Protein AF-0000000086685005 (afdb_homodimer)

Structure (mmCIF, N/CA/C/O backbone):
data_AF-0000000086685005-model_v1
#
loop_
_entity.id
_entity.type
_entity.pdbx_description
1 polymer 'ATPase BadF/BadG/BcrA/BcrD type domain-containing protein'
#
loop_
_atom_site.group_PDB
_atom_site.id
_atom_site.type_symbol
_atom_site.label_atom_id
_atom_site.label_alt_id
_atom_site.label_comp_id
_atom_site.label_asym_id
_atom_site.label_entity_id
_atom_site.label_seq_id
_atom_site.pdbx_PDB_ins_code
_atom_site.Cartn_x
_atom_site.Cartn_y
_atom_site.Cartn_z
_atom_site.occupancy
_atom_site.B_iso_or_equiv
_atom_site.auth_seq_id
_atom_site.auth_comp_id
_atom_site.auth_asym_id
_atom_site.auth_atom_id
_atom_site.pdbx_PDB_model_num
ATOM 1 N N . MET A 1 1 ? 3.871 -25.812 -29.438 1 92.94 1 MET A N 1
ATOM 2 C CA . MET A 1 1 ? 3.285 -27 -30.062 1 92.94 1 MET A CA 1
ATOM 3 C C . MET A 1 1 ? 4.082 -28.25 -29.703 1 92.94 1 MET A C 1
ATOM 5 O O . MET A 1 1 ? 5.312 -28.234 -29.75 1 92.94 1 MET A O 1
ATOM 9 N N . ALA A 1 2 ? 3.387 -29.234 -29.312 1 95.5 2 ALA A N 1
ATOM 10 C CA . ALA A 1 2 ? 4.082 -30.453 -28.922 1 95.5 2 ALA A CA 1
ATOM 11 C C . ALA A 1 2 ? 3.348 -31.688 -29.438 1 95.5 2 ALA A C 1
ATOM 13 O O . ALA A 1 2 ? 2.131 -31.656 -29.625 1 95.5 2 ALA A O 1
ATOM 14 N N . ALA A 1 3 ? 4.125 -32.688 -29.688 1 95.25 3 ALA A N 1
ATOM 15 C CA . ALA A 1 3 ? 3.547 -34 -29.984 1 95.25 3 ALA A CA 1
ATOM 16 C C . ALA A 1 3 ? 3.098 -34.719 -28.703 1 95.25 3 ALA A C 1
ATOM 18 O O . ALA A 1 3 ? 3.447 -34.281 -27.594 1 95.25 3 ALA A O 1
ATOM 19 N N . LEU A 1 4 ? 2.359 -35.75 -28.828 1 95.25 4 LEU A N 1
ATOM 20 C CA . LEU A 1 4 ? 1.769 -36.438 -27.688 1 95.25 4 LEU A CA 1
ATOM 21 C C . LEU A 1 4 ? 2.85 -37.094 -26.812 1 95.25 4 LEU A C 1
ATOM 23 O O . LEU A 1 4 ? 2.621 -37.344 -25.641 1 95.25 4 LEU A O 1
ATOM 27 N N . ASP A 1 5 ? 4.027 -37.312 -27.375 1 94.62 5 ASP A N 1
ATOM 28 C CA . ASP A 1 5 ? 5.098 -37.938 -26.594 1 94.62 5 ASP A CA 1
ATOM 29 C C . ASP A 1 5 ? 5.918 -36.875 -25.859 1 94.62 5 ASP A C 1
ATOM 31 O O . ASP A 1 5 ? 6.914 -37.188 -25.203 1 94.62 5 ASP A O 1
ATOM 35 N N . GLY A 1 6 ? 5.559 -35.594 -26.031 1 94.88 6 GLY A N 1
ATOM 36 C CA . GLY A 1 6 ? 6.199 -34.5 -25.297 1 94.88 6 GLY A CA 1
ATOM 37 C C . GLY A 1 6 ? 7.266 -33.781 -26.094 1 94.88 6 GLY A C 1
ATOM 38 O O . GLY A 1 6 ? 7.863 -32.812 -25.609 1 94.88 6 GLY A O 1
ATOM 39 N N . THR A 1 7 ? 7.477 -34.219 -27.344 1 94.94 7 THR A N 1
ATOM 40 C CA . THR A 1 7 ? 8.445 -33.562 -28.203 1 94.94 7 THR A CA 1
ATOM 41 C C . THR A 1 7 ? 7.91 -32.188 -28.656 1 94.94 7 THR A C 1
ATOM 43 O O . THR A 1 7 ? 6.824 -32.125 -29.219 1 94.94 7 THR A O 1
ATOM 46 N N . VAL A 1 8 ? 8.672 -31.156 -28.391 1 94.5 8 VAL A N 1
ATOM 47 C CA . VAL A 1 8 ? 8.297 -29.828 -28.844 1 94.5 8 VAL A CA 1
ATOM 48 C C . VAL A 1 8 ? 8.602 -29.672 -30.328 1 94.5 8 VAL A C 1
ATOM 50 O O . VAL A 1 8 ? 9.758 -29.797 -30.734 1 94.5 8 VAL A O 1
ATOM 53 N N . VAL A 1 9 ? 7.664 -29.359 -31.109 1 94.31 9 VAL A N 1
ATOM 54 C CA . VAL A 1 9 ? 7.84 -29.344 -32.562 1 94.31 9 VAL A CA 1
ATOM 55 C C . VAL A 1 9 ? 7.766 -27.922 -33.094 1 94.31 9 VAL A C 1
ATOM 57 O O . VAL A 1 9 ? 8.047 -27.656 -34.25 1 94.31 9 VAL A O 1
ATOM 60 N N . GLY A 1 10 ? 7.387 -27.031 -32.25 1 92.06 10 GLY A N 1
ATOM 61 C CA . GLY A 1 10 ? 7.324 -25.625 -32.594 1 92.06 10 GLY A CA 1
ATOM 62 C C . GLY A 1 10 ? 7.184 -24.703 -31.406 1 92.06 10 GLY A C 1
ATOM 63 O O . GLY A 1 10 ? 6.562 -25.062 -30.406 1 92.06 10 GLY A O 1
ATOM 64 N N . ARG A 1 11 ? 7.785 -23.547 -31.516 1 93.62 11 ARG A N 1
ATOM 65 C CA . ARG A 1 11 ? 7.676 -22.516 -30.5 1 93.62 11 ARG A CA 1
ATOM 66 C C . ARG A 1 11 ? 7.527 -21.125 -31.125 1 93.62 11 ARG A C 1
ATOM 68 O O . ARG A 1 11 ? 8.133 -20.844 -32.156 1 93.62 11 ARG A O 1
ATOM 75 N N . GLY A 1 12 ? 6.625 -20.328 -30.531 1 90.44 12 GLY A N 1
ATOM 76 C CA . GLY A 1 12 ? 6.457 -18.953 -30.953 1 90.44 12 GLY A CA 1
ATOM 77 C C . GLY A 1 12 ? 6.359 -17.984 -29.781 1 90.44 12 GLY A C 1
ATOM 78 O O . GLY A 1 12 ? 5.918 -18.359 -28.703 1 90.44 12 GLY A O 1
ATOM 79 N N . ARG A 1 13 ? 6.844 -16.703 -30.016 1 89 13 ARG A N 1
ATOM 80 C CA . ARG A 1 13 ? 6.801 -15.641 -29.016 1 89 13 ARG A CA 1
ATOM 81 C C . ARG A 1 13 ? 6.344 -14.32 -29.641 1 89 13 ARG A C 1
ATOM 83 O O . ARG A 1 13 ? 6.719 -13.992 -30.766 1 89 13 ARG A O 1
ATOM 90 N N . ALA A 1 14 ? 5.496 -13.742 -28.844 1 84.12 14 ALA A N 1
ATOM 91 C CA . ALA A 1 14 ? 5.082 -12.398 -29.25 1 84.12 14 ALA A CA 1
ATOM 92 C C . ALA A 1 14 ? 5.105 -11.445 -28.062 1 84.12 14 ALA A C 1
ATOM 94 O O . ALA A 1 14 ? 5.406 -11.852 -26.938 1 84.12 14 ALA A O 1
ATOM 95 N N . GLY A 1 15 ? 4.887 -10.078 -28.328 1 69.75 15 GLY A N 1
ATOM 96 C CA . GLY A 1 15 ? 4.898 -9.078 -27.281 1 69.75 15 GLY A CA 1
ATOM 97 C C . GLY A 1 15 ? 3.758 -9.242 -26.297 1 69.75 15 GLY A C 1
ATOM 98 O O . GLY A 1 15 ? 2.803 -9.977 -26.547 1 69.75 15 GLY A O 1
ATOM 99 N N . GLY A 1 16 ? 3.91 -8.703 -25.062 1 64.81 16 GLY A N 1
ATOM 100 C CA . GLY A 1 16 ? 2.951 -8.82 -23.969 1 64.81 16 GLY A CA 1
ATOM 101 C C . GLY A 1 16 ? 1.613 -8.18 -24.281 1 64.81 16 GLY A C 1
ATOM 102 O O . GLY A 1 16 ? 1.526 -7.293 -25.141 1 64.81 16 GLY A O 1
ATOM 103 N N . ALA A 1 17 ? 0.472 -8.93 -23.984 1 56.97 17 ALA A N 1
ATOM 104 C CA . ALA A 1 17 ? -0.853 -8.32 -24.016 1 56.97 17 ALA A CA 1
ATOM 105 C C . ALA A 1 17 ? -1.199 -7.723 -22.641 1 56.97 17 ALA A C 1
ATOM 107 O O . ALA A 1 17 ? -0.892 -8.312 -21.609 1 56.97 17 ALA A O 1
ATOM 108 N N . ASN A 1 18 ? -1.333 -6.406 -22.484 1 52.75 18 ASN A N 1
ATOM 109 C CA . ASN A 1 18 ? -1.764 -5.844 -21.219 1 52.75 18 ASN A CA 1
ATOM 110 C C . ASN A 1 18 ? -3.211 -6.215 -20.891 1 52.75 18 ASN A C 1
ATOM 112 O O . ASN A 1 18 ? -3.988 -6.523 -21.797 1 52.75 18 ASN A O 1
ATOM 116 N N . LYS A 1 19 ? -3.445 -6.605 -19.641 1 51.91 19 LYS A N 1
ATOM 117 C CA . LYS A 1 19 ? -4.75 -7.023 -19.141 1 51.91 19 LYS A CA 1
ATOM 118 C C . LYS A 1 19 ? -5.863 -6.152 -19.719 1 51.91 19 LYS A C 1
ATOM 120 O O . LYS A 1 19 ? -7.016 -6.586 -19.812 1 51.91 19 LYS A O 1
ATOM 125 N N . ASN A 1 20 ? -5.434 -4.93 -20.016 1 50.62 20 ASN A N 1
ATOM 126 C CA . ASN A 1 20 ? -6.484 -4.02 -20.453 1 50.62 20 ASN A CA 1
ATOM 127 C C . ASN A 1 20 ? -6.66 -4.059 -21.969 1 50.62 20 ASN A C 1
ATOM 129 O O . ASN A 1 20 ? -7.371 -3.23 -22.547 1 50.62 20 ASN A O 1
ATOM 133 N N . SER A 1 21 ? -6.062 -5.035 -22.453 1 51.12 21 SER A N 1
ATOM 134 C CA . SER A 1 21 ? -6.176 -5.094 -23.906 1 51.12 21 SER A CA 1
ATOM 135 C C . SER A 1 21 ? -7.574 -5.508 -24.344 1 51.12 21 SER A C 1
ATOM 137 O O . SER A 1 21 ? -8.203 -6.359 -23.703 1 51.12 21 SER A O 1
ATOM 139 N N . SER A 1 22 ? -8.133 -4.75 -25.25 1 55.75 22 SER A N 1
ATOM 140 C CA . SER A 1 22 ? -9.398 -5.141 -25.875 1 55.75 22 SER A CA 1
ATOM 141 C C . SER A 1 22 ? -9.305 -6.531 -26.484 1 55.75 22 SER A C 1
ATOM 143 O O . SER A 1 22 ? -8.203 -7.027 -26.75 1 55.75 22 SER A O 1
ATOM 145 N N . GLY A 1 23 ? -10.398 -7.285 -26.5 1 57.19 23 GLY A N 1
ATOM 146 C CA . GLY A 1 23 ? -10.508 -8.617 -27.078 1 57.19 23 GLY A CA 1
ATOM 147 C C . GLY A 1 23 ? -9.797 -8.75 -28.406 1 57.19 23 GLY A C 1
ATOM 148 O O . GLY A 1 23 ? -9.086 -9.727 -28.641 1 57.19 23 GLY A O 1
ATOM 149 N N . GLY A 1 24 ? -9.977 -7.789 -29.234 1 64.44 24 GLY A N 1
ATOM 150 C CA . GLY A 1 24 ? -9.344 -7.84 -30.547 1 64.44 24 GLY A CA 1
ATOM 151 C C . GLY A 1 24 ? -7.832 -7.793 -30.484 1 64.44 24 GLY A C 1
ATOM 152 O O . GLY A 1 24 ? -7.152 -8.586 -31.141 1 64.44 24 GLY A O 1
ATOM 153 N N . ARG A 1 25 ? -7.41 -7.023 -29.625 1 74.19 25 ARG A N 1
ATOM 154 C CA . ARG A 1 25 ? -5.965 -6.898 -29.484 1 74.19 25 ARG A CA 1
ATOM 155 C C . ARG A 1 25 ? -5.367 -8.164 -28.875 1 74.19 25 ARG A C 1
ATOM 157 O O . ARG A 1 25 ? -4.262 -8.57 -29.234 1 74.19 25 ARG A O 1
ATOM 164 N N . LEU A 1 26 ? -6.172 -8.82 -28.078 1 81.44 26 LEU A N 1
ATOM 165 C CA . LEU A 1 26 ? -5.73 -10.078 -27.469 1 81.44 26 LEU A CA 1
ATOM 166 C C . LEU A 1 26 ? -5.637 -11.18 -28.516 1 81.44 26 LEU A C 1
ATOM 168 O O . LEU A 1 26 ? -4.66 -11.938 -28.547 1 81.44 26 LEU A O 1
ATOM 172 N N . ALA A 1 27 ? -6.547 -11.203 -29.328 1 85.56 27 ALA A N 1
ATOM 173 C CA . ALA A 1 27 ? -6.543 -12.195 -30.406 1 85.56 27 ALA A CA 1
ATOM 174 C C . ALA A 1 27 ? -5.348 -11.992 -31.328 1 85.56 27 ALA A C 1
ATOM 176 O O . ALA A 1 27 ? -4.727 -12.961 -31.766 1 85.56 27 ALA A O 1
ATOM 177 N N . GLU A 1 28 ? -5.09 -10.805 -31.562 1 87.19 28 GLU A N 1
ATOM 178 C CA . GLU A 1 28 ? -3.955 -10.484 -32.438 1 87.19 28 GLU A CA 1
ATOM 179 C C . GLU A 1 28 ? -2.639 -10.914 -31.781 1 87.19 28 GLU A C 1
ATOM 181 O O . GLU A 1 28 ? -1.77 -11.477 -32.438 1 87.19 28 GLU A O 1
ATOM 186 N N . THR A 1 29 ? -2.52 -10.672 -30.547 1 86.06 29 THR A N 1
ATOM 187 C CA . THR A 1 29 ? -1.309 -11.047 -29.812 1 86.06 29 THR A CA 1
ATOM 188 C C . THR A 1 29 ? -1.142 -12.562 -29.797 1 86.06 29 THR A C 1
ATOM 190 O O . THR A 1 29 ? -0.041 -13.078 -30 1 86.06 29 THR A O 1
ATOM 193 N N . LEU A 1 30 ? -2.199 -13.211 -29.531 1 88.38 30 LEU A N 1
ATOM 194 C CA . LEU A 1 30 ? -2.168 -14.672 -29.531 1 88.38 30 LEU A CA 1
ATOM 195 C C . LEU A 1 30 ? -1.805 -15.203 -30.922 1 88.38 30 LEU A C 1
ATOM 197 O O . LEU A 1 30 ? -0.995 -16.125 -31.031 1 88.38 30 LEU A O 1
ATOM 201 N N . GLY A 1 31 ? -2.361 -14.617 -31.891 1 88.31 31 GLY A N 1
ATOM 202 C CA . GLY A 1 31 ? -2.07 -15.008 -33.281 1 88.31 31 GLY A CA 1
ATOM 203 C C . GLY A 1 31 ? -0.616 -14.805 -33.656 1 88.31 31 GLY A C 1
ATOM 204 O O . GLY A 1 31 ? -0.03 -15.641 -34.344 1 88.31 31 GLY A O 1
ATOM 205 N N . ALA A 1 32 ? -0.123 -13.766 -33.156 1 89 32 ALA A N 1
ATOM 206 C CA . ALA A 1 32 ? 1.271 -13.445 -33.438 1 89 32 ALA A CA 1
ATOM 207 C C . ALA A 1 32 ? 2.211 -14.492 -32.844 1 89 32 ALA A C 1
ATOM 209 O O . ALA A 1 32 ? 3.252 -14.805 -33.438 1 89 32 ALA A O 1
ATOM 210 N N . ALA A 1 33 ? 1.841 -15.039 -31.766 1 89.38 33 ALA A N 1
ATOM 211 C CA . ALA A 1 33 ? 2.654 -16.078 -31.141 1 89.38 33 ALA A CA 1
ATOM 212 C C . ALA A 1 33 ? 2.426 -17.438 -31.828 1 89.38 33 ALA A C 1
ATOM 214 O O . ALA A 1 33 ? 3.348 -18.25 -31.922 1 89.38 33 ALA A O 1
ATOM 215 N N . LEU A 1 34 ? 1.282 -17.672 -32.344 1 89.81 34 LEU A N 1
ATOM 216 C CA . LEU A 1 34 ? 0.929 -18.953 -32.969 1 89.81 34 LEU A CA 1
ATOM 217 C C . LEU A 1 34 ? 1.586 -19.094 -34.344 1 89.81 34 LEU A C 1
ATOM 219 O O . LEU A 1 34 ? 1.969 -20.188 -34.75 1 89.81 34 LEU A O 1
ATOM 223 N N . GLY A 1 35 ? 1.727 -18.016 -34.969 1 88.12 35 GLY A N 1
ATOM 224 C CA . GLY A 1 35 ? 2.268 -18.047 -36.344 1 88.12 35 GLY A CA 1
ATOM 225 C C . GLY A 1 35 ? 3.586 -18.781 -36.438 1 88.12 35 GLY A C 1
ATOM 226 O O . GLY A 1 35 ? 3.664 -19.828 -37.094 1 88.12 35 GLY A O 1
ATOM 227 N N . PRO A 1 36 ? 4.543 -18.25 -35.781 1 89.81 36 PRO A N 1
ATOM 228 C CA . PRO A 1 36 ? 5.855 -18.906 -35.812 1 89.81 36 PRO A CA 1
ATOM 229 C C . PRO A 1 36 ? 5.824 -20.344 -35.312 1 89.81 36 PRO A C 1
ATOM 231 O O . PRO A 1 36 ? 6.57 -21.188 -35.812 1 89.81 36 PRO A O 1
ATOM 234 N N . ALA A 1 37 ? 5.043 -20.672 -34.344 1 90.38 37 ALA A N 1
ATOM 235 C CA . ALA A 1 37 ? 4.949 -22.016 -33.781 1 90.38 37 ALA A CA 1
ATOM 236 C C . ALA A 1 37 ? 4.422 -23.016 -34.781 1 90.38 37 ALA A C 1
ATOM 238 O O . ALA A 1 37 ? 4.715 -24.203 -34.719 1 90.38 37 ALA A O 1
ATOM 239 N N . LEU A 1 38 ? 3.721 -22.531 -35.75 1 91.06 38 LEU A N 1
ATOM 240 C CA . LEU A 1 38 ? 3.055 -23.391 -36.719 1 91.06 38 LEU A CA 1
ATOM 241 C C . LEU A 1 38 ? 3.873 -23.5 -38 1 91.06 38 LEU A C 1
ATOM 243 O O . LEU A 1 38 ? 3.465 -24.172 -38.938 1 91.06 38 LEU A O 1
ATOM 247 N N . SER A 1 39 ? 4.953 -22.859 -38.031 1 87.62 39 SER A N 1
ATOM 248 C CA . SER A 1 39 ? 5.727 -22.812 -39.25 1 87.62 39 SER A CA 1
ATOM 249 C C . SER A 1 39 ? 6.148 -24.203 -39.688 1 87.62 39 SER A C 1
ATOM 251 O O . SER A 1 39 ? 6.34 -24.453 -40.906 1 87.62 39 SER A O 1
ATOM 253 N N . THR A 1 40 ? 6.25 -25.109 -38.844 1 85.81 40 THR A N 1
ATOM 254 C CA . THR A 1 40 ? 6.719 -26.453 -39.188 1 85.81 40 THR A CA 1
ATOM 255 C C . THR A 1 40 ? 5.664 -27.5 -38.844 1 85.81 40 THR A C 1
ATOM 257 O O . THR A 1 40 ? 5.965 -28.703 -38.781 1 85.81 40 THR A O 1
ATOM 260 N N . VAL A 1 41 ? 4.582 -27.062 -38.531 1 89.56 41 VAL A N 1
ATOM 261 C CA . VAL A 1 41 ? 3.535 -27.969 -38.062 1 89.56 41 VAL A CA 1
ATOM 262 C C . VAL A 1 41 ? 2.303 -27.828 -38.969 1 89.56 41 VAL A C 1
ATOM 264 O O . VAL A 1 41 ? 1.916 -26.719 -39.344 1 89.56 41 VAL A O 1
ATOM 267 N N . ASP A 1 42 ? 1.792 -28.906 -39.312 1 89.19 42 ASP A N 1
ATOM 268 C CA . ASP A 1 42 ? 0.521 -28.922 -40.031 1 89.19 42 ASP A CA 1
ATOM 269 C C . ASP A 1 42 ? -0.624 -28.484 -39.125 1 89.19 42 ASP A C 1
ATOM 271 O O . ASP A 1 42 ? -0.952 -29.172 -38.156 1 89.19 42 ASP A O 1
ATOM 275 N N . ALA A 1 43 ? -1.258 -27.422 -39.438 1 90.19 43 ALA A N 1
ATOM 276 C CA . ALA A 1 43 ? -2.322 -26.828 -38.625 1 90.19 43 ALA A CA 1
ATOM 277 C C . ALA A 1 43 ? -3.471 -27.812 -38.438 1 90.19 43 ALA A C 1
ATOM 279 O O . ALA A 1 43 ? -4.098 -27.844 -37.375 1 90.19 43 ALA A O 1
ATOM 280 N N . ASP A 1 44 ? -3.678 -28.625 -39.406 1 90.75 44 ASP A N 1
ATOM 281 C CA . ASP A 1 44 ? -4.773 -29.578 -39.344 1 90.75 44 ASP A CA 1
ATOM 282 C C . ASP A 1 44 ? -4.457 -30.719 -38.375 1 90.75 44 ASP A C 1
ATOM 284 O O . ASP A 1 44 ? -5.359 -31.422 -37.906 1 90.75 44 ASP A O 1
ATOM 288 N N . ALA A 1 45 ? -3.264 -30.828 -38.094 1 91.44 45 ALA A N 1
ATOM 289 C CA . ALA A 1 45 ? -2.832 -31.906 -37.219 1 91.44 45 ALA A CA 1
ATOM 290 C C . ALA A 1 45 ? -2.945 -31.5 -35.75 1 91.44 45 ALA A C 1
ATOM 292 O O . ALA A 1 45 ? -2.834 -32.344 -34.844 1 91.44 45 ALA A O 1
ATOM 293 N N . VAL A 1 46 ? -3.152 -30.281 -35.469 1 94.38 46 VAL A N 1
ATOM 294 C CA . VAL A 1 46 ? -3.285 -29.797 -34.094 1 94.38 46 VAL A CA 1
ATOM 295 C C . VAL A 1 46 ? -4.648 -30.203 -33.531 1 94.38 46 VAL A C 1
ATOM 297 O O . VAL A 1 46 ? -5.684 -29.734 -34.031 1 94.38 46 VAL A O 1
ATOM 300 N N . ALA A 1 47 ? -4.668 -31.031 -32.562 1 94.06 47 ALA A N 1
ATOM 301 C CA . ALA A 1 47 ? -5.898 -31.641 -32.094 1 94.06 47 ALA A CA 1
ATOM 302 C C . ALA A 1 47 ? -6.535 -30.797 -30.984 1 94.06 47 ALA A C 1
ATOM 304 O O . ALA A 1 47 ? -7.758 -30.797 -30.828 1 94.06 47 ALA A O 1
ATOM 305 N N . LEU A 1 48 ? -5.695 -30.203 -30.172 1 95.69 48 LEU A N 1
ATOM 306 C CA . LEU A 1 48 ? -6.199 -29.469 -29.016 1 95.69 48 LEU A CA 1
ATOM 307 C C . LEU A 1 48 ? -5.223 -28.375 -28.594 1 95.69 48 LEU A C 1
ATOM 309 O O . LEU A 1 48 ? -4.004 -28.578 -28.656 1 95.69 48 LEU A O 1
ATOM 313 N N . GLY A 1 49 ? -5.75 -27.266 -28.266 1 95.06 49 GLY A N 1
ATOM 314 C CA . GLY A 1 49 ? -4.957 -26.188 -27.688 1 95.06 49 GLY A CA 1
ATOM 315 C C . GLY A 1 49 ? -5.418 -25.781 -26.297 1 95.06 49 GLY A C 1
ATOM 316 O O . GLY A 1 49 ? -6.617 -25.797 -26.016 1 95.06 49 GLY A O 1
ATOM 317 N N . VAL A 1 50 ? -4.461 -25.453 -25.453 1 94.62 50 VAL A N 1
ATOM 318 C CA . VAL A 1 50 ? -4.738 -24.875 -24.141 1 94.62 50 VAL A CA 1
ATOM 319 C C . VAL A 1 50 ? -4.051 -23.516 -24.016 1 94.62 50 VAL A C 1
ATOM 321 O O . VAL A 1 50 ? -2.842 -23.406 -24.219 1 94.62 50 VAL A O 1
ATOM 324 N N . LEU A 1 51 ? -4.852 -22.5 -23.734 1 92.94 51 LEU A N 1
ATOM 325 C CA . LEU A 1 51 ? -4.336 -21.156 -23.531 1 92.94 51 LEU A CA 1
ATOM 326 C C . LEU A 1 51 ? -4.613 -20.672 -22.109 1 92.94 51 LEU A C 1
ATOM 328 O O . LEU A 1 51 ? -5.75 -20.734 -21.641 1 92.94 51 LEU A O 1
ATOM 332 N N . GLY A 1 52 ? -3.537 -20.281 -21.438 1 90.62 52 GLY A N 1
ATOM 333 C CA . GLY A 1 52 ? -3.658 -19.781 -20.062 1 90.62 52 GLY A CA 1
ATOM 334 C C . GLY A 1 52 ? -3.422 -18.297 -19.953 1 90.62 52 GLY A C 1
ATOM 335 O O . GLY A 1 52 ? -2.543 -17.75 -20.609 1 90.62 52 GLY A O 1
ATOM 336 N N . ALA A 1 53 ? -4.27 -17.594 -19.172 1 87.19 53 ALA A N 1
ATOM 337 C CA . ALA A 1 53 ? -4.086 -16.156 -18.938 1 87.19 53 ALA A CA 1
ATOM 338 C C . ALA A 1 53 ? -4.594 -15.766 -17.562 1 87.19 53 ALA A C 1
ATOM 340 O O . ALA A 1 53 ? -5.496 -16.406 -17.016 1 87.19 53 ALA A O 1
ATOM 341 N N . ALA A 1 54 ? -3.941 -14.656 -17.125 1 80.38 54 ALA A N 1
ATOM 342 C CA . ALA A 1 54 ? -4.512 -14.031 -15.93 1 80.38 54 ALA A CA 1
ATOM 343 C C . ALA A 1 54 ? -5.91 -13.5 -16.203 1 80.38 54 ALA A C 1
ATOM 345 O O . ALA A 1 54 ? -6.164 -12.922 -17.266 1 80.38 54 ALA A O 1
ATOM 346 N N . GLY A 1 55 ? -6.828 -13.688 -15.312 1 72 55 GLY A N 1
ATOM 347 C CA . GLY A 1 55 ? -8.172 -13.164 -15.477 1 72 55 GLY A CA 1
ATOM 348 C C . GLY A 1 55 ? -9.055 -14.031 -16.359 1 72 55 GLY A C 1
ATOM 349 O O . GLY A 1 55 ? -10.141 -13.617 -16.766 1 72 55 GLY A O 1
ATOM 350 N N . ALA A 1 56 ? -8.539 -15.148 -16.672 1 73.38 56 ALA A N 1
ATOM 351 C CA . ALA A 1 56 ? -9.289 -16.047 -17.547 1 73.38 56 ALA A CA 1
ATOM 352 C C . ALA A 1 56 ? -10.438 -16.719 -16.781 1 73.38 56 ALA A C 1
ATOM 354 O O . ALA A 1 56 ? -11.234 -17.438 -17.375 1 73.38 56 ALA A O 1
ATOM 355 N N . ALA A 1 57 ? -10.398 -16.359 -15.492 1 67.31 57 ALA A N 1
ATOM 356 C CA . ALA A 1 57 ? -11.531 -16.812 -14.688 1 67.31 57 ALA A CA 1
ATOM 357 C C . ALA A 1 57 ? -12.477 -15.664 -14.367 1 67.31 57 ALA A C 1
ATOM 359 O O . ALA A 1 57 ? -12.148 -14.5 -14.594 1 67.31 57 ALA A O 1
ATOM 360 N N . GLY A 1 58 ? -13.664 -16.031 -14.094 1 67.56 58 GLY A N 1
ATOM 361 C CA . GLY A 1 58 ? -14.617 -15.016 -13.664 1 67.56 58 GLY A CA 1
ATOM 362 C C . GLY A 1 58 ? -15.117 -14.141 -14.797 1 67.56 58 GLY A C 1
ATOM 363 O O . GLY A 1 58 ? -15.531 -14.648 -15.844 1 67.56 58 GLY A O 1
ATOM 364 N N . ARG A 1 59 ? -14.914 -12.781 -14.609 1 67.44 59 ARG A N 1
ATOM 365 C CA . ARG A 1 59 ? -15.508 -11.82 -15.531 1 67.44 59 ARG A CA 1
ATOM 366 C C . ARG A 1 59 ? -14.703 -11.727 -16.828 1 67.44 59 ARG A C 1
ATOM 368 O O . ARG A 1 59 ? -15.258 -11.453 -17.891 1 67.44 59 ARG A O 1
ATOM 375 N N . GLY A 1 60 ? -13.43 -12.078 -16.703 1 76.5 60 GLY A N 1
ATOM 376 C CA . GLY A 1 60 ? -12.578 -11.984 -17.875 1 76.5 60 GLY A CA 1
ATOM 377 C C . GLY A 1 60 ? -12.57 -13.25 -18.719 1 76.5 60 GLY A C 1
ATOM 378 O O . GLY A 1 60 ? -12.031 -13.266 -19.828 1 76.5 60 GLY A O 1
ATOM 379 N N . GLY A 1 61 ? -13.172 -14.203 -18.234 1 84.12 61 GLY A N 1
ATOM 380 C CA . GLY A 1 61 ? -13.148 -15.516 -18.859 1 84.12 61 GLY A CA 1
ATOM 381 C C . GLY A 1 61 ? -13.75 -15.523 -20.25 1 84.12 61 GLY A C 1
ATOM 382 O O . GLY A 1 61 ? -13.078 -15.883 -21.219 1 84.12 61 GLY A O 1
ATOM 383 N N . PRO A 1 62 ? -14.883 -14.977 -20.359 1 86 62 PRO A N 1
ATOM 384 C CA . PRO A 1 62 ? -15.531 -14.984 -21.672 1 86 62 PRO A CA 1
ATOM 385 C C . PRO A 1 62 ? -14.766 -14.18 -22.719 1 86 62 PRO A C 1
ATOM 387 O O . PRO A 1 62 ? -14.664 -14.602 -23.875 1 86 62 PRO A O 1
ATOM 390 N N . VAL A 1 63 ? -14.195 -13.117 -22.297 1 85.12 63 VAL A N 1
ATOM 391 C CA . VAL A 1 63 ? -13.438 -12.273 -23.219 1 85.12 63 VAL A CA 1
ATOM 392 C C . VAL A 1 63 ? -12.188 -13.016 -23.688 1 85.12 63 VAL A C 1
ATOM 394 O O . VAL A 1 63 ? -11.867 -13.016 -24.875 1 85.12 63 VAL A O 1
ATOM 397 N N . PHE A 1 64 ? -11.594 -13.609 -22.812 1 88.25 64 PHE A N 1
ATOM 398 C CA . PHE A 1 64 ? -10.383 -14.359 -23.141 1 88.25 64 PHE A CA 1
ATOM 399 C C . PHE A 1 64 ? -10.719 -15.555 -24.031 1 88.25 64 PHE A C 1
ATOM 401 O O . PHE A 1 64 ? -10 -15.836 -24.984 1 88.25 64 PHE A O 1
ATOM 408 N N . ARG A 1 65 ? -11.758 -16.203 -23.75 1 91.31 65 ARG A N 1
ATOM 409 C CA . ARG A 1 65 ? -12.18 -17.359 -24.547 1 91.31 65 ARG A CA 1
ATOM 410 C C . ARG A 1 65 ? -12.5 -16.938 -25.969 1 91.31 65 ARG A C 1
ATOM 412 O O . ARG A 1 65 ? -12.148 -17.641 -26.922 1 91.31 65 ARG A O 1
ATOM 419 N N . ALA A 1 66 ? -13.133 -15.82 -26.062 1 91.25 66 ALA A N 1
ATOM 420 C CA . ALA A 1 66 ? -13.469 -15.312 -27.391 1 91.25 66 ALA A CA 1
ATOM 421 C C . ALA A 1 66 ? -12.211 -14.977 -28.188 1 91.25 66 ALA A C 1
ATOM 423 O O . ALA A 1 66 ? -12.102 -15.328 -29.359 1 91.25 66 ALA A O 1
ATOM 424 N N . ALA A 1 67 ? -11.328 -14.344 -27.531 1 90.12 67 ALA A N 1
ATOM 425 C CA . ALA A 1 67 ? -10.07 -13.977 -28.188 1 90.12 67 ALA A CA 1
ATOM 426 C C . ALA A 1 67 ? -9.281 -15.227 -28.594 1 90.12 67 ALA A C 1
ATOM 428 O O . ALA A 1 67 ? -8.695 -15.266 -29.672 1 90.12 67 ALA A O 1
ATOM 429 N N . ALA A 1 68 ? -9.281 -16.156 -27.766 1 92 68 ALA A N 1
ATOM 430 C CA . ALA A 1 68 ? -8.578 -17.406 -28.031 1 92 68 ALA A CA 1
ATOM 431 C C . ALA A 1 68 ? -9.195 -18.141 -29.234 1 92 68 ALA A C 1
ATOM 433 O O . ALA A 1 68 ? -8.477 -18.609 -30.109 1 92 68 ALA A O 1
ATOM 434 N N . THR A 1 69 ? -10.438 -18.203 -29.25 1 92.81 69 THR A N 1
ATOM 435 C CA . THR A 1 69 ? -11.156 -18.859 -30.344 1 92.81 69 THR A CA 1
ATOM 436 C C . THR A 1 69 ? -10.891 -18.156 -31.672 1 92.81 69 THR A C 1
ATOM 438 O O . THR A 1 69 ? -10.68 -18.812 -32.688 1 92.81 69 THR A O 1
ATOM 441 N N . GLU A 1 70 ? -10.938 -16.906 -31.578 1 93.12 70 GLU A N 1
ATOM 442 C CA . GLU A 1 70 ? -10.664 -16.125 -32.781 1 93.12 70 GLU A CA 1
ATOM 443 C C . GLU A 1 70 ? -9.25 -16.375 -33.281 1 93.12 70 GLU A C 1
ATOM 445 O O . GLU A 1 70 ? -9.047 -16.609 -34.469 1 93.12 70 GLU A O 1
ATOM 450 N N . ALA A 1 71 ? -8.336 -16.25 -32.438 1 91.06 71 ALA A N 1
ATOM 451 C CA . ALA A 1 71 ? -6.941 -16.5 -32.812 1 91.06 71 ALA A CA 1
ATOM 452 C C . ALA A 1 71 ? -6.762 -17.906 -33.375 1 91.06 71 ALA A C 1
ATOM 454 O O . ALA A 1 71 ? -6.031 -18.094 -34.344 1 91.06 71 ALA A O 1
ATOM 455 N N . TRP A 1 72 ? -7.422 -18.828 -32.75 1 92.12 72 TRP A N 1
ATOM 456 C CA . TRP A 1 72 ? -7.359 -20.219 -33.125 1 92.12 72 TRP A CA 1
ATOM 457 C C . TRP A 1 72 ? -7.914 -20.422 -34.531 1 92.12 72 TRP A C 1
ATOM 459 O O . TRP A 1 72 ? -7.301 -21.094 -35.375 1 92.12 72 TRP A O 1
ATOM 469 N N . ALA A 1 73 ? -8.969 -19.781 -34.812 1 91.56 73 ALA A N 1
ATOM 470 C CA . ALA A 1 73 ? -9.609 -19.859 -36.125 1 91.56 73 ALA A CA 1
ATOM 471 C C . ALA A 1 73 ? -8.766 -19.172 -37.188 1 91.56 73 ALA A C 1
ATOM 473 O O . ALA A 1 73 ? -8.594 -19.703 -38.281 1 91.56 73 ALA A O 1
ATOM 474 N N . ARG A 1 74 ? -8.281 -18.062 -36.875 1 91.38 74 ARG A N 1
ATOM 475 C CA . ARG A 1 74 ? -7.48 -17.297 -37.812 1 91.38 74 ARG A CA 1
ATOM 476 C C . ARG A 1 74 ? -6.207 -18.047 -38.188 1 91.38 74 ARG A C 1
ATOM 478 O O . ARG A 1 74 ? -5.723 -17.922 -39.312 1 91.38 74 ARG A O 1
ATOM 485 N N . ALA A 1 75 ? -5.734 -18.781 -37.281 1 91.06 75 ALA A N 1
ATOM 486 C CA . ALA A 1 75 ? -4.508 -19.531 -37.5 1 91.06 75 ALA A CA 1
ATOM 487 C C . ALA A 1 75 ? -4.793 -20.812 -38.312 1 91.06 75 ALA A C 1
ATOM 489 O O . ALA A 1 75 ? -3.867 -21.516 -38.688 1 91.06 75 ALA A O 1
ATOM 490 N N . GLY A 1 76 ? -6.078 -21.109 -38.469 1 89.81 76 GLY A N 1
ATOM 491 C CA . GLY A 1 76 ? -6.473 -22.266 -39.25 1 89.81 76 GLY A CA 1
ATOM 492 C C . GLY A 1 76 ? -6.32 -23.578 -38.5 1 89.81 76 GLY A C 1
ATOM 493 O O . GLY A 1 76 ? -6.074 -24.625 -39.125 1 89.81 76 GLY A O 1
ATOM 494 N N . LEU A 1 77 ? -6.418 -23.469 -37.219 1 91.75 77 LEU A N 1
ATOM 495 C CA . LEU A 1 77 ? -6.195 -24.672 -36.438 1 91.75 77 LEU A CA 1
ATOM 496 C C . LEU A 1 77 ? -7.465 -25.516 -36.344 1 91.75 77 LEU A C 1
ATOM 498 O O . LEU A 1 77 ? -8.555 -24.984 -36.125 1 91.75 77 LEU A O 1
ATOM 502 N N . GLY A 1 78 ? -7.371 -26.766 -36.594 1 86 78 GLY A N 1
ATOM 503 C CA . GLY A 1 78 ? -8.508 -27.656 -36.719 1 86 78 GLY A CA 1
ATOM 504 C C . GLY A 1 78 ? -9.062 -28.094 -35.375 1 86 78 GLY A C 1
ATOM 505 O O . GLY A 1 78 ? -10.266 -28.312 -35.25 1 86 78 GLY A O 1
ATOM 506 N N . GLY A 1 79 ? -8.305 -28.328 -34.375 1 91 79 GLY A N 1
ATOM 507 C CA . GLY A 1 79 ? -8.719 -28.859 -33.094 1 91 79 GLY A CA 1
ATOM 508 C C . GLY A 1 79 ? -9.422 -27.844 -32.219 1 91 79 GLY A C 1
ATOM 509 O O . GLY A 1 79 ? -9.789 -26.766 -32.688 1 91 79 GLY A O 1
ATOM 510 N N . GLU A 1 80 ? -9.773 -28.266 -31.062 1 93.38 80 GLU A N 1
ATOM 511 C CA . GLU A 1 80 ? -10.453 -27.422 -30.094 1 93.38 80 GLU A CA 1
ATOM 512 C C . GLU A 1 80 ? -9.453 -26.594 -29.281 1 93.38 80 GLU A C 1
ATOM 514 O O . GLU A 1 80 ? -8.289 -26.969 -29.172 1 93.38 80 GLU A O 1
ATOM 519 N N . VAL A 1 81 ? -9.938 -25.469 -28.828 1 95.19 81 VAL A N 1
ATOM 520 C CA . VAL A 1 81 ? -9.109 -24.656 -27.938 1 95.19 81 VAL A CA 1
ATOM 521 C C . VAL A 1 81 ? -9.828 -24.453 -26.609 1 95.19 81 VAL A C 1
ATOM 523 O O . VAL A 1 81 ? -11.039 -24.203 -26.578 1 95.19 81 VAL A O 1
ATOM 526 N N . VAL A 1 82 ? -9.125 -24.688 -25.562 1 94.5 82 VAL A N 1
ATOM 527 C CA . VAL A 1 82 ? -9.641 -24.5 -24.203 1 94.5 82 VAL A CA 1
ATOM 528 C C . VAL A 1 82 ? -8.828 -23.422 -23.5 1 94.5 82 VAL A C 1
ATOM 530 O O . VAL A 1 82 ? -7.625 -23.297 -23.703 1 94.5 82 VAL A O 1
ATOM 533 N N . THR A 1 83 ? -9.57 -22.656 -22.703 1 93.88 83 THR A N 1
ATOM 534 C CA . THR A 1 83 ? -8.891 -21.625 -21.938 1 93.88 83 THR A CA 1
ATOM 535 C C . THR A 1 83 ? -8.859 -21.984 -20.453 1 93.88 83 THR A C 1
ATOM 537 O O . THR A 1 83 ? -9.828 -22.531 -19.922 1 93.88 83 THR A O 1
ATOM 540 N N . VAL A 1 84 ? -7.738 -21.766 -19.828 1 92.31 84 VAL A N 1
ATOM 541 C CA . VAL A 1 84 ? -7.539 -21.969 -18.391 1 92.31 84 VAL A CA 1
ATOM 542 C C . VAL A 1 84 ? -6.871 -20.734 -17.781 1 92.31 84 VAL A C 1
ATOM 544 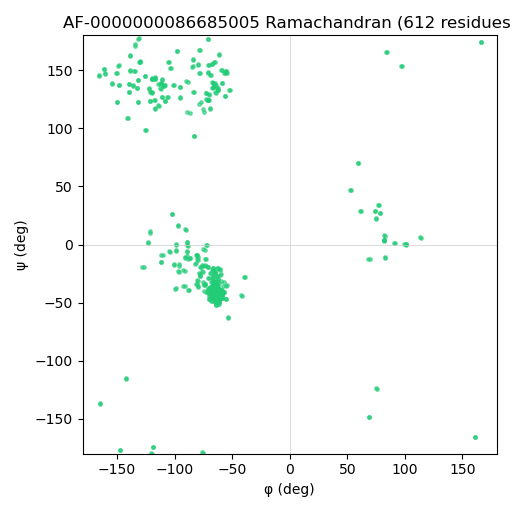O O . VAL A 1 84 ? -6.59 -19.766 -18.484 1 92.31 84 VAL A O 1
ATOM 547 N N . THR A 1 85 ? -6.691 -20.797 -16.484 1 90.62 85 THR A N 1
ATOM 548 C CA . THR A 1 85 ? -6.023 -19.688 -15.82 1 90.62 85 THR A CA 1
ATOM 549 C C . THR A 1 85 ? -4.508 -19.828 -15.898 1 90.62 85 THR A C 1
ATOM 551 O O . THR A 1 85 ? -4 -20.922 -16.156 1 90.62 85 THR A O 1
ATOM 554 N N . ASP A 1 86 ? -3.869 -18.734 -15.727 1 90.94 86 ASP A N 1
ATOM 555 C CA . ASP A 1 86 ? -2.412 -18.766 -15.656 1 90.94 86 ASP A CA 1
ATOM 556 C C . ASP A 1 86 ? -1.937 -19.625 -14.492 1 90.94 86 ASP A C 1
ATOM 558 O O . ASP A 1 86 ? -0.834 -20.188 -14.523 1 90.94 86 ASP A O 1
ATOM 562 N N . LEU A 1 87 ? -2.727 -19.875 -13.516 1 94.06 87 LEU A N 1
ATOM 563 C CA . LEU A 1 87 ? -2.375 -20.672 -12.344 1 94.06 87 LEU A CA 1
ATOM 564 C C . LEU A 1 87 ? -2.33 -22.156 -12.695 1 94.06 87 LEU A C 1
ATOM 566 O O . LEU A 1 87 ? -1.409 -22.859 -12.289 1 94.06 87 LEU A O 1
ATOM 570 N N . GLU A 1 88 ? -3.248 -22.547 -13.477 1 94.88 88 GLU A N 1
ATOM 571 C CA . GLU A 1 88 ? -3.277 -23.938 -13.914 1 94.88 88 GLU A CA 1
ATOM 572 C C . GLU A 1 88 ? -2.078 -24.266 -14.797 1 94.88 88 GLU A C 1
ATOM 574 O O . GLU A 1 88 ? -1.465 -25.328 -14.656 1 94.88 88 GLU A O 1
ATOM 579 N N . VAL A 1 89 ? -1.807 -23.344 -15.609 1 94.44 89 VAL A N 1
ATOM 580 C CA . VAL A 1 89 ? -0.678 -23.516 -16.516 1 94.44 89 VAL A CA 1
ATOM 581 C C . VAL A 1 89 ? 0.624 -23.578 -15.719 1 94.44 89 VAL A C 1
ATOM 583 O O . VAL A 1 89 ? 1.479 -24.438 -15.984 1 94.44 89 VAL A O 1
ATOM 586 N N . ALA A 1 90 ? 0.75 -22.75 -14.781 1 95.25 90 ALA A N 1
ATOM 587 C CA . ALA A 1 90 ? 1.949 -22.719 -13.953 1 95.25 90 ALA A CA 1
ATOM 588 C C . ALA A 1 90 ? 2.105 -24.016 -13.156 1 95.25 90 ALA A C 1
ATOM 590 O O . ALA A 1 90 ? 3.193 -24.594 -13.109 1 95.25 90 ALA A O 1
ATOM 591 N N . PHE A 1 91 ? 1.097 -24.484 -12.602 1 97 91 PHE A N 1
ATOM 592 C CA . PHE A 1 91 ? 1.156 -25.734 -11.844 1 97 91 PHE A CA 1
ATOM 593 C C . PHE A 1 91 ? 1.581 -26.891 -12.742 1 97 91 PHE A C 1
ATOM 595 O O . PHE A 1 91 ? 2.49 -27.641 -12.398 1 97 91 PHE A O 1
ATOM 602 N N . ALA A 1 92 ? 0.957 -26.906 -13.906 1 95.56 92 ALA A N 1
ATOM 603 C CA . ALA A 1 92 ? 1.232 -27.984 -14.852 1 95.56 92 ALA A CA 1
ATOM 604 C C . ALA A 1 92 ? 2.664 -27.906 -15.375 1 95.56 92 ALA A C 1
ATOM 606 O O . ALA A 1 92 ? 3.248 -28.922 -15.766 1 95.56 92 ALA A O 1
ATOM 607 N N . ALA A 1 93 ? 3.195 -26.75 -15.383 1 95.44 93 ALA A N 1
ATOM 608 C CA . ALA A 1 93 ? 4.578 -26.578 -15.82 1 95.44 93 ALA A CA 1
ATOM 609 C C . ALA A 1 93 ? 5.551 -27.188 -14.82 1 95.44 93 ALA A C 1
ATOM 611 O O . ALA A 1 93 ? 6.637 -27.641 -15.195 1 95.44 93 ALA A O 1
ATOM 612 N N . GLY A 1 94 ? 5.133 -27.297 -13.578 1 96.19 94 GLY A N 1
ATOM 613 C CA . GLY A 1 94 ? 6.051 -27.719 -12.539 1 96.19 94 GLY A CA 1
ATOM 614 C C . GLY A 1 94 ? 5.898 -29.188 -12.172 1 96.19 94 GLY A C 1
ATOM 615 O O . GLY A 1 94 ? 6.789 -29.781 -11.555 1 96.19 94 GLY A O 1
ATOM 616 N N . THR A 1 95 ? 4.742 -29.797 -12.57 1 95.38 95 THR A N 1
ATOM 617 C CA . THR A 1 95 ? 4.543 -31.172 -12.141 1 95.38 95 THR A CA 1
ATOM 618 C C . THR A 1 95 ? 3.484 -31.859 -13.008 1 95.38 95 THR A C 1
ATOM 620 O O . THR A 1 95 ? 2.562 -31.203 -13.5 1 95.38 95 THR A O 1
ATOM 623 N N . ALA A 1 96 ? 3.605 -33.094 -13.141 1 93.12 96 ALA A N 1
ATOM 624 C CA . ALA A 1 96 ? 2.598 -33.938 -13.812 1 93.12 96 ALA A CA 1
ATOM 625 C C . ALA A 1 96 ? 1.545 -34.406 -12.828 1 93.12 96 ALA A C 1
ATOM 627 O O . ALA A 1 96 ? 0.5 -34.938 -13.234 1 93.12 96 ALA A O 1
ATOM 628 N N . ALA A 1 97 ? 1.831 -34.219 -11.555 1 93.19 97 ALA A N 1
ATOM 629 C CA . ALA A 1 97 ? 0.912 -34.688 -10.531 1 93.19 97 ALA A CA 1
ATOM 630 C C . ALA A 1 97 ? -0.418 -33.938 -10.586 1 93.19 97 ALA A C 1
ATOM 632 O O . ALA A 1 97 ? -0.449 -32.75 -10.797 1 93.19 97 ALA A O 1
ATOM 633 N N . PRO A 1 98 ? -1.46 -34.688 -10.414 1 91.25 98 PRO A N 1
ATOM 634 C CA . PRO A 1 98 ? -2.777 -34.062 -10.484 1 91.25 98 PRO A CA 1
ATOM 635 C C . PRO A 1 98 ? -3.115 -33.25 -9.227 1 91.25 98 PRO A C 1
ATOM 637 O O . PRO A 1 98 ? -4.078 -32.469 -9.227 1 91.25 98 PRO A O 1
ATOM 640 N N . ALA A 1 99 ? -2.355 -33.562 -8.133 1 95.44 99 ALA A N 1
ATOM 641 C CA . ALA A 1 99 ? -2.588 -32.875 -6.875 1 95.44 99 ALA A CA 1
ATOM 642 C C . ALA A 1 99 ? -1.299 -32.25 -6.344 1 95.44 99 ALA A C 1
ATOM 644 O O . ALA A 1 99 ? -0.214 -32.812 -6.527 1 95.44 99 ALA A O 1
ATOM 645 N N . GLY A 1 100 ? -1.417 -31.141 -5.734 1 97.94 100 GLY A N 1
ATOM 646 C CA . GLY A 1 100 ? -0.301 -30.406 -5.16 1 97.94 100 GLY A CA 1
ATOM 647 C C . GLY A 1 100 ? -0.613 -28.938 -4.914 1 97.94 100 GLY A C 1
ATOM 648 O O . GLY A 1 100 ? -1.779 -28.562 -4.793 1 97.94 100 GLY A O 1
ATOM 649 N N . THR A 1 101 ? 0.434 -28.188 -4.676 1 98.56 101 THR A N 1
ATOM 650 C CA . THR A 1 101 ? 0.248 -26.766 -4.371 1 98.56 101 THR A CA 1
ATOM 651 C C . THR A 1 101 ? 1.183 -25.906 -5.211 1 98.56 101 THR A C 1
ATOM 653 O O . THR A 1 101 ? 2.311 -26.312 -5.504 1 98.56 101 THR A O 1
ATOM 656 N N . LEU A 1 102 ? 0.646 -24.812 -5.617 1 98.5 102 LEU A N 1
ATOM 657 C CA . LEU A 1 102 ? 1.395 -23.797 -6.359 1 98.5 102 LEU A CA 1
ATOM 658 C C . LEU A 1 102 ? 1.594 -22.547 -5.523 1 98.5 102 LEU A C 1
ATOM 660 O O . LEU A 1 102 ? 0.651 -22.047 -4.895 1 98.5 102 LEU A O 1
ATOM 664 N N . LEU A 1 103 ? 2.783 -22.062 -5.367 1 98.81 103 LEU A N 1
ATOM 665 C CA . LEU A 1 103 ? 3.104 -20.766 -4.797 1 98.81 103 LEU A CA 1
ATOM 666 C C . LEU A 1 103 ? 3.791 -19.875 -5.828 1 98.81 103 LEU A C 1
ATOM 668 O O . LEU A 1 103 ? 4.867 -20.203 -6.324 1 98.81 103 LEU A O 1
ATOM 672 N N . ILE A 1 104 ? 3.133 -18.781 -6.156 1 98 104 ILE A N 1
ATOM 673 C CA . ILE A 1 104 ? 3.693 -17.828 -7.113 1 98 104 ILE A CA 1
ATOM 674 C C . ILE A 1 104 ? 4.043 -16.531 -6.398 1 98 104 ILE A C 1
ATOM 676 O O . ILE A 1 104 ? 3.281 -16.047 -5.555 1 98 104 ILE A O 1
ATOM 680 N N . ALA A 1 105 ? 5.227 -16.016 -6.672 1 98.19 105 ALA A N 1
ATOM 681 C CA . ALA A 1 105 ? 5.609 -14.672 -6.234 1 98.19 105 ALA A CA 1
ATOM 682 C C . ALA A 1 105 ? 6.41 -13.953 -7.316 1 98.19 105 ALA A C 1
ATOM 684 O O . ALA A 1 105 ? 7.539 -14.352 -7.629 1 98.19 105 ALA A O 1
ATOM 685 N N . GLY A 1 106 ? 5.883 -12.984 -7.953 1 95.62 106 GLY A N 1
ATOM 686 C CA . GLY A 1 106 ? 6.441 -12.039 -8.906 1 95.62 106 GLY A CA 1
ATOM 687 C C . GLY A 1 106 ? 5.887 -10.641 -8.75 1 95.62 106 GLY A C 1
ATOM 688 O O . GLY A 1 106 ? 5.973 -10.047 -7.672 1 95.62 106 GLY A O 1
ATOM 689 N N . THR A 1 107 ? 5.164 -10.211 -9.82 1 91.31 107 THR A N 1
ATOM 690 C CA . THR A 1 107 ? 4.477 -8.938 -9.633 1 91.31 107 THR A CA 1
ATOM 691 C C . THR A 1 107 ? 3.432 -9.039 -8.531 1 91.31 107 THR A C 1
ATOM 693 O O . THR A 1 107 ? 3.299 -8.133 -7.707 1 91.31 107 THR A O 1
ATOM 696 N N . GLY A 1 108 ? 2.779 -10.156 -8.492 1 94.81 108 GLY A N 1
ATOM 697 C CA . GLY A 1 108 ? 1.871 -10.508 -7.414 1 94.81 108 GLY A CA 1
ATOM 698 C C . GLY A 1 108 ? 2.285 -11.758 -6.66 1 94.81 108 GLY A C 1
ATOM 699 O O . GLY A 1 108 ? 3.398 -12.258 -6.84 1 94.81 108 GLY A O 1
ATOM 700 N N . ALA A 1 109 ? 1.424 -12.203 -5.742 1 98 109 ALA A N 1
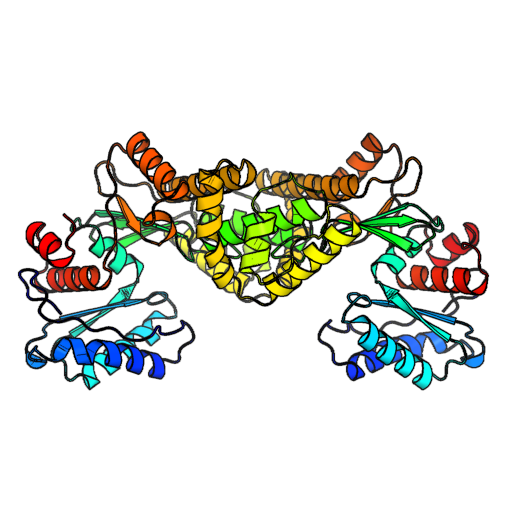ATOM 701 C CA . ALA A 1 109 ? 1.694 -13.414 -4.973 1 98 109 ALA A CA 1
ATOM 702 C C . ALA A 1 109 ? 0.398 -14.133 -4.617 1 98 109 ALA A C 1
ATOM 704 O O . ALA A 1 109 ? -0.598 -13.5 -4.262 1 98 109 ALA A O 1
ATOM 705 N N . VAL A 1 110 ? 0.469 -15.477 -4.77 1 97.75 110 VAL A N 1
ATOM 706 C CA . VAL A 1 110 ? -0.716 -16.297 -4.516 1 97.75 110 VAL A CA 1
ATOM 707 C C . VAL A 1 110 ? -0.305 -17.75 -4.277 1 97.75 110 VAL A C 1
ATOM 709 O O . VAL A 1 110 ? 0.704 -18.203 -4.816 1 97.75 110 VAL A O 1
ATOM 712 N N . ALA A 1 111 ? -1.028 -18.422 -3.443 1 98.69 111 ALA A N 1
ATOM 713 C CA . ALA A 1 111 ? -0.917 -19.875 -3.311 1 98.69 111 ALA A CA 1
ATOM 714 C C . ALA A 1 111 ? -2.221 -20.562 -3.701 1 98.69 111 ALA A C 1
ATOM 716 O O . ALA A 1 111 ? -3.309 -20.062 -3.416 1 98.69 111 ALA A O 1
ATOM 717 N N . V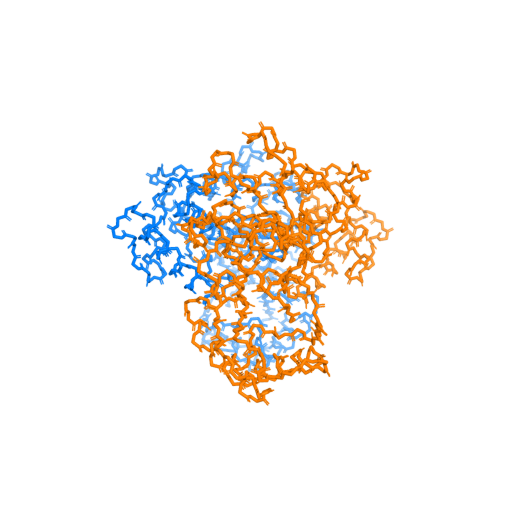AL A 1 112 ? -2.084 -21.719 -4.352 1 97.88 112 VAL A N 1
ATOM 718 C CA . VAL A 1 112 ? -3.254 -22.469 -4.801 1 97.88 112 VAL A CA 1
ATOM 719 C C . VAL A 1 112 ? -3.033 -23.969 -4.57 1 97.88 112 VAL A C 1
ATOM 721 O O . VAL A 1 112 ? -1.983 -24.5 -4.922 1 97.88 112 VAL A O 1
ATOM 724 N N . ARG A 1 113 ? -3.998 -24.578 -3.982 1 98.19 113 ARG A N 1
ATOM 725 C CA . ARG A 1 113 ? -3.996 -26.031 -3.896 1 98.19 113 ARG A CA 1
ATOM 726 C C . ARG A 1 113 ? -4.82 -26.656 -5.02 1 98.19 113 ARG A C 1
ATOM 728 O O . ARG A 1 113 ? -5.918 -26.172 -5.328 1 98.19 113 ARG A O 1
ATOM 735 N N . PHE A 1 114 ? -4.273 -27.656 -5.605 1 96.75 114 PHE A N 1
ATOM 736 C CA . PHE A 1 114 ? -4.918 -28.375 -6.699 1 96.75 114 PHE A CA 1
ATOM 737 C C . PHE A 1 114 ? -5.312 -29.781 -6.266 1 96.75 114 PHE A C 1
ATOM 739 O O . PHE A 1 114 ? -4.566 -30.438 -5.539 1 96.75 114 PHE A O 1
ATOM 746 N N . ALA A 1 115 ? -6.441 -30.156 -6.68 1 94.69 115 ALA A N 1
ATOM 747 C CA . ALA A 1 115 ? -6.93 -31.531 -6.594 1 94.69 115 ALA A CA 1
ATOM 748 C C . ALA A 1 115 ? -7.508 -32 -7.93 1 94.69 115 ALA A C 1
ATOM 750 O O . ALA A 1 115 ? -8.422 -31.359 -8.461 1 94.69 115 ALA A O 1
ATOM 751 N N . GLY A 1 116 ? -6.992 -33.062 -8.453 1 87.75 116 GLY A N 1
ATOM 752 C CA . GLY A 1 116 ? -7.441 -33.531 -9.758 1 87.75 116 GLY A CA 1
ATOM 753 C C . GLY A 1 116 ? -7.195 -32.531 -10.867 1 87.75 116 GLY A C 1
ATOM 754 O O . GLY A 1 116 ? -8.016 -32.375 -11.781 1 87.75 116 GLY A O 1
ATOM 755 N N . GLY A 1 117 ? -6.145 -31.719 -10.688 1 85.25 117 GLY A N 1
ATOM 756 C CA . GLY A 1 117 ? -5.785 -30.734 -11.695 1 85.25 117 GLY A CA 1
ATOM 757 C C . GLY A 1 117 ? -6.609 -29.469 -11.609 1 85.25 117 GLY A C 1
ATOM 758 O O . GLY A 1 117 ? -6.445 -28.547 -12.422 1 85.25 117 GLY A O 1
ATOM 759 N N . VAL A 1 118 ? -7.449 -29.375 -10.656 1 88.12 118 VAL A N 1
ATOM 760 C CA . VAL A 1 118 ? -8.336 -28.234 -10.523 1 88.12 118 VAL A CA 1
ATOM 761 C C . VAL A 1 118 ? -7.98 -27.453 -9.258 1 88.12 118 VAL A C 1
ATOM 763 O O . VAL A 1 118 ? -7.688 -28.031 -8.219 1 88.12 118 VAL A O 1
ATOM 766 N N . PRO A 1 119 ? -8 -26.141 -9.406 1 92.88 119 PRO A N 1
ATOM 767 C CA . PRO A 1 119 ? -7.781 -25.359 -8.18 1 92.88 119 PRO A CA 1
ATOM 768 C C . PRO A 1 119 ? -8.922 -25.516 -7.176 1 92.88 119 PRO A C 1
ATOM 770 O O . PRO A 1 119 ? -10.094 -25.359 -7.535 1 92.88 119 PRO A O 1
ATOM 773 N N . VAL A 1 120 ? -8.609 -25.703 -5.902 1 94.19 120 VAL A N 1
ATOM 774 C CA . VAL A 1 120 ? -9.672 -25.984 -4.945 1 94.19 120 VAL A CA 1
ATOM 775 C C . VAL A 1 120 ? -9.562 -25.016 -3.764 1 94.19 120 VAL A C 1
ATOM 777 O O . VAL A 1 120 ? -10.516 -24.859 -2.992 1 94.19 120 VAL A O 1
ATOM 780 N N . HIS A 1 121 ? -8.398 -24.422 -3.588 1 95.56 121 HIS A N 1
ATOM 781 C CA . HIS A 1 121 ? -8.18 -23.484 -2.492 1 95.56 121 HIS A CA 1
ATOM 782 C C . HIS A 1 121 ? -7.141 -22.438 -2.871 1 95.56 121 HIS A C 1
ATOM 784 O O . HIS A 1 121 ? -6.023 -22.781 -3.268 1 95.56 121 HIS A O 1
ATOM 790 N N . ARG A 1 122 ? -7.523 -21.266 -2.795 1 95.56 122 ARG A N 1
ATOM 791 C CA . ARG A 1 122 ? -6.641 -20.156 -3.127 1 95.56 122 ARG A CA 1
ATOM 792 C C . ARG A 1 122 ? -6.445 -19.234 -1.929 1 95.56 122 ARG A C 1
ATOM 794 O O . ARG A 1 122 ? -7.387 -18.984 -1.172 1 95.56 122 ARG A O 1
ATOM 801 N N . ALA A 1 123 ? -5.281 -18.734 -1.758 1 97.56 123 ALA A N 1
ATOM 802 C CA . ALA A 1 123 ? -4.965 -17.75 -0.729 1 97.56 123 ALA A CA 1
ATOM 803 C C . ALA A 1 123 ? -4.156 -16.594 -1.308 1 97.56 123 ALA A C 1
ATOM 805 O O . ALA A 1 123 ? -3.217 -16.797 -2.076 1 97.56 123 ALA A O 1
ATOM 806 N N . ASP A 1 124 ? -4.59 -15.328 -0.917 1 97.81 124 ASP A N 1
ATOM 807 C CA . ASP A 1 124 ? -3.998 -14.07 -1.376 1 97.81 124 ASP A CA 1
ATOM 808 C C . ASP A 1 124 ? -4.293 -13.836 -2.855 1 97.81 124 ASP A C 1
ATOM 810 O O . ASP A 1 124 ? -5.406 -14.086 -3.318 1 97.81 124 ASP A O 1
ATOM 814 N N . GLY A 1 125 ? -3.408 -13.18 -3.566 1 96 125 GLY A N 1
ATOM 815 C CA . GLY A 1 125 ? -3.697 -12.758 -4.93 1 96 125 GLY A CA 1
ATOM 816 C C . GLY A 1 125 ? -4.652 -11.578 -5 1 96 125 GLY A C 1
ATOM 817 O O . GLY A 1 125 ? -5.48 -11.5 -5.91 1 96 125 GLY A O 1
ATOM 818 N N . TYR A 1 126 ? -4.609 -10.789 -3.994 1 96.06 126 TYR A N 1
ATOM 819 C CA . TYR A 1 126 ? -5.602 -9.727 -3.883 1 96.06 126 TYR A CA 1
ATOM 820 C C . TYR A 1 126 ? -5.047 -8.398 -4.402 1 96.06 126 TYR A C 1
ATOM 822 O O . TYR A 1 126 ? -5.508 -7.328 -4.004 1 96.06 126 TYR A O 1
ATOM 830 N N . GLY A 1 127 ? -3.969 -8.477 -5.148 1 94.12 127 GLY A N 1
ATOM 831 C CA . GLY A 1 127 ? -3.393 -7.266 -5.703 1 94.12 127 GLY A CA 1
ATOM 832 C C . GLY A 1 127 ? -2.469 -6.547 -4.738 1 94.12 127 GLY A C 1
ATOM 833 O O . GLY A 1 127 ? -2.543 -6.758 -3.527 1 94.12 127 GLY A O 1
ATOM 834 N N . TRP A 1 128 ? -1.734 -5.656 -5.281 1 92.69 128 TRP A N 1
ATOM 835 C CA . TRP A 1 128 ? -0.624 -5.039 -4.562 1 92.69 128 TRP A CA 1
ATOM 836 C C . TRP A 1 128 ? -1.131 -4.18 -3.408 1 92.69 128 TRP A C 1
ATOM 838 O O . TRP A 1 128 ? -0.455 -4.039 -2.387 1 92.69 128 TRP A O 1
ATOM 848 N N . LEU A 1 129 ? -2.309 -3.629 -3.525 1 94.62 129 LEU A N 1
ATOM 849 C CA . LEU A 1 129 ? -2.828 -2.691 -2.537 1 94.62 129 LEU A CA 1
ATOM 850 C C . LEU A 1 129 ? -3.408 -3.434 -1.338 1 94.62 129 LEU A C 1
ATOM 852 O O . LEU A 1 129 ? -3.211 -3.023 -0.192 1 94.62 129 LEU A O 1
ATOM 856 N N . LEU A 1 130 ? -4.004 -4.648 -1.662 1 97.38 130 LEU A N 1
ATOM 857 C CA . LEU A 1 130 ? -4.781 -5.281 -0.6 1 97.38 130 LEU A CA 1
ATOM 858 C C . LEU A 1 130 ? -4.266 -6.688 -0.31 1 97.38 130 LEU A C 1
ATOM 860 O O . LEU A 1 130 ? -4.793 -7.375 0.564 1 97.38 130 LEU A O 1
ATOM 864 N N . GLY A 1 131 ? -3.262 -7.07 -0.989 1 97.44 131 GLY A N 1
ATOM 865 C CA . GLY A 1 131 ? -2.668 -8.391 -0.822 1 97.44 131 GLY A CA 1
ATOM 866 C C . GLY A 1 131 ? -1.288 -8.5 -1.44 1 97.44 131 GLY A C 1
ATOM 867 O O . GLY A 1 131 ? -0.407 -7.688 -1.161 1 97.44 131 GLY A O 1
ATOM 868 N N . ASP A 1 132 ? -1.071 -9.633 -2.125 1 97.75 132 ASP A N 1
ATOM 869 C CA . ASP A 1 132 ? 0.192 -9.945 -2.789 1 97.75 132 ASP A CA 1
ATOM 870 C C . ASP A 1 132 ? 1.367 -9.812 -1.825 1 97.75 132 ASP A C 1
ATOM 872 O O . ASP A 1 132 ? 2.367 -9.164 -2.145 1 97.75 132 ASP A O 1
ATOM 876 N N . GLU A 1 133 ? 1.178 -10.391 -0.653 1 98.12 133 GLU A N 1
ATOM 877 C CA . GLU A 1 133 ? 2.18 -10.258 0.4 1 98.12 133 GLU A CA 1
ATOM 878 C C . GLU A 1 133 ? 3.443 -11.039 0.064 1 98.12 133 GLU A C 1
ATOM 880 O O . GLU A 1 133 ? 3.381 -12.242 -0.21 1 98.12 133 GLU A O 1
ATOM 885 N N . GLY A 1 134 ? 4.539 -10.344 0.061 1 98.62 134 GLY A N 1
ATOM 886 C CA . GLY A 1 134 ? 5.812 -10.977 -0.241 1 98.62 134 GLY A CA 1
ATOM 887 C C . GLY A 1 134 ? 6.168 -10.938 -1.716 1 98.62 134 GLY A C 1
ATOM 888 O O . GLY A 1 134 ? 7.211 -11.445 -2.125 1 98.62 134 GLY A O 1
ATOM 889 N N . SER A 1 135 ? 5.352 -10.344 -2.57 1 98.56 135 SER A N 1
ATOM 890 C CA . SER A 1 135 ? 5.605 -10.211 -4 1 98.56 135 SER A CA 1
ATOM 891 C C . SER A 1 135 ? 6.727 -9.211 -4.273 1 98.56 135 SER A C 1
ATOM 893 O O . SER A 1 135 ? 7.242 -8.578 -3.35 1 98.56 135 SER A O 1
ATOM 895 N N . ALA A 1 136 ? 7.039 -9.109 -5.523 1 98.5 136 ALA A N 1
ATOM 896 C CA . ALA A 1 136 ? 8.047 -8.141 -5.926 1 98.5 136 ALA A CA 1
ATOM 897 C C . ALA A 1 136 ? 7.586 -6.715 -5.617 1 98.5 136 ALA A C 1
ATOM 899 O O . ALA A 1 136 ? 8.375 -5.883 -5.164 1 98.5 136 ALA A O 1
ATOM 900 N N . VAL A 1 137 ? 6.34 -6.449 -5.867 1 98.19 137 VAL A N 1
ATOM 901 C CA . VAL A 1 137 ? 5.805 -5.117 -5.598 1 98.19 137 VAL A CA 1
ATOM 902 C C . VAL A 1 137 ? 5.812 -4.852 -4.094 1 98.19 137 VAL A C 1
ATOM 904 O O . VAL A 1 137 ? 6.18 -3.762 -3.652 1 98.19 137 VAL A O 1
ATOM 907 N N . TRP A 1 138 ? 5.426 -5.852 -3.275 1 98.5 138 TRP A N 1
ATOM 908 C CA . TRP A 1 138 ? 5.477 -5.738 -1.821 1 98.5 138 TRP A CA 1
ATOM 909 C C . TRP A 1 138 ? 6.883 -5.375 -1.354 1 98.5 138 TRP A C 1
ATOM 911 O O . TRP A 1 138 ? 7.059 -4.438 -0.573 1 98.5 138 TRP A O 1
ATOM 921 N N . ILE A 1 139 ? 7.836 -6.062 -1.873 1 98.81 139 ILE A N 1
ATOM 922 C CA . ILE A 1 139 ? 9.234 -5.855 -1.499 1 98.81 139 ILE A CA 1
ATOM 923 C C . ILE A 1 139 ? 9.68 -4.461 -1.927 1 98.81 139 ILE A C 1
ATOM 925 O O . ILE A 1 139 ? 10.289 -3.729 -1.142 1 98.81 139 ILE A O 1
ATOM 929 N N . GLY A 1 140 ? 9.406 -4.125 -3.174 1 98.62 140 GLY A N 1
ATOM 930 C CA . GLY A 1 140 ? 9.797 -2.828 -3.697 1 98.62 140 GLY A CA 1
ATOM 931 C C . GLY A 1 140 ? 9.219 -1.665 -2.918 1 98.62 140 GLY A C 1
ATOM 932 O O . GLY A 1 140 ? 9.93 -0.726 -2.564 1 98.62 140 GLY A O 1
ATOM 933 N N . VAL A 1 141 ? 7.953 -1.733 -2.611 1 98.38 141 VAL A N 1
ATOM 934 C CA . VAL A 1 141 ? 7.258 -0.674 -1.889 1 98.38 141 VAL A CA 1
ATOM 935 C C . VAL A 1 141 ? 7.832 -0.546 -0.48 1 98.38 141 VAL A C 1
ATOM 937 O O . VAL A 1 141 ? 8.125 0.561 -0.021 1 98.38 141 VAL A O 1
ATOM 940 N N . HIS A 1 142 ? 8.031 -1.661 0.175 1 98.62 142 HIS A N 1
ATOM 941 C CA . HIS A 1 142 ? 8.562 -1.628 1.533 1 98.62 142 HIS A CA 1
ATOM 942 C C . HIS A 1 142 ? 9.992 -1.108 1.552 1 98.62 142 HIS A C 1
ATOM 944 O O . HIS A 1 142 ? 10.398 -0.428 2.496 1 98.62 142 HIS A O 1
ATOM 950 N N . ALA A 1 143 ? 10.711 -1.412 0.535 1 98.81 143 ALA A N 1
ATOM 951 C CA . ALA A 1 143 ? 12.07 -0.898 0.438 1 98.81 143 ALA A CA 1
ATOM 952 C C . ALA A 1 143 ? 12.078 0.616 0.246 1 98.81 143 ALA A C 1
ATOM 954 O O . ALA A 1 143 ? 12.844 1.328 0.896 1 98.81 143 ALA A O 1
ATOM 955 N N . LEU A 1 144 ? 11.234 1.092 -0.603 1 98.69 144 LEU A N 1
ATOM 956 C CA . LEU A 1 144 ? 11.18 2.527 -0.861 1 98.69 144 LEU A CA 1
ATOM 957 C C . LEU A 1 144 ? 10.68 3.281 0.366 1 98.69 144 LEU A C 1
ATOM 959 O O . LEU A 1 144 ? 11.133 4.391 0.646 1 98.69 144 LEU A O 1
ATOM 963 N N . ARG A 1 145 ? 9.742 2.689 1.052 1 98.62 145 ARG A N 1
ATOM 964 C CA . ARG A 1 145 ? 9.305 3.27 2.32 1 98.62 145 ARG A CA 1
ATOM 965 C C . ARG A 1 145 ? 10.469 3.359 3.305 1 98.62 145 ARG A C 1
ATOM 967 O O . ARG A 1 145 ? 10.617 4.359 4.008 1 98.62 145 ARG A O 1
ATOM 974 N N . ALA A 1 146 ? 11.273 2.309 3.355 1 98.75 146 ALA A N 1
ATOM 975 C CA . ALA A 1 146 ? 12.438 2.305 4.238 1 98.75 146 ALA A CA 1
ATOM 976 C C . ALA A 1 146 ? 13.445 3.379 3.824 1 98.75 146 ALA A C 1
ATOM 978 O O . ALA A 1 146 ? 14.062 4.02 4.68 1 98.75 146 ALA A O 1
ATOM 979 N N . VAL A 1 147 ? 13.578 3.588 2.564 1 98.69 147 VAL A N 1
ATOM 980 C CA . VAL A 1 147 ? 14.469 4.613 2.033 1 98.69 147 VAL A CA 1
ATOM 981 C C . VAL A 1 147 ? 14 5.992 2.49 1 98.69 147 VAL A C 1
ATOM 983 O O . VAL A 1 147 ? 14.789 6.777 3.023 1 98.69 147 VAL A O 1
ATOM 986 N N . LEU A 1 148 ? 12.75 6.238 2.355 1 98.5 148 LEU A N 1
ATOM 987 C CA . LEU A 1 148 ? 12.203 7.535 2.73 1 98.5 148 LEU A CA 1
ATOM 988 C C . LEU A 1 148 ? 12.273 7.742 4.242 1 98.5 148 LEU A C 1
ATOM 990 O O . LEU A 1 148 ? 12.555 8.844 4.707 1 98.5 148 LEU A O 1
ATOM 994 N N . ALA A 1 149 ? 12.062 6.641 4.934 1 98.44 149 ALA A N 1
ATOM 995 C CA . ALA A 1 149 ? 12.172 6.719 6.387 1 98.44 149 ALA A CA 1
ATOM 996 C C . ALA A 1 149 ? 13.609 7 6.812 1 98.44 149 ALA A C 1
ATOM 998 O O . ALA A 1 149 ? 13.844 7.742 7.77 1 98.44 149 ALA A O 1
ATOM 999 N N . ALA A 1 150 ? 14.484 6.426 6.152 1 97.88 150 ALA A N 1
ATOM 1000 C CA . ALA A 1 150 ? 15.891 6.699 6.441 1 97.88 150 ALA A CA 1
ATOM 1001 C C . ALA A 1 150 ? 16.234 8.164 6.16 1 97.88 150 ALA A C 1
ATOM 1003 O O . ALA A 1 150 ? 16.984 8.781 6.918 1 97.88 150 ALA A O 1
ATOM 1004 N N . LEU A 1 151 ? 15.688 8.703 5.152 1 97.56 151 LEU A N 1
ATOM 1005 C CA . LEU A 1 151 ? 16 10.062 4.715 1 97.56 151 LEU A CA 1
ATOM 1006 C C . LEU A 1 151 ? 15.383 11.094 5.648 1 97.56 151 LEU A C 1
ATOM 1008 O O . LEU A 1 151 ? 15.984 12.141 5.91 1 97.56 151 LEU A O 1
ATOM 1012 N N . ASP A 1 152 ? 14.188 10.773 6.195 1 96.75 152 ASP A N 1
ATOM 1013 C CA . ASP A 1 152 ? 13.547 11.805 7 1 96.75 152 ASP A CA 1
ATOM 1014 C C . ASP A 1 152 ? 13.789 11.57 8.492 1 96.75 152 ASP A C 1
ATOM 1016 O O . ASP A 1 152 ? 13.359 12.367 9.328 1 96.75 152 ASP A O 1
ATOM 1020 N N . GLY A 1 153 ? 14.445 10.414 8.828 1 96.38 153 GLY A N 1
ATOM 1021 C CA . GLY A 1 153 ? 14.875 10.203 10.203 1 96.38 153 GLY A CA 1
ATOM 1022 C C . GLY A 1 153 ? 13.953 9.273 10.977 1 96.38 153 GLY A C 1
ATOM 1023 O O . GLY A 1 153 ? 14.234 8.938 12.125 1 96.38 153 GLY A O 1
ATOM 1024 N N . ARG A 1 154 ? 12.93 8.781 10.367 1 97.19 154 ARG A N 1
ATOM 1025 C CA . ARG A 1 154 ? 11.992 7.883 11.039 1 97.19 154 ARG A CA 1
ATOM 1026 C C . ARG A 1 154 ? 12.562 6.473 11.133 1 97.19 154 ARG A C 1
ATOM 1028 O O . ARG A 1 154 ? 12.117 5.676 11.969 1 97.19 154 ARG A O 1
ATOM 1035 N N . GLY A 1 155 ? 13.422 6.184 10.188 1 96.81 155 GLY A N 1
ATOM 1036 C CA . GLY A 1 155 ? 13.961 4.832 10.109 1 96.81 155 GLY A CA 1
ATOM 1037 C C . GLY A 1 155 ? 15.469 4.785 10.25 1 96.81 155 GLY A C 1
ATOM 1038 O O . GLY A 1 155 ? 16.109 5.82 10.398 1 96.81 155 GLY A O 1
ATOM 1039 N N . GLU A 1 156 ? 15.984 3.584 10.18 1 96.62 156 GLU A N 1
ATOM 1040 C CA . GLU A 1 156 ? 17.422 3.328 10.289 1 96.62 156 GLU A CA 1
ATOM 1041 C C . GLU A 1 156 ? 18.125 3.646 8.977 1 96.62 156 GLU A C 1
ATOM 1043 O O . GLU A 1 156 ? 17.531 3.559 7.902 1 96.62 156 GLU A O 1
ATOM 1048 N N . PRO A 1 157 ? 19.406 4.105 9.141 1 96.06 157 PRO A N 1
ATOM 1049 C CA . PRO A 1 157 ? 20.188 4.195 7.902 1 96.06 157 PRO A CA 1
ATOM 1050 C C . PRO A 1 157 ? 20.234 2.869 7.148 1 96.06 157 PRO A C 1
ATOM 1052 O O . PRO A 1 157 ? 20.203 1.801 7.762 1 96.06 157 PRO A O 1
ATOM 1055 N N . SER A 1 158 ? 20.328 2.949 5.844 1 97.75 158 SER A N 1
ATOM 1056 C CA . SER A 1 158 ? 20.297 1.735 5.031 1 97.75 158 SER A CA 1
ATOM 1057 C C . SER A 1 158 ? 21.094 1.914 3.744 1 97.75 158 SER A C 1
ATOM 1059 O O . SER A 1 158 ? 21.094 2.99 3.145 1 97.75 158 SER A O 1
ATOM 1061 N N . ALA A 1 159 ? 21.656 0.84 3.33 1 98.25 159 ALA A N 1
ATOM 1062 C CA . ALA A 1 159 ? 22.375 0.799 2.057 1 98.25 159 ALA A CA 1
ATOM 1063 C C . ALA A 1 159 ? 21.406 0.852 0.881 1 98.25 159 ALA A C 1
ATOM 1065 O O . ALA A 1 159 ? 21.828 0.967 -0.273 1 98.25 159 ALA A O 1
ATOM 1066 N N . LEU A 1 160 ? 20.141 0.92 1.136 1 98.69 160 LEU A N 1
ATOM 1067 C CA . LEU A 1 160 ? 19.109 0.953 0.104 1 98.69 160 LEU A CA 1
ATOM 1068 C C . LEU A 1 160 ? 19.031 2.328 -0.553 1 98.69 160 LEU A C 1
ATOM 1070 O O . LEU A 1 160 ? 18.547 2.459 -1.679 1 98.69 160 LEU A O 1
ATOM 1074 N N . VAL A 1 161 ? 19.484 3.363 0.128 1 98.38 161 VAL A N 1
ATOM 1075 C CA . VAL A 1 161 ? 19.219 4.738 -0.274 1 98.38 161 VAL A CA 1
ATOM 1076 C C . VAL A 1 161 ? 19.875 5.02 -1.625 1 98.38 161 VAL A C 1
ATOM 1078 O O . VAL A 1 161 ? 19.203 5.406 -2.58 1 98.38 161 VAL A O 1
ATOM 1081 N N . GLU A 1 162 ? 21.109 4.766 -1.812 1 97.88 162 GLU A N 1
ATOM 1082 C CA . GLU A 1 162 ? 21.844 5.137 -3.025 1 97.88 162 GLU A CA 1
ATOM 1083 C C . GLU A 1 162 ? 21.359 4.332 -4.227 1 97.88 162 GLU A C 1
ATOM 1085 O O . GLU A 1 162 ? 21.047 4.895 -5.277 1 97.88 162 GLU A O 1
ATOM 1090 N N . PRO A 1 163 ? 21.188 3.014 -4.102 1 98.44 163 PRO A N 1
ATOM 1091 C CA . PRO A 1 163 ? 20.672 2.248 -5.238 1 98.44 163 PRO A CA 1
ATOM 1092 C C . PRO A 1 163 ? 19.25 2.662 -5.629 1 98.44 163 PRO A C 1
ATOM 1094 O O . PRO A 1 163 ? 18.891 2.637 -6.809 1 98.44 163 PRO A O 1
ATOM 1097 N N . ALA A 1 164 ? 18.438 2.988 -4.629 1 98.62 164 ALA A N 1
ATOM 1098 C CA . ALA A 1 164 ? 17.094 3.465 -4.941 1 98.62 164 ALA A CA 1
ATOM 1099 C C . ALA A 1 164 ? 17.141 4.758 -5.75 1 98.62 164 ALA A C 1
ATOM 1101 O O . ALA A 1 164 ? 16.422 4.91 -6.734 1 98.62 164 ALA A O 1
ATOM 1102 N N . CYS A 1 165 ? 18.031 5.676 -5.305 1 98.44 165 CYS A N 1
ATOM 1103 C CA . CYS A 1 165 ? 18.219 6.922 -6.035 1 98.44 165 CYS A CA 1
ATOM 1104 C C . CYS A 1 165 ? 18.672 6.652 -7.469 1 98.44 165 CYS A C 1
ATOM 1106 O O . CYS A 1 165 ? 18.109 7.215 -8.414 1 98.44 165 CYS A O 1
ATOM 1108 N N . ALA A 1 166 ? 19.594 5.785 -7.617 1 98.19 166 ALA A N 1
ATOM 1109 C CA . ALA A 1 166 ? 20.109 5.441 -8.938 1 98.19 166 ALA A CA 1
ATOM 1110 C C . ALA A 1 166 ? 19.016 4.824 -9.812 1 98.19 166 ALA A C 1
ATOM 1112 O O . ALA A 1 166 ? 18.859 5.203 -10.977 1 98.19 166 ALA A O 1
ATOM 1113 N N . TRP A 1 167 ? 18.297 3.945 -9.234 1 97.75 167 TRP A N 1
ATOM 1114 C CA . TRP A 1 167 ? 17.234 3.25 -9.969 1 97.75 167 TRP A CA 1
ATOM 1115 C C . TRP A 1 167 ? 16.156 4.223 -10.422 1 97.75 167 TRP A C 1
ATOM 1117 O O . TRP A 1 167 ? 15.602 4.086 -11.516 1 97.75 167 TRP A O 1
ATOM 1127 N N . LEU A 1 168 ? 15.906 5.238 -9.609 1 97.69 168 LEU A N 1
ATOM 1128 C CA . LEU A 1 168 ? 14.844 6.199 -9.891 1 97.69 168 LEU A CA 1
ATOM 1129 C C . LEU A 1 168 ? 15.383 7.371 -10.703 1 97.69 168 LEU A C 1
ATOM 1131 O O . LEU A 1 168 ? 14.609 8.234 -11.141 1 97.69 168 LEU A O 1
ATOM 1135 N N . GLY A 1 169 ? 16.641 7.477 -10.836 1 97.31 169 GLY A N 1
ATOM 1136 C CA . GLY A 1 169 ? 17.25 8.594 -11.539 1 97.31 169 GLY A CA 1
ATOM 1137 C C . GLY A 1 169 ? 17.281 9.875 -10.719 1 97.31 169 GLY A C 1
ATOM 1138 O O . GLY A 1 169 ? 17.062 10.961 -11.25 1 97.31 169 GLY A O 1
ATOM 1139 N N . VAL A 1 170 ? 17.438 9.727 -9.422 1 97.06 170 VAL A N 1
ATOM 1140 C CA . VAL A 1 170 ? 17.516 10.836 -8.477 1 97.06 170 VAL A CA 1
ATOM 1141 C C . VAL A 1 170 ? 18.922 10.953 -7.914 1 97.06 170 VAL A C 1
ATOM 1143 O O . VAL A 1 170 ? 19.594 9.938 -7.676 1 97.06 170 VAL A O 1
ATOM 1146 N N . ALA A 1 171 ? 19.391 12.148 -7.73 1 95.69 171 ALA A N 1
ATOM 1147 C CA . ALA A 1 171 ? 20.703 12.344 -7.102 1 95.69 171 ALA A CA 1
ATOM 1148 C C . ALA A 1 171 ? 20.656 11.969 -5.621 1 95.69 171 ALA A C 1
ATOM 1150 O O . ALA A 1 171 ? 19.734 12.375 -4.898 1 95.69 171 ALA A O 1
ATOM 1151 N N . PRO A 1 172 ? 21.594 11.148 -5.246 1 95.69 172 PRO A N 1
ATOM 1152 C CA . PRO A 1 172 ? 21.672 10.914 -3.801 1 95.69 172 PRO A CA 1
ATOM 1153 C C . PRO A 1 172 ? 21.969 12.195 -3.016 1 95.69 172 PRO A C 1
ATOM 1155 O O . PRO A 1 172 ? 22.359 13.203 -3.6 1 95.69 172 PRO A O 1
ATOM 1158 N N . PRO A 1 173 ? 21.719 12.109 -1.726 1 93.94 173 PRO A N 1
ATOM 1159 C CA . PRO A 1 173 ? 22.016 13.32 -0.958 1 93.94 173 PRO A CA 1
ATOM 1160 C C . PRO A 1 173 ? 23.5 13.672 -0.98 1 93.94 173 PRO A C 1
ATOM 1162 O O . PRO A 1 173 ? 24.359 12.789 -0.812 1 93.94 173 PRO A O 1
ATOM 1165 N N . ALA A 1 174 ? 23.781 14.969 -1.201 1 90.56 174 ALA A N 1
ATOM 1166 C CA . ALA A 1 174 ? 25.156 15.445 -1.267 1 90.56 174 ALA A CA 1
ATOM 1167 C C . ALA A 1 174 ? 25.875 15.219 0.058 1 90.56 174 ALA A C 1
ATOM 1169 O O . ALA A 1 174 ? 27.078 14.938 0.078 1 90.56 174 ALA A O 1
ATOM 1170 N N . ASP A 1 175 ? 25.141 15.43 1.083 1 89.31 175 ASP A N 1
ATOM 1171 C CA . ASP A 1 175 ? 25.547 15.125 2.451 1 89.31 175 ASP A CA 1
ATOM 1172 C C . ASP A 1 175 ? 24.344 14.703 3.303 1 89.31 175 ASP A C 1
ATOM 1174 O O . ASP A 1 175 ? 23.25 14.477 2.779 1 89.31 175 ASP A O 1
ATOM 1178 N N . TRP A 1 176 ? 24.562 14.477 4.543 1 89.62 176 TRP A N 1
ATOM 1179 C CA . TRP A 1 176 ? 23.469 13.961 5.363 1 89.62 176 TRP A CA 1
ATOM 1180 C C . TRP A 1 176 ? 22.859 15.07 6.207 1 89.62 176 TRP A C 1
ATOM 1182 O O . TRP A 1 176 ? 22.344 14.812 7.301 1 89.62 176 TRP A O 1
ATOM 1192 N N . SER A 1 177 ? 23.047 16.328 5.598 1 93.12 177 SER A N 1
ATOM 1193 C CA . SER A 1 177 ? 22.312 17.422 6.203 1 93.12 177 SER A CA 1
ATOM 1194 C C . SER A 1 177 ? 20.812 17.25 5.984 1 93.12 177 SER A C 1
ATOM 1196 O O . SER A 1 177 ? 20.375 16.578 5.047 1 93.12 177 SER A O 1
ATOM 1198 N N . ARG A 1 178 ? 20.078 17.828 6.828 1 91.31 178 ARG A N 1
ATOM 1199 C CA . ARG A 1 178 ? 18.625 17.719 6.738 1 91.31 178 ARG A CA 1
ATOM 1200 C C . ARG A 1 178 ? 18.125 18.234 5.391 1 91.31 178 ARG A C 1
ATOM 1202 O O . ARG A 1 178 ? 17.25 17.625 4.777 1 91.31 178 ARG A O 1
ATOM 1209 N N . ALA A 1 179 ? 18.688 19.297 4.961 1 91.06 179 ALA A N 1
ATOM 1210 C CA . ALA A 1 179 ? 18.266 19.906 3.703 1 91.06 179 ALA A CA 1
ATOM 1211 C C . ALA A 1 179 ? 18.547 18.984 2.523 1 91.06 179 ALA A C 1
ATOM 1213 O O . ALA A 1 179 ? 17.703 18.812 1.646 1 91.06 179 ALA A O 1
ATOM 1214 N N . ALA A 1 180 ? 19.703 18.438 2.537 1 94.81 180 ALA A N 1
ATOM 1215 C CA . ALA A 1 180 ? 20.094 17.547 1.455 1 94.81 180 ALA A CA 1
ATOM 1216 C C . ALA A 1 180 ? 19.234 16.281 1.459 1 94.81 180 ALA A C 1
ATOM 1218 O O . ALA A 1 180 ? 18.812 15.797 0.401 1 94.81 180 ALA A O 1
ATOM 1219 N N . ARG A 1 181 ? 18.953 15.781 2.637 1 95.81 181 ARG A N 1
ATOM 1220 C CA . ARG A 1 181 ? 18.141 14.586 2.768 1 95.81 181 ARG A CA 1
ATOM 1221 C C . ARG A 1 181 ? 16.703 14.852 2.314 1 95.81 181 ARG A C 1
ATOM 1223 O O . ARG A 1 181 ? 16.094 14.023 1.634 1 95.81 181 ARG A O 1
ATOM 1230 N N . GLU A 1 182 ? 16.234 15.977 2.666 1 93.38 182 GLU A N 1
ATOM 1231 C CA . GLU A 1 182 ? 14.875 16.344 2.279 1 93.38 182 GLU A CA 1
ATOM 1232 C C . GLU A 1 182 ? 14.75 16.484 0.764 1 93.38 182 GLU A C 1
ATOM 1234 O O . GLU A 1 182 ? 13.766 16.031 0.173 1 93.38 182 GLU A O 1
ATOM 1239 N N . GLU A 1 183 ? 15.711 17.125 0.213 1 92.81 183 GLU A N 1
ATOM 1240 C CA . GLU A 1 183 ? 15.711 17.266 -1.24 1 92.81 183 GLU A CA 1
ATOM 1241 C C . GLU A 1 183 ? 15.719 15.898 -1.927 1 92.81 183 GLU A C 1
ATOM 1243 O O . GLU A 1 183 ? 14.977 15.672 -2.879 1 92.81 183 GLU A O 1
ATOM 1248 N N . CYS A 1 184 ? 16.5 15.07 -1.435 1 96.44 184 CYS A N 1
ATOM 1249 C CA . CYS A 1 184 ? 16.578 13.711 -1.973 1 96.44 184 CYS A CA 1
ATOM 1250 C C . CYS A 1 184 ? 15.242 12.992 -1.806 1 96.44 184 CYS A C 1
ATOM 1252 O O . CYS A 1 184 ? 14.758 12.359 -2.742 1 96.44 184 CYS A O 1
ATOM 1254 N N . ALA A 1 185 ? 14.664 13.109 -0.648 1 96.94 185 ALA A N 1
ATOM 1255 C CA . ALA A 1 185 ? 13.391 12.461 -0.362 1 96.94 185 ALA A CA 1
ATOM 1256 C C . ALA A 1 185 ? 12.305 12.93 -1.328 1 96.94 185 ALA A C 1
ATOM 1258 O O . ALA A 1 185 ? 11.516 12.117 -1.824 1 96.94 185 ALA A O 1
ATOM 1259 N N . GLN A 1 186 ? 12.328 14.18 -1.627 1 93.25 186 GLN A N 1
ATOM 1260 C CA . GLN A 1 186 ? 11.336 14.719 -2.551 1 93.25 186 GLN A CA 1
ATOM 1261 C C . GLN A 1 186 ? 11.547 14.18 -3.961 1 93.25 186 GLN A C 1
ATOM 1263 O O . GLN A 1 186 ? 10.578 13.93 -4.684 1 93.25 186 GLN A O 1
ATOM 1268 N N . GLY A 1 187 ? 12.789 14.039 -4.285 1 95.06 187 GLY A N 1
ATOM 1269 C CA . GLY A 1 187 ? 13.086 13.422 -5.57 1 95.06 187 GLY A CA 1
ATOM 1270 C C . GLY A 1 187 ? 12.617 11.984 -5.664 1 95.06 187 GLY A C 1
ATOM 1271 O O . GLY A 1 187 ? 12 11.594 -6.652 1 95.06 187 GLY A O 1
ATOM 1272 N N . VAL A 1 188 ? 12.883 11.219 -4.637 1 97 188 VAL A N 1
ATOM 1273 C CA . VAL A 1 188 ? 12.469 9.82 -4.566 1 97 188 VAL A CA 1
ATOM 1274 C C . VAL A 1 188 ? 10.945 9.719 -4.637 1 97 188 VAL A C 1
ATOM 1276 O O . VAL A 1 188 ? 10.406 8.875 -5.352 1 97 188 VAL A O 1
ATOM 1279 N N . LEU A 1 189 ? 10.328 10.602 -3.973 1 95.38 189 LEU A N 1
ATOM 1280 C CA . LEU A 1 189 ? 8.875 10.625 -3.93 1 95.38 189 LEU A CA 1
ATOM 1281 C C . LEU A 1 189 ? 8.297 10.922 -5.309 1 95.38 189 LEU A C 1
ATOM 1283 O O . LEU A 1 189 ? 7.414 10.195 -5.785 1 95.38 189 LEU A O 1
ATOM 1287 N N . ALA A 1 190 ? 8.812 11.914 -5.957 1 93.12 190 ALA A N 1
ATOM 1288 C CA . ALA A 1 190 ? 8.312 12.328 -7.266 1 93.12 190 ALA A CA 1
ATOM 1289 C C . ALA A 1 190 ? 8.469 11.203 -8.289 1 93.12 190 ALA A C 1
ATOM 1291 O O . ALA A 1 190 ? 7.52 10.867 -8.992 1 93.12 190 ALA A O 1
ATOM 1292 N N . GLU A 1 191 ? 9.625 10.625 -8.266 1 95.56 191 GLU A N 1
ATOM 1293 C CA . GLU A 1 191 ? 9.898 9.57 -9.242 1 95.56 191 GLU A CA 1
ATOM 1294 C C . GLU A 1 191 ? 9.156 8.289 -8.891 1 95.56 191 GLU A C 1
ATOM 1296 O O . GLU A 1 191 ? 8.742 7.539 -9.781 1 95.56 191 GLU A O 1
ATOM 1301 N N . GLY A 1 192 ? 9.008 7.996 -7.609 1 95 192 GLY A N 1
ATOM 1302 C CA . GLY A 1 192 ? 8.234 6.844 -7.184 1 95 192 GLY A CA 1
ATOM 1303 C C . GLY A 1 192 ? 6.781 6.91 -7.621 1 95 192 GLY A C 1
ATOM 1304 O O . GLY A 1 192 ? 6.234 5.93 -8.133 1 95 192 GLY A O 1
ATOM 1305 N N . PHE A 1 193 ? 6.18 8.031 -7.523 1 91.31 193 PHE A N 1
ATOM 1306 C CA . PHE A 1 193 ? 4.77 8.195 -7.848 1 91.31 193 PHE A CA 1
ATOM 1307 C C . PHE A 1 193 ? 4.574 8.359 -9.352 1 91.31 193 PHE A C 1
ATOM 1309 O O . PHE A 1 193 ? 3.451 8.25 -9.852 1 91.31 193 PHE A O 1
ATOM 1316 N N . ALA A 1 194 ? 5.633 8.648 -10.047 1 92.62 194 ALA A N 1
ATOM 1317 C CA . ALA A 1 194 ? 5.562 8.734 -11.508 1 92.62 194 ALA A CA 1
ATOM 1318 C C . ALA A 1 194 ? 5.445 7.34 -12.125 1 92.62 194 ALA A C 1
ATOM 1320 O O . ALA A 1 194 ? 5.094 7.207 -13.297 1 92.62 194 ALA A O 1
ATOM 1321 N N . ARG A 1 195 ? 5.664 6.355 -11.359 1 92.25 195 ARG A N 1
ATOM 1322 C CA . ARG A 1 195 ? 5.605 4.973 -11.828 1 92.25 195 ARG A CA 1
ATOM 1323 C C . ARG A 1 195 ? 4.32 4.293 -11.367 1 92.25 195 ARG A C 1
ATOM 1325 O O . ARG A 1 195 ? 3.754 4.652 -10.336 1 92.25 195 ARG A O 1
ATOM 1332 N N . GLN A 1 196 ? 3.945 3.344 -12.188 1 92.25 196 GLN A N 1
ATOM 1333 C CA . GLN A 1 196 ? 2.852 2.494 -11.734 1 92.25 196 GLN A CA 1
ATOM 1334 C C . GLN A 1 196 ? 3.305 1.58 -10.602 1 92.25 196 GLN A C 1
ATOM 1336 O O . GLN A 1 196 ? 4.445 1.113 -10.586 1 92.25 196 GLN A O 1
ATOM 1341 N N . PRO A 1 197 ? 2.43 1.286 -9.734 1 88.88 197 PRO A N 1
ATOM 1342 C CA . PRO A 1 197 ? 2.816 0.459 -8.594 1 88.88 197 PRO A CA 1
ATOM 1343 C C . PRO A 1 197 ? 3.457 -0.864 -9.008 1 88.88 197 PRO A C 1
ATOM 1345 O O . PRO A 1 197 ? 4.453 -1.287 -8.414 1 88.88 197 PRO A O 1
ATOM 1348 N N . ALA A 1 198 ? 2.988 -1.424 -10.094 1 89.88 198 ALA A N 1
ATOM 1349 C CA . ALA A 1 198 ? 3.531 -2.691 -10.578 1 89.88 198 ALA A CA 1
ATOM 1350 C C . ALA A 1 198 ? 5 -2.549 -10.961 1 89.88 198 ALA A C 1
ATOM 1352 O O . ALA A 1 198 ? 5.781 -3.49 -10.812 1 89.88 198 ALA A O 1
ATOM 1353 N N . GLU A 1 199 ? 5.387 -1.364 -11.336 1 94.5 199 GLU A N 1
ATOM 1354 C CA . GLU A 1 199 ? 6.758 -1.105 -11.766 1 94.5 199 GLU A CA 1
ATOM 1355 C C . GLU A 1 199 ? 7.703 -1.005 -10.57 1 94.5 199 GLU A C 1
ATOM 1357 O O . GLU A 1 199 ? 8.906 -1.212 -10.711 1 94.5 199 GLU A O 1
ATOM 1362 N N . LEU A 1 200 ? 7.164 -0.775 -9.422 1 97.12 200 LEU A N 1
ATOM 1363 C CA . LEU A 1 200 ? 8.008 -0.636 -8.242 1 97.12 200 LEU A CA 1
ATOM 1364 C C . LEU A 1 200 ? 8.609 -1.979 -7.84 1 97.12 200 LEU A C 1
ATOM 1366 O O . LEU A 1 200 ? 9.633 -2.025 -7.156 1 97.12 200 LEU A O 1
ATOM 1370 N N . GLY A 1 201 ? 7.98 -2.99 -8.336 1 97.56 201 GLY A N 1
ATOM 1371 C CA . GLY A 1 201 ? 8.477 -4.328 -8.055 1 97.56 201 GLY A CA 1
ATOM 1372 C C . GLY A 1 201 ? 9.82 -4.609 -8.695 1 97.56 201 GLY A C 1
ATOM 1373 O O . GLY A 1 201 ? 10.539 -5.52 -8.273 1 97.56 201 GLY A O 1
ATOM 1374 N N . GLN A 1 202 ? 10.109 -3.84 -9.727 1 96.94 202 GLN A N 1
ATOM 1375 C CA . GLN A 1 202 ? 11.367 -4.031 -10.43 1 96.94 202 GLN A CA 1
ATOM 1376 C C . GLN A 1 202 ? 12.562 -3.764 -9.516 1 96.94 202 GLN A C 1
ATOM 1378 O O . GLN A 1 202 ? 13.664 -4.254 -9.758 1 96.94 202 GLN A O 1
ATOM 1383 N N . PHE A 1 203 ? 12.352 -3.045 -8.43 1 98.31 203 PHE A N 1
ATOM 1384 C CA . PHE A 1 203 ? 13.43 -2.717 -7.504 1 98.31 203 PHE A CA 1
ATOM 1385 C C . PHE A 1 203 ? 13.703 -3.881 -6.562 1 98.31 203 PHE A C 1
ATOM 1387 O O . PHE A 1 203 ? 14.703 -3.877 -5.84 1 98.31 203 PHE A O 1
ATOM 1394 N N . ALA A 1 204 ? 12.883 -4.902 -6.551 1 98.44 204 ALA A N 1
ATOM 1395 C CA . ALA A 1 204 ? 12.977 -6.023 -5.617 1 98.44 204 ALA A CA 1
ATOM 1396 C C . ALA A 1 204 ? 14.289 -6.785 -5.801 1 98.44 204 ALA A C 1
ATOM 1398 O O . ALA A 1 204 ? 14.875 -7.262 -4.828 1 98.44 204 ALA A O 1
ATOM 1399 N N . ARG A 1 205 ? 14.727 -6.867 -7.012 1 97.31 205 ARG A N 1
ATOM 1400 C CA . ARG A 1 205 ? 15.969 -7.582 -7.273 1 97.31 205 ARG A CA 1
ATOM 1401 C C . ARG A 1 205 ? 17.141 -6.902 -6.578 1 97.31 205 ARG A C 1
ATOM 1403 O O . ARG A 1 205 ? 18 -7.574 -5.996 1 97.31 205 ARG A O 1
ATOM 1410 N N . GLU A 1 206 ? 17.141 -5.59 -6.645 1 98 206 GLU A N 1
ATOM 1411 C CA . GLU A 1 206 ? 18.188 -4.832 -5.969 1 98 206 GLU A CA 1
ATOM 1412 C C . GLU A 1 206 ? 18.094 -4.988 -4.453 1 98 206 GLU A C 1
ATOM 1414 O O . GLU A 1 206 ? 19.109 -5.074 -3.771 1 98 206 GLU A O 1
ATOM 1419 N N . VAL A 1 207 ? 16.922 -5.066 -3.936 1 98.75 207 VAL A N 1
ATOM 1420 C CA . VAL A 1 207 ? 16.734 -5.25 -2.5 1 98.75 207 VAL A CA 1
ATOM 1421 C C . VAL A 1 207 ? 17.344 -6.57 -2.059 1 98.75 207 VAL A C 1
ATOM 1423 O O . VAL A 1 207 ? 18.031 -6.633 -1.033 1 98.75 207 VAL A O 1
ATOM 1426 N N . SER A 1 208 ? 17.109 -7.578 -2.854 1 98.5 208 SER A N 1
ATOM 1427 C CA . SER A 1 208 ? 17.656 -8.898 -2.559 1 98.5 208 SER A CA 1
ATOM 1428 C C . SER A 1 208 ? 19.188 -8.867 -2.564 1 98.5 208 SER A C 1
ATOM 1430 O O . SER A 1 208 ? 19.828 -9.453 -1.688 1 98.5 208 SER A O 1
ATOM 1432 N N . ALA A 1 209 ? 19.703 -8.195 -3.557 1 98.25 209 ALA A N 1
ATOM 1433 C CA . ALA A 1 209 ? 21.156 -8.094 -3.643 1 98.25 209 ALA A CA 1
ATOM 1434 C C . ALA A 1 209 ? 21.734 -7.363 -2.432 1 98.25 209 ALA A C 1
ATOM 1436 O O . ALA A 1 209 ? 22.75 -7.777 -1.875 1 98.25 209 ALA A O 1
ATOM 1437 N N . ILE A 1 210 ? 21.094 -6.348 -1.97 1 98.69 210 ILE A N 1
ATOM 1438 C CA . ILE A 1 210 ? 21.547 -5.543 -0.839 1 98.69 210 ILE A CA 1
ATOM 1439 C C . ILE A 1 210 ? 21.406 -6.348 0.453 1 98.69 210 ILE A C 1
ATOM 1441 O O . ILE A 1 210 ? 22.266 -6.254 1.339 1 98.69 210 ILE A O 1
ATOM 1445 N N . ALA A 1 211 ? 20.375 -7.094 0.555 1 98.75 211 ALA A N 1
ATOM 1446 C CA . ALA A 1 211 ? 20.203 -7.992 1.695 1 98.75 211 ALA A CA 1
ATOM 1447 C C . ALA A 1 211 ? 21.359 -9 1.765 1 98.75 211 ALA A C 1
ATOM 1449 O O . ALA A 1 211 ? 21.938 -9.219 2.83 1 98.75 211 ALA A O 1
ATOM 1450 N N . ASP A 1 212 ? 21.672 -9.562 0.654 1 98.25 212 ASP A N 1
ATOM 1451 C CA . ASP A 1 212 ? 22.781 -10.523 0.598 1 98.25 212 ASP A CA 1
ATOM 1452 C C . ASP A 1 212 ? 24.109 -9.852 0.92 1 98.25 212 ASP A C 1
ATOM 1454 O O . ASP A 1 212 ? 25.047 -10.508 1.364 1 98.25 212 ASP A O 1
ATOM 1458 N N . GLY A 1 213 ? 24.109 -8.562 0.683 1 98.12 213 GLY A N 1
ATOM 1459 C CA . GLY A 1 213 ? 25.297 -7.789 1.003 1 98.12 213 GLY A CA 1
ATOM 1460 C C . GLY A 1 213 ? 25.406 -7.426 2.473 1 98.12 213 GLY A C 1
ATOM 1461 O O . GLY A 1 213 ? 26.391 -6.84 2.906 1 98.12 213 GLY A O 1
ATOM 1462 N N . GLY A 1 214 ? 24.297 -7.613 3.254 1 98.19 214 GLY A N 1
ATOM 1463 C CA . GLY A 1 214 ? 24.422 -7.504 4.699 1 98.19 214 GLY A CA 1
ATOM 1464 C C . GLY A 1 214 ? 23.672 -6.316 5.27 1 98.19 214 GLY A C 1
ATOM 1465 O O . GLY A 1 214 ? 23.766 -6.027 6.465 1 98.19 214 GLY A O 1
ATOM 1466 N N . ASP A 1 215 ? 22.922 -5.625 4.5 1 98.62 215 ASP A N 1
ATOM 1467 C CA . ASP A 1 215 ? 22.125 -4.539 5.047 1 98.62 215 ASP A CA 1
ATOM 1468 C C . ASP A 1 215 ? 20.969 -5.078 5.891 1 98.62 215 ASP A C 1
ATOM 1470 O O . ASP A 1 215 ? 20.109 -5.805 5.391 1 98.62 215 ASP A O 1
ATOM 1474 N N . GLU A 1 216 ? 20.906 -4.668 7.066 1 98.69 216 GLU A N 1
ATOM 1475 C CA . GLU A 1 216 ? 19.938 -5.227 8.016 1 98.69 216 GLU A CA 1
ATOM 1476 C C . GLU A 1 216 ? 18.516 -4.871 7.629 1 98.69 216 GLU A C 1
ATOM 1478 O O . GLU A 1 216 ? 17.594 -5.676 7.812 1 98.69 216 GLU A O 1
ATOM 1483 N N . VAL A 1 217 ? 18.297 -3.66 7.117 1 98.75 217 VAL A N 1
ATOM 1484 C CA . VAL A 1 217 ? 16.969 -3.23 6.719 1 98.75 217 VAL A CA 1
ATOM 1485 C C . VAL A 1 217 ? 16.469 -4.082 5.551 1 98.75 217 VAL A C 1
ATOM 1487 O O . VAL A 1 217 ? 15.359 -4.605 5.582 1 98.75 217 VAL A O 1
ATOM 1490 N N . ALA A 1 218 ? 17.312 -4.266 4.566 1 98.88 218 ALA A N 1
ATOM 1491 C CA . ALA A 1 218 ? 16.969 -5.094 3.416 1 98.88 218 ALA A CA 1
ATOM 1492 C C . ALA A 1 218 ? 16.734 -6.543 3.832 1 98.88 218 ALA A C 1
ATOM 1494 O O . ALA A 1 218 ? 15.812 -7.199 3.338 1 98.88 218 ALA A O 1
ATOM 1495 N N . GLU A 1 219 ? 17.531 -7 4.766 1 98.88 219 GLU A N 1
ATOM 1496 C CA . GLU A 1 219 ? 17.375 -8.359 5.262 1 98.88 219 GLU A CA 1
ATOM 1497 C C . GLU A 1 219 ? 16.031 -8.555 5.938 1 98.88 219 GLU A C 1
ATOM 1499 O O . GLU A 1 219 ? 15.352 -9.562 5.723 1 98.88 219 GLU A O 1
ATOM 1504 N N . ARG A 1 220 ? 15.656 -7.613 6.707 1 98.81 220 ARG A N 1
ATOM 1505 C CA . ARG A 1 220 ? 14.375 -7.691 7.402 1 98.81 220 ARG A CA 1
ATOM 1506 C C . ARG A 1 220 ? 13.219 -7.684 6.414 1 98.81 220 ARG A C 1
ATOM 1508 O O . ARG A 1 220 ? 12.227 -8.398 6.602 1 98.81 220 ARG A O 1
ATOM 1515 N N . ILE A 1 221 ? 13.352 -6.887 5.367 1 98.88 221 ILE A N 1
ATOM 1516 C CA . ILE A 1 221 ? 12.305 -6.82 4.352 1 98.88 221 ILE A CA 1
ATOM 1517 C C . ILE A 1 221 ? 12.188 -8.164 3.641 1 98.88 221 ILE A C 1
ATOM 1519 O O . ILE A 1 221 ? 11.086 -8.688 3.469 1 98.88 221 ILE A O 1
ATOM 1523 N N . CYS A 1 222 ? 13.305 -8.766 3.297 1 98.88 222 CYS A N 1
ATOM 1524 C CA . CYS A 1 222 ? 13.312 -10.047 2.602 1 98.88 222 CYS A CA 1
ATOM 1525 C C . CYS A 1 222 ? 12.789 -11.156 3.506 1 98.88 222 CYS A C 1
ATOM 1527 O O . CYS A 1 222 ? 12.016 -12.008 3.064 1 98.88 222 CYS A O 1
ATOM 1529 N N . HIS A 1 223 ? 13.195 -11.078 4.734 1 98.88 223 HIS A N 1
ATOM 1530 C CA . HIS A 1 223 ? 12.711 -12.07 5.695 1 98.88 223 HIS A CA 1
ATOM 1531 C C . HIS A 1 223 ? 11.203 -11.969 5.883 1 98.88 223 HIS A C 1
ATOM 1533 O O . HIS A 1 223 ? 10.508 -12.984 5.918 1 98.88 223 HIS A O 1
ATOM 1539 N N . ALA A 1 224 ? 10.742 -10.766 5.977 1 98.81 224 ALA A N 1
ATOM 1540 C CA . ALA A 1 224 ? 9.305 -10.547 6.125 1 98.81 224 ALA A CA 1
ATOM 1541 C C . ALA A 1 224 ? 8.555 -11.047 4.895 1 98.81 224 ALA A C 1
ATOM 1543 O O . ALA A 1 224 ? 7.469 -11.617 5.016 1 98.81 224 ALA A O 1
ATOM 1544 N N . ALA A 1 225 ? 9.094 -10.836 3.764 1 98.88 225 ALA A N 1
ATOM 1545 C CA . ALA A 1 225 ? 8.484 -11.328 2.529 1 98.88 225 ALA A CA 1
ATOM 1546 C C . ALA A 1 225 ? 8.391 -12.852 2.523 1 98.88 225 ALA A C 1
ATOM 1548 O O . ALA A 1 225 ? 7.336 -13.414 2.234 1 98.88 225 ALA A O 1
ATOM 1549 N N . ALA A 1 226 ? 9.477 -13.477 2.902 1 98.88 226 ALA A N 1
ATOM 1550 C CA . ALA A 1 226 ? 9.508 -14.938 2.938 1 98.88 226 ALA A CA 1
ATOM 1551 C C . ALA A 1 226 ? 8.484 -15.484 3.934 1 98.88 226 ALA A C 1
ATOM 1553 O O . ALA A 1 226 ? 7.773 -16.453 3.637 1 98.88 226 ALA A O 1
ATOM 1554 N N . ASP A 1 227 ? 8.445 -14.852 5.07 1 98.81 227 ASP A N 1
ATOM 1555 C CA . ASP A 1 227 ? 7.496 -15.266 6.102 1 98.81 227 ASP A CA 1
ATOM 1556 C C . ASP A 1 227 ? 6.062 -15.18 5.586 1 98.81 227 ASP A C 1
ATOM 1558 O O . ASP A 1 227 ? 5.25 -16.062 5.844 1 98.81 227 ASP A O 1
ATOM 1562 N N . ARG A 1 228 ? 5.777 -14.156 4.883 1 98.81 228 ARG A N 1
ATOM 1563 C CA . ARG A 1 228 ? 4.434 -13.945 4.348 1 98.81 228 ARG A CA 1
ATOM 1564 C C . ARG A 1 228 ? 4.109 -14.969 3.268 1 98.81 228 ARG A C 1
ATOM 1566 O O . ARG A 1 228 ? 2.992 -15.492 3.215 1 98.81 228 ARG A O 1
ATOM 1573 N N . LEU A 1 229 ? 5.035 -15.266 2.439 1 98.88 229 LEU A N 1
ATOM 1574 C CA . LEU A 1 229 ? 4.836 -16.266 1.39 1 98.88 229 LEU A CA 1
ATOM 1575 C C . LEU A 1 229 ? 4.629 -17.656 1.986 1 98.88 229 LEU A C 1
ATOM 1577 O O . LEU A 1 229 ? 3.768 -18.406 1.531 1 98.88 229 LEU A O 1
ATOM 1581 N N . LEU A 1 230 ? 5.395 -17.953 3.021 1 98.88 230 LEU A N 1
ATOM 1582 C CA . LEU A 1 230 ? 5.246 -19.25 3.682 1 98.88 230 LEU A CA 1
ATOM 1583 C C . LEU A 1 230 ? 3.902 -19.344 4.398 1 98.88 230 LEU A C 1
ATOM 1585 O O . LEU A 1 230 ? 3.275 -20.406 4.418 1 98.88 230 LEU A O 1
ATOM 1589 N N . ASN A 1 231 ? 3.494 -18.25 4.965 1 98.75 231 ASN A N 1
ATOM 1590 C CA . ASN A 1 231 ? 2.166 -18.219 5.566 1 98.75 231 ASN A CA 1
ATOM 1591 C C . ASN A 1 231 ? 1.074 -18.453 4.527 1 98.75 231 ASN A C 1
ATOM 1593 O O . ASN A 1 231 ? 0.134 -19.203 4.77 1 98.75 231 ASN A O 1
ATOM 1597 N N . THR A 1 232 ? 1.213 -17.844 3.389 1 98.75 232 THR A N 1
ATOM 1598 C CA . THR A 1 232 ? 0.262 -18 2.297 1 98.75 232 THR A CA 1
ATOM 1599 C C . THR A 1 232 ? 0.23 -19.453 1.825 1 98.75 232 THR A C 1
ATOM 1601 O O . THR A 1 232 ? -0.845 -20.031 1.639 1 98.75 232 THR A O 1
ATOM 1604 N N . LEU A 1 233 ? 1.37 -20.031 1.733 1 98.75 233 LEU A N 1
ATOM 1605 C CA . LEU A 1 233 ? 1.47 -21.422 1.325 1 98.75 233 LEU A CA 1
ATOM 1606 C C . LEU A 1 233 ? 0.809 -22.344 2.352 1 98.75 233 LEU A C 1
ATOM 1608 O O . LEU A 1 233 ? 0.008 -23.203 1.994 1 98.75 233 LEU A O 1
ATOM 1612 N N . SER A 1 234 ? 1.112 -22.125 3.584 1 98.38 234 SER A N 1
ATOM 1613 C CA . SER A 1 234 ? 0.579 -22.969 4.645 1 98.38 234 SER A CA 1
ATOM 1614 C C . SER A 1 234 ? -0.942 -22.891 4.711 1 98.38 234 SER A C 1
ATOM 1616 O O . SER A 1 234 ? -1.612 -23.859 5.062 1 98.38 234 SER A O 1
ATOM 1618 N N . THR A 1 235 ? -1.439 -21.781 4.34 1 97.88 235 THR A N 1
ATOM 1619 C CA . THR A 1 235 ? -2.867 -21.5 4.43 1 97.88 235 THR A CA 1
ATOM 1620 C C . THR A 1 235 ? -3.658 -22.406 3.5 1 97.88 235 THR A C 1
ATOM 1622 O O . THR A 1 235 ? -4.781 -22.812 3.816 1 97.88 235 THR A O 1
ATOM 1625 N N . VAL A 1 236 ? -3.053 -22.766 2.367 1 97.88 236 VAL A N 1
ATOM 1626 C CA . VAL A 1 236 ? -3.803 -23.594 1.423 1 97.88 236 VAL A CA 1
ATOM 1627 C C . VAL A 1 236 ? -3.594 -25.062 1.742 1 97.88 236 VAL A C 1
ATOM 1629 O O . VAL A 1 236 ? -4.039 -25.938 0.993 1 97.88 236 VAL A O 1
ATOM 1632 N N . GLU A 1 237 ? -2.865 -25.391 2.773 1 96.75 237 GLU A N 1
ATOM 1633 C CA . GLU A 1 237 ? -2.736 -26.719 3.342 1 96.75 237 GLU A CA 1
ATOM 1634 C C . GLU A 1 237 ? -2.203 -27.719 2.309 1 96.75 237 GLU A C 1
ATOM 1636 O O . GLU A 1 237 ? -2.898 -28.656 1.929 1 96.75 237 GLU A O 1
ATOM 1641 N N . PRO A 1 238 ? -0.986 -27.547 1.983 1 97.69 238 PRO A N 1
ATOM 1642 C CA . PRO A 1 238 ? -0.383 -28.516 1.062 1 97.69 238 PRO A CA 1
ATOM 1643 C C . PRO A 1 238 ? -0.567 -29.953 1.518 1 97.69 238 PRO A C 1
ATOM 1645 O O . PRO A 1 238 ? -0.314 -30.281 2.682 1 97.69 238 PRO A O 1
ATOM 1648 N N . PRO A 1 239 ? -1.001 -30.844 0.553 1 95.88 239 PRO A N 1
ATOM 1649 C CA . PRO A 1 239 ? -1.145 -32.25 0.939 1 95.88 239 PRO A CA 1
ATOM 1650 C C . PRO A 1 239 ? 0.196 -32.906 1.236 1 95.88 239 PRO A C 1
ATOM 1652 O O . PRO A 1 239 ? 1.185 -32.656 0.544 1 95.88 239 PRO A O 1
ATOM 1655 N N . PRO A 1 240 ? 0.157 -33.688 2.254 1 93.69 240 PRO A N 1
ATOM 1656 C CA . PRO A 1 240 ? 1.409 -34.375 2.59 1 93.69 240 PRO A CA 1
ATOM 1657 C C . PRO A 1 240 ? 1.97 -35.188 1.425 1 93.69 240 PRO A C 1
ATOM 1659 O O . PRO A 1 240 ? 1.236 -35.938 0.786 1 93.69 240 PRO A O 1
ATOM 1662 N N . GLY A 1 241 ? 3.18 -34.938 1.15 1 94.25 241 GLY A N 1
ATOM 1663 C CA . GLY A 1 241 ? 3.881 -35.719 0.146 1 94.25 241 GLY A CA 1
ATOM 1664 C C . GLY A 1 241 ? 3.619 -35.25 -1.271 1 94.25 241 GLY A C 1
ATOM 1665 O O . GLY A 1 241 ? 4.27 -35.688 -2.215 1 94.25 241 GLY A O 1
ATOM 1666 N N . ALA A 1 242 ? 2.699 -34.406 -1.478 1 96.62 242 ALA A N 1
ATOM 1667 C CA . ALA A 1 242 ? 2.393 -33.875 -2.805 1 96.62 242 ALA A CA 1
ATOM 1668 C C . ALA A 1 242 ? 3.365 -32.781 -3.195 1 96.62 242 ALA A C 1
ATOM 1670 O O . ALA A 1 242 ? 3.965 -32.125 -2.33 1 96.62 242 ALA A O 1
ATOM 1671 N N . PRO A 1 243 ? 3.543 -32.562 -4.441 1 97.12 243 PRO A N 1
ATOM 1672 C CA . PRO A 1 243 ? 4.516 -31.547 -4.879 1 97.12 243 PRO A CA 1
ATOM 1673 C C . PRO A 1 243 ? 4.082 -30.125 -4.555 1 97.12 243 PRO A C 1
ATOM 1675 O O . PRO A 1 243 ? 2.883 -29.828 -4.535 1 97.12 243 PRO A O 1
ATOM 1678 N N . VAL A 1 244 ? 5.059 -29.328 -4.266 1 98.5 244 VAL A N 1
ATOM 1679 C CA . VAL A 1 244 ? 4.926 -27.875 -4.227 1 98.5 244 VAL A CA 1
ATOM 1680 C C . VAL A 1 244 ? 5.648 -27.266 -5.422 1 98.5 244 VAL A C 1
ATOM 1682 O O . VAL A 1 244 ? 6.832 -27.531 -5.645 1 98.5 244 VAL A O 1
ATOM 1685 N N . VAL A 1 245 ? 4.926 -26.516 -6.188 1 98.19 245 VAL A N 1
ATOM 1686 C CA . VAL A 1 245 ? 5.48 -25.859 -7.371 1 98.19 245 VAL A CA 1
ATOM 1687 C C . VAL A 1 245 ? 5.652 -24.359 -7.105 1 98.19 245 VAL A C 1
ATOM 1689 O O . VAL A 1 245 ? 4.727 -23.703 -6.633 1 98.19 245 VAL A O 1
ATOM 1692 N N . LEU A 1 246 ? 6.844 -23.891 -7.348 1 98.5 246 LEU A N 1
ATOM 1693 C CA . LEU A 1 246 ? 7.141 -22.469 -7.203 1 98.5 246 LEU A CA 1
ATOM 1694 C C . LEU A 1 246 ? 7.148 -21.781 -8.562 1 98.5 246 LEU A C 1
ATOM 1696 O O . LEU A 1 246 ? 7.637 -22.344 -9.547 1 98.5 246 LEU A O 1
ATOM 1700 N N . GLY A 1 247 ? 6.559 -20.641 -8.609 1 97.5 247 GLY A N 1
ATOM 1701 C CA . GLY A 1 247 ? 6.598 -19.797 -9.797 1 97.5 247 GLY A CA 1
ATOM 1702 C C . GLY A 1 247 ? 6.789 -18.312 -9.477 1 97.5 247 GLY A C 1
ATOM 1703 O O . GLY A 1 247 ? 6.586 -17.891 -8.336 1 97.5 247 GLY A O 1
ATOM 1704 N N . GLY A 1 248 ? 7.195 -17.531 -10.484 1 96 248 GLY A N 1
ATOM 1705 C CA . GLY A 1 248 ? 7.414 -16.109 -10.32 1 96 248 GLY A CA 1
ATOM 1706 C C . GLY A 1 248 ? 8.867 -15.75 -10.086 1 96 248 GLY A C 1
ATOM 1707 O O . GLY A 1 248 ? 9.609 -16.516 -9.461 1 96 248 GLY A O 1
ATOM 1708 N N . SER A 1 249 ? 9.203 -14.578 -10.438 1 95.81 249 SER A N 1
ATOM 1709 C CA . SER A 1 249 ? 10.609 -14.18 -10.469 1 95.81 249 SER A CA 1
ATOM 1710 C C . SER A 1 249 ? 11.195 -14.109 -9.062 1 95.81 249 SER A C 1
ATOM 1712 O O . SER A 1 249 ? 12.375 -14.398 -8.859 1 95.81 249 SER A O 1
ATOM 1714 N N . VAL A 1 250 ? 10.422 -13.766 -8.07 1 97.94 250 VAL A N 1
ATOM 1715 C CA . VAL A 1 250 ? 10.914 -13.656 -6.703 1 97.94 250 VAL A CA 1
ATOM 1716 C C . VAL A 1 250 ? 11.398 -15.016 -6.211 1 97.94 250 VAL A C 1
ATOM 1718 O O . VAL A 1 250 ? 12.414 -15.109 -5.527 1 97.94 250 VAL A O 1
ATOM 1721 N N . LEU A 1 251 ? 10.672 -16.047 -6.656 1 98.25 251 LEU A N 1
ATOM 1722 C CA . LEU A 1 251 ? 10.945 -17.375 -6.113 1 98.25 251 LEU A CA 1
ATOM 1723 C C . LEU A 1 251 ? 11.883 -18.156 -7.027 1 98.25 251 LEU A C 1
ATOM 1725 O O . LEU A 1 251 ? 12.547 -19.094 -6.582 1 98.25 251 LEU A O 1
ATOM 1729 N N . LEU A 1 252 ? 11.922 -17.797 -8.289 1 96.62 252 LEU A N 1
ATOM 1730 C CA . LEU A 1 252 ? 12.719 -18.578 -9.234 1 96.62 252 LEU A CA 1
ATOM 1731 C C . LEU A 1 252 ? 14.094 -17.953 -9.438 1 96.62 252 LEU A C 1
ATOM 1733 O O . LEU A 1 252 ? 15.016 -18.609 -9.93 1 96.62 252 LEU A O 1
ATOM 1737 N N . SER A 1 253 ? 14.25 -16.719 -9.062 1 95.44 253 SER A N 1
ATOM 1738 C CA . SER A 1 253 ? 15.562 -16.094 -9.102 1 95.44 253 SER A CA 1
ATOM 1739 C C . SER A 1 253 ? 16.312 -16.297 -7.789 1 95.44 253 SER A C 1
ATOM 1741 O O . SER A 1 253 ? 15.711 -16.234 -6.715 1 95.44 253 SER A O 1
ATOM 1743 N N . PRO A 1 254 ? 17.609 -16.531 -7.977 1 95.44 254 PRO A N 1
ATOM 1744 C CA . PRO A 1 254 ? 18.375 -16.672 -6.734 1 95.44 254 PRO A CA 1
ATOM 1745 C C . PRO A 1 254 ? 18.297 -15.43 -5.844 1 95.44 254 PRO A C 1
ATOM 1747 O O . PRO A 1 254 ? 18.328 -14.305 -6.348 1 95.44 254 PRO A O 1
ATOM 1750 N N . GLY A 1 255 ? 18.172 -15.625 -4.523 1 97.62 255 GLY A N 1
ATOM 1751 C CA . GLY A 1 255 ? 18.078 -14.555 -3.549 1 97.62 255 GLY A CA 1
ATOM 1752 C C . GLY A 1 255 ? 17.609 -15.023 -2.188 1 97.62 255 GLY A C 1
ATOM 1753 O O . GLY A 1 255 ? 17.281 -16.203 -2.006 1 97.62 255 GLY A O 1
ATOM 1754 N N . PRO A 1 256 ? 17.625 -14.125 -1.252 1 98.69 256 PRO A N 1
ATOM 1755 C CA . PRO A 1 256 ? 17.312 -14.508 0.126 1 98.69 256 PRO A CA 1
ATOM 1756 C C . PRO A 1 256 ? 15.867 -14.969 0.292 1 98.69 256 PRO A C 1
ATOM 1758 O O . PRO A 1 256 ? 15.602 -15.898 1.062 1 98.69 256 PRO A O 1
ATOM 1761 N N . VAL A 1 257 ? 14.945 -14.383 -0.426 1 98.88 257 VAL A N 1
ATOM 1762 C CA . VAL A 1 257 ? 13.547 -14.766 -0.285 1 98.88 257 VAL A CA 1
ATOM 1763 C C . VAL A 1 257 ? 13.344 -16.188 -0.809 1 98.88 257 VAL A C 1
ATOM 1765 O O . VAL A 1 257 ? 12.75 -17.031 -0.128 1 98.88 257 VAL A O 1
ATOM 1768 N N . ALA A 1 258 ? 13.875 -16.453 -2.016 1 98.62 258 ALA A N 1
ATOM 1769 C CA . ALA A 1 258 ? 13.773 -17.781 -2.602 1 98.62 258 ALA A CA 1
ATOM 1770 C C . ALA A 1 258 ? 14.422 -18.828 -1.695 1 98.62 258 ALA A C 1
ATOM 1772 O O . ALA A 1 258 ? 13.852 -19.906 -1.464 1 98.62 258 ALA A O 1
ATOM 1773 N N . ARG A 1 259 ? 15.547 -18.5 -1.196 1 98.62 259 ARG A N 1
ATOM 1774 C CA . ARG A 1 259 ? 16.281 -19.422 -0.323 1 98.62 259 ARG A CA 1
ATOM 1775 C C . ARG A 1 259 ? 15.492 -19.719 0.945 1 98.62 259 ARG A C 1
ATOM 1777 O O . ARG A 1 259 ? 15.328 -20.875 1.321 1 98.62 259 ARG A O 1
ATOM 1784 N N . GLU A 1 260 ? 15 -18.719 1.537 1 98.81 260 GLU A N 1
ATOM 1785 C CA . GLU A 1 260 ? 14.273 -18.891 2.791 1 98.81 260 GLU A CA 1
ATOM 1786 C C . GLU A 1 260 ? 12.969 -19.641 2.57 1 98.81 260 GLU A C 1
ATOM 1788 O O . GLU A 1 260 ? 12.578 -20.469 3.4 1 98.81 260 GLU A O 1
ATOM 1793 N N . VAL A 1 261 ? 12.289 -19.375 1.479 1 98.88 261 VAL A N 1
ATOM 1794 C CA . VAL A 1 261 ? 11.039 -20.078 1.182 1 98.88 261 VAL A CA 1
ATOM 1795 C C . VAL A 1 261 ? 11.32 -21.562 0.938 1 98.88 261 VAL A C 1
ATOM 1797 O O . VAL A 1 261 ? 10.617 -22.422 1.465 1 98.88 261 VAL A O 1
ATOM 1800 N N . ARG A 1 262 ? 12.336 -21.859 0.18 1 98.62 262 ARG A N 1
ATOM 1801 C CA . ARG A 1 262 ? 12.695 -23.25 -0.082 1 98.62 262 ARG A CA 1
ATOM 1802 C C . ARG A 1 262 ? 13.062 -23.969 1.209 1 98.62 262 ARG A C 1
ATOM 1804 O O . ARG A 1 262 ? 12.648 -25.109 1.43 1 98.62 262 ARG A O 1
ATOM 1811 N N . GLU A 1 263 ? 13.828 -23.297 2.039 1 98.44 263 GLU A N 1
ATOM 1812 C CA . GLU A 1 263 ? 14.203 -23.859 3.332 1 98.44 263 GLU A CA 1
ATOM 1813 C C . GLU A 1 263 ? 12.977 -24.125 4.199 1 98.44 263 GLU A C 1
ATOM 1815 O O . GLU A 1 263 ? 12.883 -25.156 4.863 1 98.44 263 GLU A O 1
ATOM 1820 N N . GLY A 1 264 ? 12.109 -23.188 4.168 1 98.5 264 GLY A N 1
ATOM 1821 C CA . GLY A 1 264 ? 10.883 -23.359 4.93 1 98.5 264 GLY A CA 1
ATOM 1822 C C . GLY A 1 264 ? 10.039 -24.531 4.453 1 98.5 264 GLY A C 1
ATOM 1823 O O . GLY A 1 264 ? 9.484 -25.281 5.27 1 98.5 264 GLY A O 1
ATOM 1824 N N . ILE A 1 265 ? 9.953 -24.672 3.164 1 98.38 265 ILE A N 1
ATOM 1825 C CA . ILE A 1 265 ? 9.195 -25.781 2.588 1 98.38 265 ILE A CA 1
ATOM 1826 C C . ILE A 1 265 ? 9.859 -27.109 2.949 1 98.38 265 ILE A C 1
ATOM 1828 O O . ILE A 1 265 ? 9.188 -28.047 3.369 1 98.38 265 ILE A O 1
ATOM 1832 N N . SER A 1 266 ? 11.133 -27.188 2.807 1 97.44 266 SER A N 1
ATOM 1833 C CA . SER A 1 266 ? 11.875 -28.406 3.129 1 97.44 266 SER A CA 1
ATOM 1834 C C . SER A 1 266 ? 11.727 -28.766 4.602 1 97.44 266 SER A C 1
ATOM 1836 O O . SER A 1 266 ? 11.469 -29.922 4.938 1 97.44 266 SER A O 1
ATOM 1838 N N . ALA A 1 267 ? 11.891 -27.812 5.441 1 97.12 267 ALA A N 1
ATOM 1839 C CA . ALA A 1 267 ? 11.812 -28.031 6.883 1 97.12 267 ALA A CA 1
ATOM 1840 C C . ALA A 1 267 ? 10.398 -28.391 7.312 1 97.12 267 ALA A C 1
ATOM 1842 O O . ALA A 1 267 ? 10.203 -29.25 8.18 1 97.12 267 ALA A O 1
ATOM 1843 N N . GLY A 1 268 ? 9.484 -27.797 6.703 1 96.31 268 GLY A N 1
ATOM 1844 C CA . GLY A 1 268 ? 8.102 -27.938 7.141 1 96.31 268 GLY A CA 1
ATOM 1845 C C . GLY A 1 268 ? 7.402 -29.125 6.504 1 96.31 268 GLY A C 1
ATOM 1846 O O . GLY A 1 268 ? 6.609 -29.812 7.16 1 96.31 268 GLY A O 1
ATOM 1847 N N . LEU A 1 269 ? 7.707 -29.328 5.219 1 96.31 269 LEU A N 1
ATOM 1848 C CA . LEU A 1 269 ? 6.941 -30.312 4.48 1 96.31 269 LEU A CA 1
ATOM 1849 C C . LEU A 1 269 ? 7.812 -31.516 4.121 1 96.31 269 LEU A C 1
ATOM 1851 O O . LEU A 1 269 ? 7.305 -32.562 3.699 1 96.31 269 LEU A O 1
ATOM 1855 N N . GLY A 1 270 ? 9.086 -31.344 4.234 1 95.94 270 GLY A N 1
ATOM 1856 C CA . GLY A 1 270 ? 10 -32.438 3.951 1 95.94 270 GLY A CA 1
ATOM 1857 C C . GLY A 1 270 ? 10.156 -32.719 2.469 1 95.94 270 GLY A C 1
ATOM 1858 O O . GLY A 1 270 ? 10.414 -33.875 2.072 1 95.94 270 GLY A O 1
ATOM 1859 N N . ILE A 1 271 ? 9.867 -31.781 1.646 1 95.06 271 ILE A N 1
ATOM 1860 C CA . ILE A 1 271 ? 9.969 -31.984 0.205 1 95.06 271 ILE A CA 1
ATOM 1861 C C . ILE A 1 271 ? 10.773 -30.844 -0.424 1 95.06 271 ILE A C 1
ATOM 1863 O O . ILE A 1 271 ? 10.891 -29.766 0.156 1 95.06 271 ILE A O 1
ATOM 1867 N N . GLU A 1 272 ? 11.312 -31.141 -1.57 1 95.75 272 GLU A N 1
ATOM 1868 C CA . GLU A 1 272 ? 11.93 -30.125 -2.4 1 95.75 272 GLU A CA 1
ATOM 1869 C C . GLU A 1 272 ? 10.953 -29.594 -3.445 1 95.75 272 GLU A C 1
ATOM 1871 O O . GLU A 1 272 ? 10.383 -30.359 -4.219 1 95.75 272 GLU A O 1
ATOM 1876 N N . PRO A 1 273 ? 10.812 -28.312 -3.439 1 97.56 273 PRO A N 1
ATOM 1877 C CA . PRO A 1 273 ? 9.836 -27.766 -4.391 1 97.56 273 PRO A CA 1
ATOM 1878 C C . PRO A 1 273 ? 10.312 -27.875 -5.84 1 97.56 273 PRO A C 1
ATOM 1880 O O . PRO A 1 273 ? 11.516 -27.953 -6.098 1 97.56 273 PRO A O 1
ATOM 1883 N N . ARG A 1 274 ? 9.344 -27.906 -6.703 1 96.31 274 ARG A N 1
ATOM 1884 C CA . ARG A 1 274 ? 9.57 -27.859 -8.141 1 96.31 274 ARG A CA 1
ATOM 1885 C C . ARG A 1 274 ? 9.375 -26.438 -8.68 1 96.31 274 ARG A C 1
ATOM 1887 O O . ARG A 1 274 ? 8.844 -25.578 -7.977 1 96.31 274 ARG A O 1
ATOM 1894 N N . GLU A 1 275 ? 9.836 -26.25 -9.906 1 96.75 275 GLU A N 1
ATOM 1895 C CA . GLU A 1 275 ? 9.773 -24.906 -10.453 1 96.75 275 GLU A CA 1
ATOM 1896 C C . GLU A 1 275 ? 8.922 -24.859 -11.719 1 96.75 275 GLU A C 1
ATOM 1898 O O . GLU A 1 275 ? 9.031 -25.734 -12.586 1 96.75 275 GLU A O 1
ATOM 1903 N N . ALA A 1 276 ? 8.047 -23.922 -11.727 1 94.44 276 ALA A N 1
ATOM 1904 C CA . ALA A 1 276 ? 7.289 -23.625 -12.938 1 94.44 276 ALA A CA 1
ATOM 1905 C C . ALA A 1 276 ? 8.078 -22.703 -13.867 1 94.44 276 ALA A C 1
ATOM 1907 O O . ALA A 1 276 ? 7.871 -21.484 -13.867 1 94.44 276 ALA A O 1
ATOM 1908 N N . VAL A 1 277 ? 8.797 -23.203 -14.781 1 89.38 277 VAL A N 1
ATOM 1909 C CA . VAL A 1 277 ? 9.742 -22.422 -15.562 1 89.38 277 VAL A CA 1
ATOM 1910 C C . VAL A 1 277 ? 9.125 -22.062 -16.906 1 89.38 277 VAL A C 1
ATOM 1912 O O . VAL A 1 277 ? 9.312 -20.953 -17.422 1 89.38 277 VAL A O 1
ATOM 1915 N N . ASP A 1 278 ? 8.359 -23.031 -17.484 1 91.44 278 ASP A N 1
ATOM 1916 C CA . ASP A 1 278 ? 7.852 -22.859 -18.844 1 91.44 278 ASP A CA 1
ATOM 1917 C C . ASP A 1 278 ? 6.336 -23.016 -18.891 1 91.44 278 ASP A C 1
ATOM 1919 O O . ASP A 1 278 ? 5.824 -24.125 -19.016 1 91.44 278 ASP A O 1
ATOM 1923 N N . GLY A 1 279 ? 5.672 -21.906 -18.891 1 92.12 279 GLY A N 1
ATOM 1924 C CA . GLY A 1 279 ? 4.219 -21.922 -18.922 1 92.12 279 GLY A CA 1
ATOM 1925 C C . GLY A 1 279 ? 3.639 -22.547 -20.172 1 92.12 279 GLY A C 1
ATOM 1926 O O . GLY A 1 279 ? 2.627 -23.25 -20.094 1 92.12 279 GLY A O 1
ATOM 1927 N N . ALA A 1 280 ? 4.27 -22.312 -21.328 1 92.88 280 ALA A N 1
ATOM 1928 C CA . ALA A 1 280 ? 3.807 -22.906 -22.578 1 92.88 280 ALA A CA 1
ATOM 1929 C C . ALA A 1 280 ? 3.887 -24.438 -22.516 1 92.88 280 ALA A C 1
ATOM 1931 O O . ALA A 1 280 ? 2.979 -25.125 -22.984 1 92.88 280 ALA A O 1
ATOM 1932 N N . ALA A 1 281 ? 4.949 -24.891 -21.953 1 93.94 281 ALA A N 1
ATOM 1933 C CA . ALA A 1 281 ? 5.082 -26.344 -21.781 1 93.94 281 ALA A CA 1
ATOM 1934 C C . ALA A 1 281 ? 4.012 -26.875 -20.844 1 93.94 281 ALA A C 1
ATOM 1936 O O . ALA A 1 281 ? 3.498 -27.984 -21.047 1 93.94 281 ALA A O 1
ATOM 1937 N N . GLY A 1 282 ? 3.732 -26.109 -19.828 1 94.69 282 GLY A N 1
ATOM 1938 C CA . GLY A 1 282 ? 2.639 -26.484 -18.953 1 94.69 282 GLY A CA 1
ATOM 1939 C C . GLY A 1 282 ? 1.302 -26.578 -19.656 1 94.69 282 GLY A C 1
ATOM 1940 O O . GLY A 1 282 ? 0.542 -27.531 -19.438 1 94.69 282 GLY A O 1
ATOM 1941 N N . ALA A 1 283 ? 1.067 -25.625 -20.5 1 94.69 283 ALA A N 1
ATOM 1942 C CA . ALA A 1 283 ? -0.161 -25.641 -21.281 1 94.69 283 ALA A CA 1
ATOM 1943 C C . ALA A 1 283 ? -0.208 -26.859 -22.203 1 94.69 283 ALA A C 1
ATOM 1945 O O . ALA A 1 283 ? -1.255 -27.5 -22.344 1 94.69 283 ALA A O 1
ATOM 1946 N N . ALA A 1 284 ? 0.885 -27.156 -22.797 1 95.38 284 ALA A N 1
ATOM 1947 C CA . ALA A 1 284 ? 0.972 -28.344 -23.656 1 95.38 284 ALA A CA 1
ATOM 1948 C C . ALA A 1 284 ? 0.706 -29.609 -22.859 1 95.38 284 ALA A C 1
ATOM 1950 O O . ALA A 1 284 ? 0.034 -30.531 -23.328 1 95.38 284 ALA A O 1
ATOM 1951 N N . ALA A 1 285 ? 1.236 -29.625 -21.688 1 95.38 285 ALA A N 1
ATOM 1952 C CA . ALA A 1 285 ? 0.994 -30.781 -20.812 1 95.38 285 ALA A CA 1
ATOM 1953 C C . ALA A 1 285 ? -0.495 -30.938 -20.516 1 95.38 285 ALA A C 1
ATOM 1955 O O . ALA A 1 285 ? -1.025 -32.062 -20.547 1 95.38 285 ALA A O 1
ATOM 1956 N N . LEU A 1 286 ? -1.1 -29.859 -20.25 1 94.88 286 LEU A N 1
ATOM 1957 C CA . LEU A 1 286 ? -2.537 -29.891 -20 1 94.88 286 LEU A CA 1
ATOM 1958 C C . LEU A 1 286 ? -3.291 -30.375 -21.234 1 94.88 286 LEU A C 1
ATOM 1960 O O . LEU A 1 286 ? -4.262 -31.125 -21.125 1 94.88 286 LEU A O 1
ATOM 1964 N N . ALA A 1 287 ? -2.863 -29.953 -22.375 1 95.06 287 ALA A N 1
ATOM 1965 C CA . ALA A 1 287 ? -3.49 -30.391 -23.625 1 95.06 287 ALA A CA 1
ATOM 1966 C C . ALA A 1 287 ? -3.363 -31.891 -23.812 1 95.06 287 ALA A C 1
ATOM 1968 O O . ALA A 1 287 ? -4.34 -32.562 -24.141 1 95.06 287 ALA A O 1
ATOM 1969 N N . ILE A 1 288 ? -2.215 -32.375 -23.562 1 95.25 288 ILE A N 1
ATOM 1970 C CA . ILE A 1 288 ? -1.964 -33.812 -23.703 1 95.25 288 ILE A CA 1
ATOM 1971 C C . ILE A 1 288 ? -2.83 -34.594 -22.719 1 95.25 288 ILE A C 1
ATOM 1973 O O . ILE A 1 288 ? -3.459 -35.562 -23.078 1 95.25 288 ILE A O 1
ATOM 1977 N N . ALA A 1 289 ? -2.848 -34.125 -21.531 1 93.88 289 ALA A N 1
ATOM 1978 C CA . ALA A 1 289 ? -3.664 -34.781 -20.516 1 93.88 289 ALA A CA 1
ATOM 1979 C C . ALA A 1 289 ? -5.133 -34.812 -20.922 1 93.88 289 ALA A C 1
ATOM 1981 O O . ALA A 1 289 ? -5.809 -35.812 -20.766 1 93.88 289 ALA A O 1
ATOM 1982 N N . ARG A 1 290 ? -5.57 -33.75 -21.438 1 92.94 290 ARG A N 1
ATOM 1983 C CA . ARG A 1 290 ? -6.965 -33.656 -21.859 1 92.94 290 ARG A CA 1
ATOM 1984 C C . ARG A 1 290 ? -7.254 -34.562 -23.031 1 92.94 290 ARG A C 1
ATOM 1986 O O . ARG A 1 290 ? -8.312 -35.219 -23.094 1 92.94 290 ARG A O 1
ATOM 1993 N N . LEU A 1 291 ? -6.391 -34.656 -23.906 1 93.62 291 LEU A N 1
ATOM 1994 C CA . LEU A 1 291 ? -6.559 -35.5 -25.094 1 93.62 291 LEU A CA 1
ATOM 1995 C C . LEU A 1 291 ? -6.555 -36.969 -24.734 1 93.62 291 LEU A C 1
ATOM 1997 O O . LEU A 1 291 ? -7.316 -37.75 -25.297 1 93.62 291 LEU A O 1
ATOM 2001 N N . THR A 1 292 ? -5.723 -37.25 -23.766 1 93 292 THR A N 1
ATOM 2002 C CA . THR A 1 292 ? -5.547 -38.656 -23.438 1 93 292 THR A CA 1
ATOM 2003 C C . THR A 1 292 ? -6.512 -39.062 -22.328 1 93 292 THR A C 1
ATOM 2005 O O . THR A 1 292 ? -6.738 -40.25 -22.109 1 93 292 THR A O 1
ATOM 2008 N N . GLY A 1 293 ? -6.977 -38.094 -21.562 1 90.56 293 GLY A N 1
ATOM 2009 C CA . GLY A 1 293 ? -7.902 -38.375 -20.469 1 90.56 293 GLY A CA 1
ATOM 2010 C C . GLY A 1 293 ? -7.215 -38.844 -19.203 1 90.56 293 GLY A C 1
ATOM 2011 O O . GLY A 1 293 ? -7.871 -39.344 -18.281 1 90.56 293 GLY A O 1
ATOM 2012 N N . GLU A 1 294 ? -5.883 -38.844 -19.266 1 90.25 294 GLU A N 1
ATOM 2013 C CA . GLU A 1 294 ? -5.059 -39.25 -18.125 1 90.25 294 GLU A CA 1
ATOM 2014 C C . GLU A 1 294 ? -3.967 -38.219 -17.844 1 90.25 294 GLU A C 1
ATOM 2016 O O . GLU A 1 294 ? -3.592 -37.438 -18.734 1 90.25 294 GLU A O 1
ATOM 2021 N N . PRO A 1 295 ? -3.518 -38.25 -16.594 1 89.06 295 PRO A N 1
ATOM 2022 C CA . PRO A 1 295 ? -2.373 -37.375 -16.344 1 89.06 295 PRO A CA 1
ATOM 2023 C C . PRO A 1 295 ? -1.191 -37.656 -17.266 1 89.06 295 PRO A C 1
ATOM 2025 O O . PRO A 1 295 ? -0.966 -38.812 -17.641 1 89.06 295 PRO A O 1
ATOM 2028 N N . VAL A 1 296 ? -0.506 -36.562 -17.547 1 92.81 296 VAL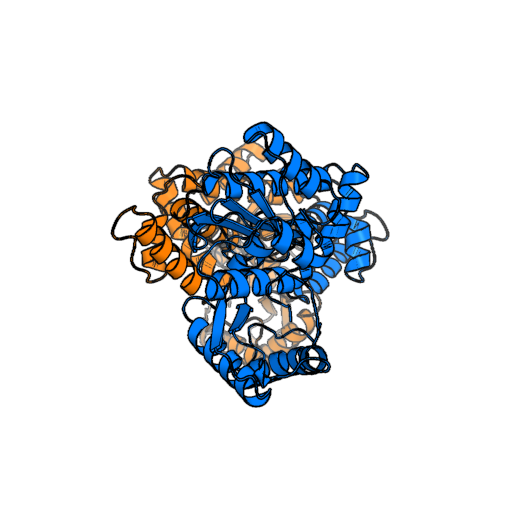 A N 1
ATOM 2029 C CA . VAL A 1 296 ? 0.664 -36.75 -18.406 1 92.81 296 VAL A CA 1
ATOM 2030 C C . VAL A 1 296 ? 1.704 -37.594 -17.703 1 92.81 296 VAL A C 1
ATOM 2032 O O . VAL A 1 296 ? 1.996 -37.406 -16.516 1 92.81 296 VAL A O 1
ATOM 2035 N N . PRO A 1 297 ? 2.164 -38.594 -18.453 1 93.75 297 PRO A N 1
ATOM 2036 C CA . PRO A 1 297 ? 3.246 -39.375 -17.859 1 93.75 297 PRO A CA 1
ATOM 2037 C C . PRO A 1 297 ? 4.469 -38.531 -17.516 1 93.75 297 PRO A C 1
ATOM 2039 O O . PRO A 1 297 ? 4.766 -37.562 -18.219 1 93.75 297 PRO A O 1
ATOM 2042 N N . ALA A 1 298 ? 5.168 -38.969 -16.5 1 92.5 298 ALA A N 1
ATOM 2043 C CA . ALA A 1 298 ? 6.305 -38.219 -15.977 1 92.5 298 ALA A CA 1
ATOM 2044 C C . ALA A 1 298 ? 7.371 -38.031 -17.047 1 92.5 298 ALA A C 1
ATOM 2046 O O . ALA A 1 298 ? 7.992 -36.969 -17.125 1 92.5 298 ALA A O 1
ATOM 2047 N N . ASP A 1 299 ? 7.594 -39 -17.828 1 93.94 299 ASP A N 1
ATOM 2048 C CA . ASP A 1 299 ? 8.625 -38.906 -18.859 1 93.94 299 ASP A CA 1
ATOM 2049 C C . ASP A 1 299 ? 8.227 -37.938 -19.953 1 93.94 299 ASP A C 1
ATOM 2051 O O . ASP A 1 299 ? 9.07 -37.188 -20.484 1 93.94 299 ASP A O 1
ATOM 2055 N N . VAL A 1 300 ? 6.984 -37.906 -20.297 1 95.25 300 VAL A N 1
ATOM 2056 C CA . VAL A 1 300 ? 6.457 -36.938 -21.266 1 95.25 300 VAL A CA 1
ATOM 2057 C C . VAL A 1 300 ? 6.555 -35.531 -20.719 1 95.25 300 VAL A C 1
ATOM 2059 O O . VAL A 1 300 ? 6.977 -34.625 -21.422 1 95.25 300 VAL A O 1
ATOM 2062 N N . HIS A 1 301 ? 6.188 -35.406 -19.469 1 95.62 301 HIS A N 1
ATOM 2063 C CA . HIS A 1 301 ? 6.273 -34.125 -18.812 1 95.62 301 HIS A CA 1
ATOM 2064 C C . HIS A 1 301 ? 7.707 -33.594 -18.797 1 95.62 301 HIS A C 1
ATOM 2066 O O . HIS A 1 301 ? 7.949 -32.406 -19.078 1 95.62 301 HIS A O 1
ATOM 2072 N N . LYS A 1 302 ? 8.586 -34.438 -18.5 1 93.88 302 LYS A N 1
ATOM 2073 C CA . LYS A 1 302 ? 10 -34.062 -18.469 1 93.88 302 LYS A CA 1
ATOM 2074 C C . LYS A 1 302 ? 10.477 -33.594 -19.844 1 93.88 302 LYS A C 1
ATOM 2076 O O . LYS A 1 302 ? 11.25 -32.656 -19.953 1 93.88 302 LYS A O 1
ATOM 2081 N N . ARG A 1 303 ? 10.047 -34.281 -20.812 1 93.88 303 ARG A N 1
ATOM 2082 C CA . ARG A 1 303 ? 10.43 -33.906 -22.172 1 93.88 303 ARG A CA 1
ATOM 2083 C C . ARG A 1 303 ? 9.875 -32.531 -22.547 1 93.88 303 ARG A C 1
ATOM 2085 O O . ARG A 1 303 ? 10.547 -31.75 -23.219 1 93.88 303 ARG A O 1
ATOM 2092 N N . LEU A 1 304 ? 8.719 -32.25 -22.094 1 93.75 304 LEU A N 1
ATOM 2093 C CA . LEU A 1 304 ? 8.039 -31 -22.391 1 93.75 304 LEU A CA 1
ATOM 2094 C C . LEU A 1 304 ? 8.711 -29.828 -21.688 1 93.75 304 LEU A C 1
ATOM 2096 O O . LEU A 1 304 ? 8.945 -28.781 -22.281 1 93.75 304 LEU A O 1
ATOM 2100 N N . THR A 1 305 ? 8.992 -30.031 -20.406 1 90.69 305 THR A N 1
ATOM 2101 C CA . THR A 1 305 ? 9.305 -28.891 -19.531 1 90.69 305 THR A CA 1
ATOM 2102 C C . THR A 1 305 ? 10.805 -28.828 -19.25 1 90.69 305 THR A C 1
ATOM 2104 O O . THR A 1 305 ? 11.305 -27.797 -18.781 1 90.69 305 THR A O 1
ATOM 2107 N N . GLY A 1 306 ? 11.531 -29.766 -19.672 1 81 306 GLY A N 1
ATOM 2108 C CA . GLY A 1 306 ? 12.945 -29.844 -19.375 1 81 306 GLY A CA 1
ATOM 2109 C C . GLY A 1 306 ? 13.227 -30.125 -17.906 1 81 306 GLY A C 1
ATOM 2110 O O . GLY A 1 306 ? 14.391 -30.141 -17.484 1 81 306 GLY A O 1
ATOM 2111 N N . SER A 1 307 ? 12.227 -30 -17.172 1 65.62 307 SER A N 1
ATOM 2112 C CA . SER A 1 307 ? 12.414 -30.172 -15.727 1 65.62 307 SER A CA 1
ATOM 2113 C C . SER A 1 307 ? 11.672 -31.406 -15.219 1 65.62 307 SER A C 1
ATOM 2115 O O . SER A 1 307 ? 10.648 -31.797 -15.781 1 65.62 307 SER A O 1
ATOM 2117 N N . GLY A 1 308 ? 12.258 -32.5 -14.586 1 52.84 308 GLY A N 1
ATOM 2118 C CA . GLY A 1 308 ? 11.672 -33.656 -13.953 1 52.84 308 GLY A CA 1
ATOM 2119 C C . GLY A 1 308 ? 12.523 -34.219 -12.828 1 52.84 308 GLY A C 1
ATOM 2120 O O . GLY A 1 308 ? 13.711 -33.906 -12.727 1 52.84 308 GLY A O 1
ATOM 2121 N N . MET B 1 1 ? -12.805 36.281 7.383 1 93.06 1 MET B N 1
ATOM 2122 C CA . MET B 1 1 ? -12.406 37.688 7.574 1 93.06 1 MET B CA 1
ATOM 2123 C C . MET B 1 1 ? -12.43 38.062 9.055 1 93.06 1 MET B C 1
ATOM 2125 O O . MET B 1 1 ? -13.383 37.719 9.766 1 93.06 1 MET B O 1
ATOM 2129 N N . ALA B 1 2 ? -11.391 38.656 9.477 1 95.44 2 ALA B N 1
ATOM 2130 C CA . ALA B 1 2 ? -11.32 39.031 10.891 1 95.44 2 ALA B CA 1
ATOM 2131 C C . ALA B 1 2 ? -10.727 40.406 11.086 1 95.44 2 ALA B C 1
ATOM 2133 O O . ALA B 1 2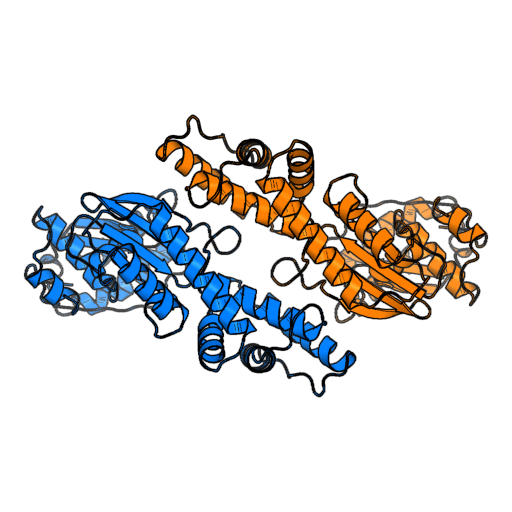 ? -9.953 40.875 10.25 1 95.44 2 ALA B O 1
ATOM 2134 N N . ALA B 1 3 ? -11.18 41.031 12.133 1 95.25 3 ALA B N 1
ATOM 2135 C CA . ALA B 1 3 ? -10.547 42.281 12.562 1 95.25 3 ALA B CA 1
ATOM 2136 C C . ALA B 1 3 ? -9.242 42 13.305 1 95.25 3 ALA B C 1
ATOM 2138 O O . ALA B 1 3 ? -8.953 40.875 13.672 1 95.25 3 ALA B O 1
ATOM 2139 N N . LEU B 1 4 ? -8.461 43.031 13.516 1 95.19 4 LEU B N 1
ATOM 2140 C CA . LEU B 1 4 ? -7.137 42.875 14.117 1 95.19 4 LEU B CA 1
ATOM 2141 C C . LEU B 1 4 ? -7.238 42.406 15.555 1 95.19 4 LEU B C 1
ATOM 2143 O O . LEU B 1 4 ? -6.277 41.844 16.094 1 95.19 4 LEU B O 1
ATOM 2147 N N . ASP B 1 5 ? -8.391 42.594 16.203 1 94.56 5 ASP B N 1
ATOM 2148 C CA . ASP B 1 5 ? -8.539 42.188 17.594 1 94.56 5 ASP B CA 1
ATOM 2149 C C . ASP B 1 5 ? -9.008 40.719 17.672 1 94.56 5 ASP B C 1
ATOM 2151 O O . ASP B 1 5 ? -9.258 40.219 18.75 1 94.56 5 ASP B O 1
ATOM 2155 N N . GLY B 1 6 ? -9.227 40.094 16.484 1 94.88 6 GLY B N 1
ATOM 2156 C CA . GLY B 1 6 ? -9.562 38.656 16.453 1 94.88 6 GLY B CA 1
ATOM 2157 C C . GLY B 1 6 ? -11.047 38.406 16.266 1 94.88 6 GLY B C 1
ATOM 2158 O O . GLY B 1 6 ? -11.484 37.281 16.156 1 94.88 6 GLY B O 1
ATOM 2159 N N . THR B 1 7 ? -11.828 39.5 16.172 1 94.94 7 THR B N 1
ATOM 2160 C CA . THR B 1 7 ? -13.258 39.344 15.938 1 94.94 7 THR B CA 1
ATOM 2161 C C . THR B 1 7 ? -13.523 38.906 14.5 1 94.94 7 THR B C 1
ATOM 2163 O O . THR B 1 7 ? -13.078 39.562 13.555 1 94.94 7 THR B O 1
ATOM 2166 N N . VAL B 1 8 ? -14.234 37.812 14.359 1 94.5 8 VAL B N 1
ATOM 2167 C CA . VAL B 1 8 ? -14.602 37.312 13.031 1 94.5 8 VAL B CA 1
ATOM 2168 C C . VAL B 1 8 ? -15.773 38.125 12.492 1 94.5 8 VAL B C 1
ATOM 2170 O O . VAL B 1 8 ? -16.844 38.156 13.094 1 94.5 8 VAL B O 1
ATOM 2173 N N . VAL B 1 9 ? -15.625 38.75 11.383 1 94.38 9 VAL B N 1
ATOM 2174 C CA . VAL B 1 9 ? -16.625 39.656 10.875 1 94.38 9 VAL B CA 1
ATOM 2175 C C . VAL B 1 9 ? -17.297 39.062 9.633 1 94.38 9 VAL B C 1
ATOM 2177 O O . VAL B 1 9 ? -18.281 39.625 9.133 1 94.38 9 VAL B O 1
ATOM 2180 N N . GLY B 1 10 ? -16.766 38 9.148 1 92.19 10 GLY B N 1
ATOM 2181 C CA . GLY B 1 10 ? -17.328 37.344 8 1 92.19 10 GLY B CA 1
ATOM 2182 C C . GLY B 1 10 ? -16.781 35.938 7.789 1 92.19 10 GLY B C 1
ATOM 2183 O O . GLY B 1 10 ? -15.602 35.688 8.078 1 92.19 10 GLY B O 1
ATOM 2184 N N . ARG B 1 11 ? -17.609 35.031 7.309 1 93.75 11 ARG B N 1
ATOM 2185 C CA . ARG B 1 11 ? -17.203 33.688 6.969 1 93.75 11 ARG B CA 1
ATOM 2186 C C . ARG B 1 11 ? -17.859 33.219 5.672 1 93.75 11 ARG B C 1
ATOM 2188 O O . ARG B 1 11 ? -19.016 33.562 5.398 1 93.75 11 ARG B O 1
ATOM 2195 N N . GLY B 1 12 ? -17.078 32.562 4.84 1 90.44 12 GLY B N 1
ATOM 2196 C CA . GLY B 1 12 ? -17.594 31.969 3.621 1 90.44 12 GLY B CA 1
ATOM 2197 C C . GLY B 1 12 ? -17.094 30.547 3.393 1 90.44 12 GLY B C 1
ATOM 2198 O O . GLY B 1 12 ? -16.016 30.188 3.848 1 90.44 12 GLY B O 1
ATOM 2199 N N . ARG B 1 13 ? -17.969 29.703 2.705 1 88.69 13 ARG B N 1
ATOM 2200 C CA . ARG B 1 13 ? -17.641 28.328 2.377 1 88.69 13 ARG B CA 1
ATOM 2201 C C . ARG B 1 13 ? -18.031 27.984 0.942 1 88.69 13 ARG B C 1
ATOM 2203 O O . ARG B 1 13 ? -19.094 28.422 0.468 1 88.69 13 ARG B O 1
ATOM 2210 N N . ALA B 1 14 ? -17.094 27.312 0.373 1 83.94 14 ALA B N 1
ATOM 2211 C CA . ALA B 1 14 ? -17.406 26.797 -0.958 1 83.94 14 ALA B CA 1
ATOM 2212 C C . ALA B 1 14 ? -16.984 25.344 -1.096 1 83.94 14 ALA B C 1
ATOM 2214 O O . ALA B 1 14 ? -16.422 24.766 -0.167 1 83.94 14 ALA B O 1
ATOM 2215 N N . GLY B 1 15 ? -17.406 24.672 -2.271 1 69.56 15 GLY B N 1
ATOM 2216 C CA . GLY B 1 15 ? -17.062 23.281 -2.502 1 69.56 15 GLY B CA 1
ATOM 2217 C C . GLY B 1 15 ? -15.57 23.047 -2.666 1 69.56 15 GLY B C 1
ATOM 2218 O O . GLY B 1 15 ? -14.805 23.984 -2.852 1 69.56 15 GLY B O 1
ATOM 2219 N N . GLY B 1 16 ? -15.086 21.797 -2.414 1 64.81 16 GLY B N 1
ATOM 2220 C CA . GLY B 1 16 ? -13.688 21.422 -2.461 1 64.81 16 GLY B CA 1
ATOM 2221 C C . GLY B 1 16 ? -13.07 21.578 -3.836 1 64.81 16 GLY B C 1
ATOM 2222 O O . GLY B 1 16 ? -13.781 21.578 -4.844 1 64.81 16 GLY B O 1
ATOM 2223 N N . ALA B 1 17 ? -11.828 22.234 -3.895 1 56.91 17 ALA B N 1
ATOM 2224 C CA . ALA B 1 17 ? -11.031 22.203 -5.121 1 56.91 17 ALA B CA 1
ATOM 2225 C C . ALA B 1 17 ? -10.148 20.969 -5.18 1 56.91 17 ALA B C 1
ATOM 2227 O O . ALA B 1 17 ? -9.586 20.547 -4.164 1 56.91 17 ALA B O 1
ATOM 2228 N N . ASN B 1 18 ? -10.359 20.016 -6.102 1 52.5 18 ASN B N 1
ATOM 2229 C CA . ASN B 1 18 ? -9.445 18.891 -6.227 1 52.5 18 ASN B CA 1
ATOM 2230 C C . ASN B 1 18 ? -8.062 19.328 -6.695 1 52.5 18 ASN B C 1
ATOM 2232 O O . ASN B 1 18 ? -7.918 20.375 -7.312 1 52.5 18 ASN B O 1
ATOM 2236 N N . LYS B 1 19 ? -7.027 18.781 -6.047 1 51.91 19 LYS B N 1
ATOM 2237 C CA . LYS B 1 19 ? -5.629 19.094 -6.328 1 51.91 19 LYS B CA 1
ATOM 2238 C C . LYS B 1 19 ? -5.387 19.234 -7.832 1 51.91 19 LYS B C 1
ATOM 2240 O O . LYS B 1 19 ? -4.453 19.906 -8.25 1 51.91 19 LYS B O 1
ATOM 2245 N N . ASN B 1 20 ? -6.234 18.5 -8.523 1 50.59 20 ASN B N 1
ATOM 2246 C CA . ASN B 1 20 ? -5.973 18.5 -9.961 1 50.59 20 ASN B CA 1
ATOM 2247 C C . ASN B 1 20 ? -6.719 19.625 -10.664 1 50.59 20 ASN B C 1
ATOM 2249 O O . ASN B 1 20 ? -6.762 19.672 -11.898 1 50.59 20 ASN B O 1
ATOM 2253 N N . SER B 1 21 ? -7.168 20.422 -9.844 1 51.12 21 SER B N 1
ATOM 2254 C CA . SER B 1 21 ? -7.93 21.5 -10.477 1 51.12 21 SER B CA 1
ATOM 2255 C C . SER B 1 21 ? -7.012 22.484 -11.195 1 51.12 21 SER B C 1
ATOM 2257 O O . SER B 1 21 ? -5.922 22.781 -10.711 1 51.12 21 SER B O 1
ATOM 2259 N N . SER B 1 22 ? -7.352 22.766 -12.43 1 55.81 22 SER B N 1
ATOM 2260 C CA . SER B 1 22 ? -6.664 23.812 -13.172 1 55.81 22 SER B CA 1
ATOM 2261 C C . SER B 1 22 ? -6.695 25.141 -12.414 1 55.81 22 SER B C 1
ATOM 2263 O O . SER B 1 22 ? -7.535 25.328 -11.539 1 55.81 22 SER B O 1
ATOM 2265 N N . GLY B 1 23 ? -5.668 25.969 -12.57 1 57.69 23 GLY B N 1
ATOM 2266 C CA . GLY B 1 23 ? -5.551 27.281 -11.961 1 57.69 23 GLY B CA 1
ATOM 2267 C C . GLY B 1 23 ? -6.844 28.078 -12.008 1 57.69 23 GLY B C 1
ATOM 2268 O O . GLY B 1 23 ? -7.234 28.688 -11.008 1 57.69 23 GLY B O 1
ATOM 2269 N N . GLY B 1 24 ? -7.488 28.047 -13.109 1 64.38 24 GLY B N 1
ATOM 2270 C CA . GLY B 1 24 ? -8.734 28.797 -13.25 1 64.38 24 GLY B CA 1
ATOM 2271 C C . GLY B 1 24 ? -9.836 28.281 -12.344 1 64.38 24 GLY B C 1
ATOM 2272 O O . GLY B 1 24 ? -10.508 29.062 -11.672 1 64.38 24 GLY B O 1
ATOM 2273 N N . ARG B 1 25 ? -9.875 27.078 -12.273 1 74.25 25 ARG B N 1
ATOM 2274 C CA . ARG B 1 25 ? -10.898 26.469 -11.438 1 74.25 25 ARG B CA 1
ATOM 2275 C C . ARG B 1 25 ? -10.617 26.719 -9.961 1 74.25 25 ARG B C 1
ATOM 2277 O O . ARG B 1 25 ? -11.539 26.922 -9.164 1 74.25 25 ARG B O 1
ATOM 2284 N N . LEU B 1 26 ? -9.352 26.859 -9.664 1 81.38 26 LEU B N 1
ATOM 2285 C CA . LEU B 1 26 ? -8.953 27.156 -8.289 1 81.38 26 LEU B CA 1
ATOM 2286 C C . LEU B 1 26 ? -9.336 28.594 -7.914 1 81.38 26 LEU B C 1
ATOM 2288 O O . LEU B 1 26 ? -9.867 28.828 -6.824 1 81.38 26 LEU B O 1
ATOM 2292 N N . ALA B 1 27 ? -9.148 29.422 -8.781 1 85.62 27 ALA B N 1
ATOM 2293 C CA . ALA B 1 27 ? -9.508 30.828 -8.547 1 85.62 27 ALA B CA 1
ATOM 2294 C C . ALA B 1 27 ? -11.016 30.969 -8.359 1 85.62 27 ALA B C 1
ATOM 2296 O O . ALA B 1 27 ? -11.461 31.734 -7.504 1 85.62 27 ALA B O 1
ATOM 2297 N N . GLU B 1 28 ? -11.688 30.25 -9.109 1 87.19 28 GLU B N 1
ATOM 2298 C CA . GLU B 1 28 ? -13.141 30.297 -9.008 1 87.19 28 GLU B CA 1
ATOM 2299 C C . GLU B 1 28 ? -13.617 29.766 -7.656 1 87.19 28 GLU B C 1
ATOM 2301 O O . GLU B 1 28 ? -14.508 30.344 -7.031 1 87.19 28 GLU B O 1
ATOM 2306 N N . THR B 1 29 ? -13.023 28.719 -7.227 1 86.06 29 THR B N 1
ATOM 2307 C CA . THR B 1 29 ? -13.383 28.125 -5.945 1 86.06 29 THR B CA 1
ATOM 2308 C C . THR B 1 29 ? -13.055 29.078 -4.797 1 86.06 29 THR B C 1
ATOM 2310 O O . THR B 1 29 ? -13.859 29.25 -3.879 1 86.06 29 THR B O 1
ATOM 2313 N N . LEU B 1 30 ? -11.93 29.656 -4.883 1 88.44 30 LEU B N 1
ATOM 2314 C CA . LEU B 1 30 ? -11.539 30.625 -3.871 1 88.44 30 LEU B CA 1
ATOM 2315 C C . LEU B 1 30 ? -12.484 31.828 -3.867 1 88.44 30 LEU B C 1
ATOM 2317 O O . LEU B 1 30 ? -12.898 32.281 -2.805 1 88.44 30 LEU B O 1
ATOM 2321 N N . GLY B 1 31 ? -12.828 32.25 -5.016 1 88.44 31 GLY B N 1
ATOM 2322 C CA . GLY B 1 31 ? -13.758 33.375 -5.148 1 88.44 31 GLY B CA 1
ATOM 2323 C C . GLY B 1 31 ? -15.133 33.062 -4.574 1 88.44 31 GLY B C 1
ATOM 2324 O O . GLY B 1 31 ? -15.742 33.938 -3.943 1 88.44 31 GLY B O 1
ATOM 2325 N N . ALA B 1 32 ? -15.492 31.875 -4.781 1 89.06 32 ALA B N 1
ATOM 2326 C CA . ALA B 1 32 ? -16.797 31.453 -4.289 1 89.06 32 ALA B CA 1
ATOM 2327 C C . ALA B 1 32 ? -16.844 31.484 -2.762 1 89.06 32 ALA B C 1
ATOM 2329 O O . ALA B 1 32 ? -17.891 31.797 -2.172 1 89.06 32 ALA B O 1
ATOM 2330 N N . ALA B 1 33 ? -15.766 31.219 -2.162 1 89.38 33 ALA B N 1
ATOM 2331 C CA . ALA B 1 33 ? -15.695 31.266 -0.704 1 89.38 33 ALA B CA 1
ATOM 2332 C C . ALA B 1 33 ? -15.555 32.688 -0.208 1 89.38 33 ALA B C 1
ATOM 2334 O O . ALA B 1 33 ? -16.078 33.062 0.856 1 89.38 33 ALA B O 1
ATOM 2335 N N . LEU B 1 34 ? -14.938 33.531 -0.945 1 89.81 34 LEU B N 1
ATOM 2336 C CA . LEU B 1 34 ? -14.68 34.938 -0.55 1 89.81 34 LEU B CA 1
ATOM 2337 C C . LEU B 1 34 ? -15.953 35.75 -0.639 1 89.81 34 LEU B C 1
ATOM 2339 O O . LEU B 1 34 ? -16.172 36.656 0.168 1 89.81 34 LEU B O 1
ATOM 2343 N N . GLY B 1 35 ? -16.766 35.438 -1.547 1 88.25 35 GLY B N 1
ATOM 2344 C CA . GLY B 1 35 ? -17.969 36.219 -1.78 1 88.25 35 GLY B CA 1
ATOM 2345 C C . GLY B 1 35 ? -18.812 36.406 -0.531 1 88.25 35 GLY B C 1
ATOM 2346 O O . GLY B 1 35 ? -18.953 37.531 -0.038 1 88.25 35 GLY B O 1
ATOM 2347 N N . PRO B 1 36 ? -19.266 35.344 -0.043 1 90 36 PRO B N 1
ATOM 2348 C CA . PRO B 1 36 ? -20.094 35.438 1.166 1 90 36 PRO B CA 1
ATOM 2349 C C . PRO B 1 36 ? -19.344 36.031 2.344 1 90 36 PRO B C 1
ATOM 2351 O O . PRO B 1 36 ? -19.953 36.719 3.17 1 90 36 PRO B O 1
ATOM 2354 N N . ALA B 1 37 ? -18.094 35.844 2.52 1 90.5 37 ALA B N 1
ATOM 2355 C CA . ALA B 1 37 ? -17.297 36.375 3.619 1 90.5 37 ALA B CA 1
ATOM 2356 C C . ALA B 1 37 ? -17.219 37.906 3.555 1 90.5 37 ALA B C 1
ATOM 2358 O O . ALA B 1 37 ? -17.047 38.562 4.578 1 90.5 37 ALA B O 1
ATOM 2359 N N . LEU B 1 38 ? -17.406 38.406 2.414 1 91.25 38 LEU B N 1
ATOM 2360 C CA . LEU B 1 38 ? -17.25 39.844 2.197 1 91.25 38 LEU B CA 1
ATOM 2361 C C . LEU B 1 38 ? -18.609 40.562 2.219 1 91.25 38 LEU B C 1
ATOM 2363 O O . LEU B 1 38 ? -18.672 41.781 2.037 1 91.25 38 LEU B O 1
ATOM 2367 N N . SER B 1 39 ? -19.609 39.844 2.42 1 87.69 39 SER B N 1
ATOM 2368 C CA . SER B 1 39 ? -20.938 40.406 2.324 1 87.69 39 SER B CA 1
ATOM 2369 C C . SER B 1 39 ? -21.125 41.531 3.328 1 87.69 39 SER B C 1
ATOM 2371 O O . SER B 1 39 ? -21.922 42.438 3.1 1 87.69 39 SER B O 1
ATOM 2373 N N . THR B 1 40 ? -20.422 41.531 4.387 1 85.88 40 THR B N 1
ATOM 2374 C CA . THR B 1 40 ? -20.609 42.562 5.422 1 85.88 40 THR B CA 1
ATOM 2375 C C . THR B 1 40 ? -19.312 43.312 5.652 1 85.88 40 THR B C 1
ATOM 2377 O O . THR B 1 40 ? -19.172 44 6.668 1 85.88 40 THR B O 1
ATOM 2380 N N . VAL B 1 41 ? -18.438 43.125 4.836 1 89.75 41 VAL B N 1
ATOM 2381 C CA . VAL B 1 41 ? -17.125 43.719 5.023 1 89.75 41 VAL B CA 1
ATOM 2382 C C . VAL B 1 41 ? -16.766 44.594 3.818 1 89.75 41 VAL B C 1
ATOM 2384 O O . VAL B 1 41 ? -17.031 44.219 2.672 1 89.75 41 VAL B O 1
ATOM 2387 N N . ASP B 1 42 ? -16.297 45.719 4.117 1 89.31 42 ASP B N 1
ATOM 2388 C CA . ASP B 1 42 ? -15.781 46.562 3.057 1 89.31 42 ASP B CA 1
ATOM 2389 C C . ASP B 1 42 ? -14.5 46 2.461 1 89.31 42 ASP B C 1
ATOM 2391 O O . ASP B 1 42 ? -13.484 45.875 3.146 1 89.31 42 ASP B O 1
ATOM 2395 N N . ALA B 1 43 ? -14.531 45.656 1.21 1 90.12 43 ALA B N 1
ATOM 2396 C CA . ALA B 1 43 ? -13.414 45.031 0.516 1 90.12 43 ALA B CA 1
ATOM 2397 C C . ALA B 1 43 ? -12.156 45.906 0.588 1 90.12 43 ALA B C 1
ATOM 2399 O O . ALA B 1 43 ? -11.039 45.375 0.677 1 90.12 43 ALA B O 1
ATOM 2400 N N . ASP B 1 44 ? -12.359 47.156 0.606 1 90.81 44 ASP B N 1
ATOM 2401 C CA . ASP B 1 44 ? -11.234 48.094 0.635 1 90.81 44 ASP B CA 1
ATOM 2402 C C . ASP B 1 44 ? -10.562 48.094 2.006 1 90.81 44 ASP B C 1
ATOM 2404 O O . ASP B 1 44 ? -9.414 48.531 2.139 1 90.81 44 ASP B O 1
ATOM 2408 N N . ALA B 1 45 ? -11.258 47.625 2.906 1 91.5 45 ALA B N 1
ATOM 2409 C CA . ALA B 1 45 ? -10.742 47.625 4.273 1 91.5 45 ALA B CA 1
ATOM 2410 C C . ALA B 1 45 ? -9.891 46.375 4.543 1 91.5 45 ALA B C 1
ATOM 2412 O O . ALA B 1 45 ? -9.195 46.312 5.559 1 91.5 45 ALA B O 1
ATOM 2413 N N . VAL B 1 46 ? -9.914 45.438 3.697 1 94.38 46 VAL B N 1
ATOM 2414 C CA . VAL B 1 46 ? -9.117 44.219 3.869 1 94.38 46 VAL B CA 1
ATOM 2415 C C . VAL B 1 46 ? -7.652 44.531 3.562 1 94.38 46 VAL B C 1
ATOM 2417 O O . VAL B 1 46 ? -7.301 44.844 2.422 1 94.38 46 VAL B O 1
ATOM 2420 N N . ALA B 1 47 ? -6.816 44.406 4.527 1 94.12 47 ALA B N 1
ATOM 2421 C CA . ALA B 1 47 ? -5.43 44.875 4.418 1 94.12 47 ALA B CA 1
ATOM 2422 C C . ALA B 1 47 ? -4.527 43.719 3.924 1 94.12 47 ALA B C 1
ATOM 2424 O O . ALA B 1 47 ? -3.52 43.969 3.258 1 94.12 47 ALA B O 1
ATOM 2425 N N . LEU B 1 48 ? -4.836 42.531 4.359 1 95.69 48 LEU B N 1
ATOM 2426 C CA . LEU B 1 48 ? -3.971 41.406 4.043 1 95.69 48 LEU B CA 1
ATOM 2427 C C . LEU B 1 48 ? -4.762 40.094 4.059 1 95.69 48 LEU B C 1
ATOM 2429 O O . LEU B 1 48 ? -5.66 39.906 4.879 1 95.69 48 LEU B O 1
ATOM 2433 N N . GLY B 1 49 ? -4.48 39.281 3.115 1 95.12 49 GLY B N 1
ATOM 2434 C CA . GLY B 1 49 ? -5.039 37.938 3.09 1 95.12 49 GLY B CA 1
ATOM 2435 C C . GLY B 1 49 ? -3.979 36.844 3.119 1 95.12 49 GLY B C 1
ATOM 2436 O O . GLY B 1 49 ? -2.902 37 2.539 1 95.12 49 GLY B O 1
ATOM 2437 N N . VAL B 1 50 ? -4.277 35.781 3.816 1 94.69 50 VAL B N 1
ATOM 2438 C CA . VAL B 1 50 ? -3.451 34.562 3.812 1 94.69 50 VAL B CA 1
ATOM 2439 C C . VAL B 1 50 ? -4.281 33.375 3.354 1 94.69 50 VAL B C 1
ATOM 2441 O O . VAL B 1 50 ? -5.34 33.094 3.916 1 94.69 50 VAL B O 1
ATOM 2444 N N . LEU B 1 51 ? -3.809 32.719 2.305 1 92.94 51 LEU B N 1
ATOM 2445 C CA . LEU B 1 51 ? -4.461 31.531 1.778 1 92.94 51 LEU B CA 1
ATOM 2446 C C . LEU B 1 51 ? -3.541 30.312 1.88 1 92.94 51 LEU B C 1
ATOM 2448 O O . LEU B 1 51 ? -2.389 30.359 1.442 1 92.94 51 LEU B O 1
ATOM 2452 N N . GLY B 1 52 ? -4.047 29.281 2.531 1 90.62 52 GLY B N 1
ATOM 2453 C CA . GLY B 1 52 ? -3.275 28.062 2.697 1 90.62 52 GLY B CA 1
ATOM 2454 C C . GLY B 1 52 ? -3.811 26.891 1.88 1 90.62 52 GLY B C 1
ATOM 2455 O O . GLY B 1 52 ? -5.023 26.719 1.759 1 90.62 52 GLY B O 1
ATOM 2456 N N . ALA B 1 53 ? -2.916 26.141 1.224 1 87 53 ALA B N 1
ATOM 2457 C CA . ALA B 1 53 ? -3.322 24.969 0.464 1 87 53 ALA B CA 1
ATOM 2458 C C . ALA B 1 53 ? -2.225 23.906 0.469 1 87 53 ALA B C 1
ATOM 2460 O O . ALA B 1 53 ? -1.041 24.219 0.587 1 87 53 ALA B O 1
ATOM 2461 N N . ALA B 1 54 ? -2.771 22.672 0.281 1 80.12 54 ALA B N 1
ATOM 2462 C CA . ALA B 1 54 ? -1.812 21.609 0.013 1 80.12 54 ALA B CA 1
ATOM 2463 C C . ALA B 1 54 ? -1.091 21.828 -1.312 1 80.12 54 ALA B C 1
ATOM 2465 O O . ALA B 1 54 ? -1.709 22.234 -2.299 1 80.12 54 ALA B O 1
ATOM 2466 N N . GLY B 1 55 ? 0.197 21.625 -1.35 1 71.88 55 GLY B N 1
ATOM 2467 C CA . GLY B 1 55 ? 0.951 21.766 -2.584 1 71.88 55 GLY B CA 1
ATOM 2468 C C . GLY B 1 55 ? 1.335 23.203 -2.883 1 71.88 55 GLY B C 1
ATOM 2469 O O . GLY B 1 55 ? 1.794 23.516 -3.984 1 71.88 55 GLY B O 1
ATOM 2470 N N . ALA B 1 56 ? 1.071 24.031 -1.956 1 73.44 56 ALA B N 1
ATOM 2471 C CA . ALA B 1 56 ? 1.372 25.438 -2.16 1 73.44 56 ALA B CA 1
ATOM 2472 C C . ALA B 1 56 ? 2.873 25.703 -2.072 1 73.44 56 ALA B C 1
ATOM 2474 O O . ALA B 1 56 ? 3.332 26.812 -2.33 1 73.44 56 ALA B O 1
ATOM 2475 N N . ALA B 1 57 ? 3.518 24.578 -1.726 1 67 57 ALA B N 1
ATOM 2476 C CA . ALA B 1 57 ? 4.977 24.672 -1.753 1 67 57 ALA B CA 1
ATOM 2477 C C . ALA B 1 57 ? 5.547 23.953 -2.975 1 67 57 ALA B C 1
ATOM 2479 O O . ALA B 1 57 ? 4.832 23.219 -3.658 1 67 57 ALA B O 1
ATOM 2480 N N . GLY B 1 58 ? 6.691 24.344 -3.344 1 67.69 58 GLY B N 1
ATOM 2481 C CA . GLY B 1 58 ? 7.375 23.641 -4.422 1 67.69 58 GLY B CA 1
ATOM 2482 C C . GLY B 1 58 ? 6.812 23.969 -5.793 1 67.69 58 GLY B C 1
ATOM 2483 O O . GLY B 1 58 ? 6.641 25.141 -6.137 1 67.69 58 GLY B O 1
ATOM 2484 N N . ARG B 1 59 ? 6.395 22.875 -6.516 1 67.38 59 ARG B N 1
ATOM 2485 C CA . ARG B 1 59 ? 6.008 23.016 -7.918 1 67.38 59 ARG B CA 1
ATOM 2486 C C . ARG B 1 59 ? 4.605 23.609 -8.039 1 67.38 59 ARG B C 1
ATOM 2488 O O . ARG B 1 59 ? 4.301 24.312 -9 1 67.38 59 ARG B O 1
ATOM 2495 N N . GLY B 1 60 ? 3.822 23.391 -6.984 1 76.62 60 GLY B N 1
ATOM 2496 C CA . GLY B 1 60 ? 2.453 23.891 -7.031 1 76.62 60 GLY B CA 1
ATOM 2497 C C . GLY B 1 60 ? 2.311 25.297 -6.512 1 76.62 60 GLY B C 1
ATOM 2498 O O . GLY B 1 60 ? 1.245 25.906 -6.641 1 76.62 60 GLY B O 1
ATOM 2499 N N . GLY B 1 61 ? 3.326 25.797 -6.016 1 84.12 61 GLY B N 1
ATOM 2500 C CA . GLY B 1 61 ? 3.311 27.094 -5.375 1 84.12 61 GLY B CA 1
ATOM 2501 C C . GLY B 1 61 ? 2.922 28.219 -6.32 1 84.12 61 GLY B C 1
ATOM 2502 O O . GLY B 1 61 ? 1.941 28.922 -6.078 1 84.12 61 GLY B O 1
ATOM 2503 N N . PRO B 1 62 ? 3.539 28.25 -7.422 1 85.94 62 PRO B N 1
ATOM 2504 C CA . PRO B 1 62 ? 3.242 29.328 -8.367 1 85.94 62 PRO B CA 1
ATOM 2505 C C . PRO B 1 62 ? 1.809 29.281 -8.891 1 85.94 62 PRO B C 1
ATOM 2507 O O . PRO B 1 62 ? 1.162 30.328 -9.031 1 85.94 62 PRO B O 1
ATOM 2510 N N . VAL B 1 63 ? 1.333 28.109 -9.094 1 85.12 63 VAL B N 1
ATOM 2511 C CA . VAL B 1 63 ? -0.027 27.953 -9.602 1 85.12 63 VAL B CA 1
ATOM 2512 C C . VAL B 1 63 ? -1.027 28.422 -8.539 1 85.12 63 VAL B C 1
ATOM 2514 O O . VAL B 1 63 ? -1.979 29.141 -8.852 1 85.12 63 VAL B O 1
ATOM 2517 N N . PHE B 1 64 ? -0.771 28.047 -7.414 1 88.25 64 PHE B N 1
ATOM 2518 C CA . PHE B 1 64 ? -1.66 28.422 -6.324 1 88.25 64 PHE B CA 1
ATOM 2519 C C . PHE B 1 64 ? -1.604 29.938 -6.082 1 88.25 64 PHE B C 1
ATOM 2521 O O . PHE B 1 64 ? -2.637 30.562 -5.867 1 88.25 64 PHE B O 1
ATOM 2528 N N . ARG B 1 65 ? -0.478 30.484 -6.137 1 91.38 65 ARG B N 1
ATOM 2529 C CA . ARG B 1 65 ? -0.312 31.922 -5.941 1 91.38 65 ARG B CA 1
ATOM 2530 C C . ARG B 1 65 ? -1.048 32.719 -7.02 1 91.38 65 ARG B C 1
ATOM 2532 O O . ARG B 1 65 ? -1.678 33.719 -6.73 1 91.38 65 ARG B O 1
ATOM 2539 N N . ALA B 1 66 ? -0.942 32.188 -8.195 1 91.25 66 ALA B N 1
ATOM 2540 C CA . ALA B 1 66 ? -1.633 32.844 -9.305 1 91.25 66 ALA B CA 1
ATOM 2541 C C . ALA B 1 66 ? -3.146 32.812 -9.109 1 91.25 66 ALA B C 1
ATOM 2543 O O . ALA B 1 66 ? -3.832 33.812 -9.305 1 91.25 66 ALA B O 1
ATOM 2544 N N . ALA B 1 67 ? -3.6 31.688 -8.742 1 90.12 67 ALA B N 1
ATOM 2545 C CA . ALA B 1 67 ? -5.031 31.516 -8.516 1 90.12 67 ALA B CA 1
ATOM 2546 C C . ALA B 1 67 ? -5.508 32.406 -7.363 1 90.12 67 ALA B C 1
ATOM 2548 O O . ALA B 1 67 ? -6.582 33 -7.438 1 90.12 67 ALA B O 1
ATOM 2549 N N . ALA B 1 68 ? -4.742 32.469 -6.387 1 92 68 ALA B N 1
ATOM 2550 C CA . ALA B 1 68 ? -5.062 33.281 -5.223 1 92 68 ALA B CA 1
ATOM 2551 C C . ALA B 1 68 ? -5.113 34.781 -5.598 1 92 68 ALA B C 1
ATOM 2553 O O . ALA B 1 68 ? -6.039 35.5 -5.203 1 92 68 ALA B O 1
ATOM 2554 N N . THR B 1 69 ? -4.191 35.188 -6.309 1 92.81 69 THR B N 1
ATOM 2555 C CA . THR B 1 69 ? -4.113 36.594 -6.742 1 92.81 69 THR B CA 1
ATOM 2556 C C . THR B 1 69 ? -5.309 36.938 -7.621 1 92.81 69 THR B C 1
ATOM 2558 O O . THR B 1 69 ? -5.891 38.031 -7.473 1 92.81 69 THR B O 1
ATOM 2561 N N . GLU B 1 70 ? -5.578 36.031 -8.461 1 93.06 70 GLU B N 1
ATOM 2562 C CA . GLU B 1 70 ? -6.727 36.25 -9.336 1 93.06 70 GLU B CA 1
ATOM 2563 C C . GLU B 1 70 ? -8.016 36.375 -8.531 1 93.06 70 GLU B C 1
ATOM 2565 O O . GLU B 1 70 ? -8.82 37.281 -8.75 1 93.06 70 GLU B O 1
ATOM 2570 N N . ALA B 1 71 ? -8.219 35.438 -7.707 1 91.19 71 ALA B N 1
ATOM 2571 C CA . ALA B 1 71 ? -9.414 35.469 -6.867 1 91.19 71 ALA B CA 1
ATOM 2572 C C . ALA B 1 71 ? -9.484 36.75 -6.035 1 91.19 71 ALA B C 1
ATOM 2574 O O . ALA B 1 71 ? -10.555 37.312 -5.871 1 91.19 71 ALA B O 1
ATOM 2575 N N . TRP B 1 72 ? -8.344 37.125 -5.535 1 92.19 72 TRP B N 1
ATOM 2576 C CA . TRP B 1 72 ? -8.234 38.312 -4.703 1 92.19 72 TRP B CA 1
ATOM 2577 C C . TRP B 1 72 ? -8.609 39.562 -5.492 1 92.19 72 TRP B C 1
ATOM 2579 O O . TRP B 1 72 ? -9.367 40.406 -5.004 1 92.19 72 TRP B O 1
ATOM 2589 N N . ALA B 1 73 ? -8.164 39.625 -6.684 1 91.62 73 ALA B N 1
ATOM 2590 C CA . ALA B 1 73 ? -8.445 40.75 -7.562 1 91.62 73 ALA B CA 1
ATOM 2591 C C . ALA B 1 73 ? -9.922 40.781 -7.973 1 91.62 73 ALA B C 1
ATOM 2593 O O . ALA B 1 73 ? -10.555 41.812 -7.961 1 91.62 73 ALA B O 1
ATOM 2594 N N . ARG B 1 74 ? -10.398 39.656 -8.289 1 91.31 74 ARG B N 1
ATOM 2595 C CA . ARG B 1 74 ? -11.781 39.562 -8.734 1 91.31 74 ARG B CA 1
ATOM 2596 C C . ARG B 1 74 ? -12.742 39.938 -7.621 1 91.31 74 ARG B C 1
ATOM 2598 O O . ARG B 1 74 ? -13.82 40.5 -7.883 1 91.31 74 ARG B O 1
ATOM 2605 N N . ALA B 1 75 ? -12.344 39.688 -6.457 1 91.19 75 ALA B N 1
ATOM 2606 C CA . ALA B 1 75 ? -13.18 40 -5.305 1 91.19 75 ALA B CA 1
ATOM 2607 C C . ALA B 1 75 ? -13.078 41.469 -4.934 1 91.19 75 ALA B C 1
ATOM 2609 O O . ALA B 1 75 ? -13.797 41.938 -4.051 1 91.19 75 ALA B O 1
ATOM 2610 N N . GLY B 1 76 ? -12.141 42.156 -5.566 1 90 76 GLY B N 1
ATOM 2611 C CA . GLY B 1 76 ? -11.992 43.594 -5.34 1 90 76 GLY B CA 1
ATOM 2612 C C . GLY B 1 76 ? -11.273 43.906 -4.043 1 90 76 GLY B C 1
ATOM 2613 O O . GLY B 1 76 ? -11.523 44.969 -3.438 1 90 76 GLY B O 1
ATOM 2614 N N . LEU B 1 77 ? -10.461 43 -3.637 1 91.81 77 LEU B N 1
ATOM 2615 C CA . LEU B 1 77 ? -9.797 43.219 -2.35 1 91.81 77 LEU B CA 1
ATOM 2616 C C . LEU B 1 77 ? -8.562 44.094 -2.502 1 91.81 77 LEU B C 1
ATOM 2618 O O . LEU B 1 77 ? -7.762 43.875 -3.418 1 91.81 77 LEU B O 1
ATOM 2622 N N . GLY B 1 78 ? -8.438 45.062 -1.7 1 86.06 78 GLY B N 1
ATOM 2623 C CA . GLY B 1 78 ? -7.398 46.062 -1.815 1 86.06 78 GLY B CA 1
ATOM 2624 C C . GLY B 1 78 ? -6.055 45.625 -1.28 1 86.06 78 GLY B C 1
ATOM 2625 O O . GLY B 1 78 ? -5.008 46 -1.794 1 86.06 78 GLY B O 1
ATOM 2626 N N . GLY B 1 79 ? -5.941 44.875 -0.248 1 91 79 GLY B N 1
ATOM 2627 C CA . GLY B 1 79 ? -4.707 44.469 0.406 1 91 79 GLY B CA 1
ATOM 2628 C C . GLY B 1 79 ? -3.955 43.406 -0.356 1 91 79 GLY B C 1
ATOM 2629 O O . GLY B 1 79 ? -4.285 43.094 -1.505 1 91 79 GLY B O 1
ATOM 2630 N N . GLU B 1 80 ? -2.877 43.031 0.208 1 93.38 80 GLU B N 1
ATOM 2631 C CA . GLU B 1 80 ? -2.037 42 -0.385 1 93.38 80 GLU B CA 1
ATOM 2632 C C . GLU B 1 80 ? -2.527 40.594 -0.001 1 93.38 80 GLU B C 1
ATOM 2634 O O . GLU B 1 80 ? -3.217 40.438 1.008 1 93.38 80 GLU B O 1
ATOM 2639 N N . VAL B 1 81 ? -2.223 39.656 -0.865 1 95.25 81 VAL B N 1
ATOM 2640 C CA . VAL B 1 81 ? -2.535 38.25 -0.554 1 95.25 81 VAL B CA 1
ATOM 2641 C C . VAL B 1 81 ? -1.257 37.438 -0.567 1 95.25 81 VAL B C 1
ATOM 2643 O O . VAL B 1 81 ? -0.413 37.594 -1.452 1 95.25 81 VAL B O 1
ATOM 2646 N N . VAL B 1 82 ? -1.082 36.688 0.453 1 94.5 82 VAL B N 1
ATOM 2647 C CA . VAL B 1 82 ? 0.06 35.781 0.574 1 94.5 82 VAL B CA 1
ATOM 2648 C C . VAL B 1 82 ? -0.426 34.344 0.628 1 94.5 82 VAL B C 1
ATOM 2650 O O . VAL B 1 82 ? -1.498 34.062 1.168 1 94.5 82 VAL B O 1
ATOM 2653 N N . THR B 1 83 ? 0.378 33.469 -0 1 93.88 83 THR B N 1
ATOM 2654 C CA . THR B 1 83 ? 0.037 32.062 0.027 1 93.88 83 THR B CA 1
ATOM 2655 C C . THR B 1 83 ? 1.003 31.281 0.922 1 93.88 83 THR B C 1
ATOM 2657 O O . THR B 1 83 ? 2.203 31.562 0.936 1 93.88 83 THR B O 1
ATOM 2660 N N . VAL B 1 84 ? 0.474 30.391 1.702 1 92.31 84 VAL B N 1
ATOM 2661 C CA . VAL B 1 84 ? 1.245 29.516 2.568 1 92.31 84 VAL B CA 1
ATOM 2662 C C . VAL B 1 84 ? 0.765 28.062 2.393 1 92.31 84 VAL B C 1
ATOM 2664 O O . VAL B 1 84 ? -0.146 27.812 1.604 1 92.31 84 VAL B O 1
ATOM 2667 N N . THR B 1 85 ? 1.435 27.172 3.09 1 90.56 85 THR B N 1
ATOM 2668 C CA . THR B 1 85 ? 1.015 25.781 3.008 1 90.56 85 THR B CA 1
ATOM 2669 C C . THR B 1 85 ? -0.122 25.5 3.986 1 90.56 85 THR B C 1
ATOM 2671 O O . THR B 1 85 ? -0.342 26.25 4.93 1 90.56 85 THR B O 1
ATOM 2674 N N . ASP B 1 86 ? -0.802 24.453 3.688 1 90.81 86 ASP B N 1
ATOM 2675 C CA . ASP B 1 86 ? -1.839 24 4.613 1 90.81 86 ASP B CA 1
ATOM 2676 C C . ASP B 1 86 ? -1.245 23.656 5.977 1 90.81 86 ASP B C 1
ATOM 2678 O O . ASP B 1 86 ? -1.932 23.734 6.996 1 90.81 86 ASP B O 1
ATOM 2682 N N . LEU B 1 87 ? -0.004 23.375 6.078 1 94.06 87 LEU B N 1
ATOM 2683 C CA . LEU B 1 87 ? 0.666 23.031 7.324 1 94.06 87 LEU B CA 1
ATOM 2684 C C . LEU B 1 87 ? 0.843 24.25 8.211 1 94.06 87 LEU B C 1
ATOM 2686 O O . LEU B 1 87 ? 0.607 24.188 9.422 1 94.06 87 LEU B O 1
ATOM 2690 N N . GLU B 1 88 ? 1.18 25.312 7.594 1 94.88 88 GLU B N 1
ATOM 2691 C CA . GLU B 1 88 ? 1.339 26.562 8.336 1 94.88 88 GLU B CA 1
ATOM 2692 C C . GLU B 1 88 ? 0.006 27.031 8.906 1 94.88 88 GLU B C 1
ATOM 2694 O O . GLU B 1 88 ? -0.06 27.484 10.055 1 94.88 88 GLU B O 1
ATOM 2699 N N . VAL B 1 89 ? -0.951 26.891 8.109 1 94.44 89 VAL B N 1
ATOM 2700 C CA . VAL B 1 89 ? -2.291 27.297 8.523 1 94.44 89 VAL B CA 1
ATOM 2701 C C . VAL B 1 89 ? -2.766 26.422 9.68 1 94.44 89 VAL B C 1
ATOM 2703 O O . VAL B 1 89 ? -3.316 26.922 10.656 1 94.44 89 VAL B O 1
ATOM 2706 N N . ALA B 1 90 ? -2.523 25.188 9.586 1 95.19 90 ALA B N 1
ATOM 2707 C CA . ALA B 1 90 ? -2.93 24.25 10.625 1 95.19 90 ALA B CA 1
ATOM 2708 C C . ALA B 1 90 ? -2.197 24.531 11.938 1 95.19 90 ALA B C 1
ATOM 2710 O O . ALA B 1 90 ? -2.814 24.578 13 1 95.19 90 ALA B O 1
ATOM 2711 N N . PHE B 1 91 ? -0.975 24.766 11.891 1 96.94 91 PHE B N 1
ATOM 2712 C CA . PHE B 1 91 ? -0.207 25.078 13.094 1 96.94 91 PHE B CA 1
ATOM 2713 C C . PHE B 1 91 ? -0.729 26.344 13.766 1 96.94 91 PHE B C 1
ATOM 2715 O O . PHE B 1 91 ? -0.983 26.344 14.969 1 96.94 91 PHE B O 1
ATOM 2722 N N . ALA B 1 92 ? -0.953 27.328 12.914 1 95.44 92 ALA B N 1
ATOM 2723 C CA . ALA B 1 92 ? -1.418 28.625 13.414 1 95.44 92 ALA B CA 1
ATOM 2724 C C . ALA B 1 92 ? -2.822 28.5 14 1 95.44 92 ALA B C 1
ATOM 2726 O O . ALA B 1 92 ? -3.197 29.281 14.883 1 95.44 92 ALA B O 1
ATOM 2727 N N . ALA B 1 93 ? -3.568 27.578 13.523 1 95.38 93 ALA B N 1
ATOM 2728 C CA . ALA B 1 93 ? -4.91 27.359 14.055 1 95.38 93 ALA B CA 1
ATOM 2729 C C . ALA B 1 93 ? -4.855 26.812 15.477 1 95.38 93 ALA B C 1
ATOM 2731 O O . ALA B 1 93 ? -5.766 27.062 16.281 1 95.38 93 ALA B O 1
ATOM 2732 N N . GLY B 1 94 ? -3.771 26.172 15.812 1 96.06 94 GLY B N 1
ATOM 2733 C CA . GLY B 1 94 ? -3.705 25.484 17.094 1 96.06 94 GLY B CA 1
ATOM 2734 C C . GLY B 1 94 ? -2.951 26.266 18.156 1 96.06 94 GLY B C 1
ATOM 2735 O O . GLY B 1 94 ? -3.08 25.984 19.344 1 96.06 94 GLY B O 1
ATOM 2736 N N . THR B 1 95 ? -2.15 27.266 17.703 1 95.25 95 THR B N 1
ATOM 2737 C CA . THR B 1 95 ? -1.35 27.969 18.703 1 95.25 95 THR B CA 1
ATOM 2738 C C . THR B 1 95 ? -0.881 29.312 18.156 1 95.25 95 THR B C 1
ATOM 2740 O O . THR B 1 95 ? -0.669 29.469 16.953 1 95.25 95 THR B O 1
ATOM 2743 N N . ALA B 1 96 ? -0.698 30.219 19.031 1 92.94 96 ALA B N 1
ATOM 2744 C CA . ALA B 1 96 ? -0.116 31.516 18.688 1 92.94 96 ALA B CA 1
ATOM 2745 C C . ALA B 1 96 ? 1.404 31.484 18.812 1 92.94 96 ALA B C 1
ATOM 2747 O O . ALA B 1 96 ? 2.09 32.406 18.359 1 92.94 96 ALA B O 1
ATOM 2748 N N . ALA B 1 97 ? 1.909 30.391 19.391 1 93 97 ALA B N 1
ATOM 2749 C CA . ALA B 1 97 ? 3.35 30.297 19.594 1 93 97 ALA B CA 1
ATOM 2750 C C . ALA B 1 97 ? 4.102 30.203 18.266 1 93 97 ALA B C 1
ATOM 2752 O O . ALA B 1 97 ? 3.646 29.547 17.344 1 93 97 ALA B O 1
ATOM 2753 N N . PRO B 1 98 ? 5.188 30.891 18.219 1 90.94 98 PRO B N 1
ATOM 2754 C CA . PRO B 1 98 ? 5.949 30.891 16.969 1 90.94 98 PRO B CA 1
ATOM 2755 C C . PRO B 1 98 ? 6.727 29.594 16.766 1 90.94 98 PRO B C 1
ATOM 2757 O O . PRO B 1 98 ? 7.23 29.344 15.656 1 90.94 98 PRO B O 1
ATOM 2760 N N . ALA B 1 99 ? 6.902 28.844 17.891 1 95.38 99 ALA B N 1
ATOM 2761 C CA . ALA B 1 99 ? 7.629 27.578 17.812 1 95.38 99 ALA B CA 1
ATOM 2762 C C . ALA B 1 99 ? 6.809 26.422 18.375 1 95.38 99 ALA B C 1
ATOM 2764 O O . ALA B 1 99 ? 6.051 26.609 19.344 1 95.38 99 ALA B O 1
ATOM 2765 N N . GLY B 1 100 ? 6.938 25.297 17.812 1 97.88 100 GLY B N 1
ATOM 2766 C CA . GLY B 1 100 ? 6.234 24.078 18.219 1 97.88 100 GLY B CA 1
ATOM 2767 C C . GLY B 1 100 ? 6.195 23.016 17.141 1 97.88 100 GLY B C 1
ATOM 2768 O O . GLY B 1 100 ? 7.031 23.016 16.234 1 97.88 100 GLY B O 1
ATOM 2769 N N . THR B 1 101 ? 5.336 22.047 17.359 1 98.56 101 THR B N 1
ATOM 2770 C CA . THR B 1 101 ? 5.254 20.938 16.406 1 98.56 101 THR B CA 1
ATOM 2771 C C . THR B 1 101 ? 3.803 20.672 16.031 1 98.56 101 THR B C 1
ATOM 2773 O O . THR B 1 101 ? 2.898 20.812 16.859 1 98.56 101 THR B O 1
ATOM 2776 N N . LEU B 1 102 ? 3.641 20.359 14.781 1 98.5 102 LEU B N 1
ATOM 2777 C CA . LEU B 1 102 ? 2.346 19.969 14.234 1 98.5 102 LEU B CA 1
ATOM 2778 C C . LEU B 1 102 ? 2.34 18.5 13.852 1 98.5 102 LEU B C 1
ATOM 2780 O O . LEU B 1 102 ? 3.277 18.016 13.211 1 98.5 102 LEU B O 1
ATOM 2784 N N . LEU B 1 103 ? 1.406 17.719 14.305 1 98.81 103 LEU B N 1
ATOM 2785 C CA . LEU B 1 103 ? 1.134 16.359 13.844 1 98.81 103 LEU B CA 1
ATOM 2786 C C . LEU B 1 103 ? -0.254 16.266 13.219 1 98.81 103 LEU B C 1
ATOM 2788 O O . LEU B 1 103 ? -1.259 16.531 13.891 1 98.81 103 LEU B O 1
ATOM 2792 N N . ILE B 1 104 ? -0.267 15.945 11.953 1 98 104 ILE B N 1
ATOM 2793 C CA . ILE B 1 104 ? -1.531 15.797 11.242 1 98 104 ILE B CA 1
ATOM 2794 C C . ILE B 1 104 ? -1.741 14.328 10.859 1 98 104 ILE B C 1
ATOM 2796 O O . ILE B 1 104 ? -0.804 13.656 10.43 1 98 104 ILE B O 1
ATOM 2800 N N . ALA B 1 105 ? -2.943 13.836 11.094 1 98.19 105 ALA B N 1
ATOM 2801 C CA . ALA B 1 105 ? -3.352 12.523 10.594 1 98.19 105 ALA B CA 1
ATOM 2802 C C . ALA B 1 105 ? -4.805 12.547 10.133 1 98.19 105 ALA B C 1
ATOM 2804 O O . ALA B 1 105 ? -5.723 12.695 10.945 1 98.19 105 ALA B O 1
ATOM 2805 N N . GLY B 1 106 ? -5.07 12.477 8.898 1 95.62 106 GLY B N 1
ATOM 2806 C CA . GLY B 1 106 ? -6.332 12.328 8.188 1 95.62 106 GLY B CA 1
ATOM 2807 C C . GLY B 1 106 ? -6.227 11.438 6.965 1 95.62 106 GLY B C 1
ATOM 2808 O O . GLY B 1 106 ? -5.812 10.281 7.066 1 95.62 106 GLY B O 1
ATOM 2809 N N . THR B 1 107 ? -6.453 12.07 5.793 1 91.31 107 THR B N 1
ATOM 2810 C CA . THR B 1 107 ? -6.199 11.289 4.586 1 91.31 107 THR B CA 1
ATOM 2811 C C . THR B 1 107 ? -4.723 10.914 4.492 1 91.31 107 THR B C 1
ATOM 2813 O O . THR B 1 107 ? -4.391 9.781 4.129 1 91.31 107 THR B O 1
ATOM 2816 N N . GLY B 1 108 ? -3.893 11.836 4.871 1 94.81 108 GLY B N 1
ATOM 2817 C CA . GLY B 1 108 ? -2.465 11.602 5.016 1 94.81 108 GLY B CA 1
ATOM 2818 C C . GLY B 1 108 ? -1.965 11.812 6.434 1 94.81 108 GLY B C 1
ATOM 2819 O O . GLY B 1 108 ? -2.762 11.953 7.363 1 94.81 108 GLY B O 1
ATOM 2820 N N . ALA B 1 109 ? -0.642 11.734 6.613 1 97.94 109 ALA B N 1
ATOM 2821 C CA . ALA B 1 109 ? -0.034 11.945 7.926 1 97.94 109 ALA B CA 1
ATOM 2822 C C . ALA B 1 109 ? 1.356 12.562 7.793 1 97.94 109 ALA B C 1
ATOM 2824 O O . ALA B 1 109 ? 2.131 12.18 6.91 1 97.94 109 ALA B O 1
ATOM 2825 N N . VAL B 1 110 ? 1.595 13.555 8.688 1 97.69 110 VAL B N 1
ATOM 2826 C CA . VAL B 1 110 ? 2.867 14.266 8.641 1 97.69 110 VAL B CA 1
ATOM 2827 C C . VAL B 1 110 ? 3.119 14.961 9.969 1 97.69 110 VAL B C 1
ATOM 2829 O O . VAL B 1 110 ? 2.176 15.344 10.664 1 97.69 110 VAL B O 1
ATOM 2832 N N . ALA B 1 111 ? 4.355 15.07 10.352 1 98.69 111 ALA B N 1
ATOM 2833 C CA . ALA B 1 111 ? 4.773 15.922 11.461 1 98.69 111 ALA B CA 1
ATOM 2834 C C . ALA B 1 111 ? 5.711 17.031 10.984 1 98.69 111 ALA B C 1
ATOM 2836 O O . ALA B 1 111 ? 6.547 16.812 10.102 1 98.69 111 ALA B O 1
ATOM 2837 N N . VAL B 1 112 ? 5.551 18.203 11.57 1 97.88 112 VAL B N 1
ATOM 2838 C CA . VAL B 1 112 ? 6.371 19.344 11.188 1 97.88 112 VAL B CA 1
ATOM 2839 C C . VAL B 1 112 ? 6.773 20.141 12.438 1 97.88 112 VAL B C 1
ATOM 2841 O O . VAL B 1 112 ? 5.93 20.438 13.281 1 97.88 112 VAL B O 1
ATOM 2844 N N . ARG B 1 113 ? 8.023 20.422 12.523 1 98.19 113 ARG B N 1
ATOM 2845 C CA . ARG B 1 113 ? 8.492 21.344 13.555 1 98.19 113 ARG B CA 1
ATOM 2846 C C . ARG B 1 113 ? 8.602 22.766 13.008 1 98.19 113 ARG B C 1
ATOM 2848 O O . ARG B 1 113 ? 9.094 22.969 11.898 1 98.19 113 ARG B O 1
ATOM 2855 N N . PHE B 1 114 ? 8.141 23.688 13.773 1 96.69 114 PHE B N 1
ATOM 2856 C CA . PHE B 1 114 ? 8.172 25.094 13.422 1 96.69 114 PHE B CA 1
ATOM 2857 C C . PHE B 1 114 ? 9.133 25.859 14.328 1 96.69 114 PHE B C 1
ATOM 2859 O O . PHE B 1 114 ? 9.195 25.594 15.531 1 96.69 114 PHE B O 1
ATOM 2866 N N . ALA B 1 115 ? 9.844 26.719 13.734 1 94.69 115 ALA B N 1
ATOM 2867 C CA . ALA B 1 115 ? 10.648 27.719 14.414 1 94.69 115 ALA B CA 1
ATOM 2868 C C . ALA B 1 115 ? 10.414 29.109 13.82 1 94.69 115 ALA B C 1
ATOM 2870 O O . ALA B 1 115 ? 10.586 29.312 12.617 1 94.69 115 ALA B O 1
ATOM 2871 N N . GLY B 1 116 ? 10.008 30.047 14.641 1 87.75 116 GLY B N 1
ATOM 2872 C CA . GLY B 1 116 ? 9.695 31.375 14.148 1 87.75 116 GLY B CA 1
ATOM 2873 C C . GLY B 1 116 ? 8.555 31.391 13.141 1 87.75 116 GLY B C 1
ATOM 2874 O O . GLY B 1 116 ? 8.586 32.156 12.172 1 87.75 116 GLY B O 1
ATOM 2875 N N . GLY B 1 117 ? 7.652 30.406 13.289 1 85.19 117 GLY B N 1
ATOM 2876 C CA . GLY B 1 117 ? 6.5 30.328 12.406 1 85.19 117 GLY B CA 1
ATOM 2877 C C . GLY B 1 117 ? 6.805 29.656 11.078 1 85.19 117 GLY B C 1
ATOM 2878 O O . GLY B 1 117 ? 5.93 29.531 10.219 1 85.19 117 GLY B O 1
ATOM 2879 N N . VAL B 1 118 ? 7.984 29.203 10.93 1 88.19 118 VAL B N 1
ATOM 2880 C CA . VAL B 1 118 ? 8.406 28.594 9.672 1 88.19 118 VAL B CA 1
ATOM 2881 C C . VAL B 1 118 ? 8.664 27.094 9.875 1 88.19 118 VAL B C 1
ATOM 2883 O O . VAL B 1 118 ? 9.234 26.703 10.891 1 88.19 118 VAL B O 1
ATOM 2886 N N . PRO B 1 119 ? 8.219 26.328 8.914 1 92.88 119 PRO B N 1
ATOM 2887 C CA . PRO B 1 119 ? 8.562 24.906 9.031 1 92.88 119 PRO B CA 1
ATOM 2888 C C . PRO B 1 119 ? 10.055 24.641 8.867 1 92.88 119 PRO B C 1
ATOM 2890 O O . PRO B 1 119 ? 10.672 25.125 7.918 1 92.88 119 PRO B O 1
ATOM 2893 N N . VAL B 1 120 ? 10.641 23.828 9.727 1 94.19 120 VAL B N 1
ATOM 2894 C CA . VAL B 1 120 ? 12.094 23.656 9.672 1 94.19 120 VAL B CA 1
ATOM 2895 C C . VAL B 1 120 ? 12.438 22.172 9.578 1 94.19 120 VAL B C 1
ATOM 2897 O O . VAL B 1 120 ? 13.562 21.828 9.227 1 94.19 120 VAL B O 1
ATOM 2900 N N . HIS B 1 121 ? 11.508 21.312 9.953 1 95.56 121 HIS B N 1
ATOM 2901 C CA . HIS B 1 121 ? 11.727 19.875 9.906 1 95.56 121 HIS B CA 1
ATOM 2902 C C . HIS B 1 121 ? 10.422 19.125 9.656 1 95.56 121 HIS B C 1
ATOM 2904 O O . HIS B 1 121 ? 9.445 19.312 10.391 1 95.56 121 HIS B O 1
ATOM 2910 N N . ARG B 1 122 ? 10.414 18.391 8.656 1 95.5 122 ARG B N 1
ATOM 2911 C CA . ARG B 1 122 ? 9.234 17.625 8.289 1 95.5 122 ARG B CA 1
ATOM 2912 C C . ARG B 1 122 ? 9.547 16.125 8.281 1 95.5 122 ARG B C 1
ATOM 2914 O O . ARG B 1 122 ? 10.625 15.719 7.867 1 95.5 122 ARG B O 1
ATOM 2921 N N . ALA B 1 123 ? 8.641 15.336 8.711 1 97.5 123 ALA B N 1
ATOM 2922 C CA . ALA B 1 123 ? 8.734 13.883 8.656 1 97.5 123 ALA B CA 1
ATOM 2923 C C . ALA B 1 123 ? 7.453 13.266 8.109 1 97.5 123 ALA B C 1
ATOM 2925 O O . ALA B 1 123 ? 6.352 13.664 8.5 1 97.5 123 ALA B O 1
ATOM 2926 N N . ASP B 1 124 ? 7.641 12.266 7.156 1 97.81 124 ASP B N 1
ATOM 2927 C CA . ASP B 1 124 ? 6.562 11.57 6.461 1 97.81 124 ASP B CA 1
ATOM 2928 C C . ASP B 1 124 ? 5.824 12.5 5.504 1 97.81 124 ASP B C 1
ATOM 2930 O O . ASP B 1 124 ? 6.449 13.312 4.82 1 97.81 124 ASP B O 1
ATOM 2934 N N . GLY B 1 125 ? 4.551 12.289 5.289 1 96 125 GLY B N 1
ATOM 2935 C CA . GLY B 1 125 ? 3.824 13.016 4.262 1 96 125 GLY B CA 1
ATOM 2936 C C . GLY B 1 125 ? 4.156 12.555 2.855 1 96 125 GLY B C 1
ATOM 2937 O O . GLY B 1 125 ? 4.203 13.359 1.926 1 96 125 GLY B O 1
ATOM 2938 N N . TYR B 1 126 ? 4.504 11.32 2.756 1 96.06 126 TYR B N 1
ATOM 2939 C CA . TYR B 1 126 ? 5.008 10.82 1.482 1 96.06 126 TYR B CA 1
ATOM 2940 C C . TYR B 1 126 ? 3.904 10.133 0.693 1 96.06 126 TYR B C 1
ATOM 2942 O O . TYR B 1 126 ? 4.18 9.281 -0.156 1 96.06 126 TYR B O 1
ATOM 2950 N N . GLY B 1 127 ? 2.668 10.375 1.084 1 94.12 127 GLY B N 1
ATOM 2951 C CA . GLY B 1 127 ? 1.555 9.773 0.368 1 94.12 127 GLY B CA 1
ATOM 2952 C C . GLY B 1 127 ? 1.239 8.367 0.833 1 94.12 127 GLY B C 1
ATOM 2953 O O . GLY B 1 127 ? 2.086 7.699 1.434 1 94.12 127 GLY B O 1
ATOM 2954 N N . TRP B 1 128 ? 0.103 7.922 0.44 1 92.69 128 TRP B N 1
ATOM 2955 C CA . TRP B 1 128 ? -0.471 6.699 0.984 1 92.69 128 TRP B CA 1
ATOM 2956 C C . TRP B 1 128 ? 0.355 5.48 0.578 1 92.69 128 TRP B C 1
ATOM 2958 O O . TRP B 1 128 ? 0.425 4.496 1.315 1 92.69 128 TRP B O 1
ATOM 2968 N N . LEU B 1 129 ? 1.006 5.523 -0.552 1 94.69 129 LEU B N 1
ATOM 2969 C CA . LEU B 1 129 ? 1.72 4.371 -1.091 1 94.69 129 LEU B CA 1
ATOM 2970 C C . LEU B 1 129 ? 3.086 4.219 -0.43 1 94.69 129 LEU B C 1
ATOM 2972 O O . LEU B 1 129 ? 3.508 3.105 -0.113 1 94.69 129 LEU B O 1
ATOM 2976 N N . LEU B 1 130 ? 3.693 5.434 -0.089 1 97.38 130 LEU B N 1
ATOM 2977 C CA . LEU B 1 130 ? 5.09 5.359 0.323 1 97.38 130 LEU B CA 1
ATOM 2978 C C . LEU B 1 130 ? 5.281 5.957 1.713 1 97.38 130 LEU B C 1
ATOM 2980 O O . LEU B 1 130 ? 6.398 5.98 2.236 1 97.38 130 LEU B O 1
ATOM 2984 N N . GLY B 1 131 ? 4.227 6.379 2.297 1 97.44 131 GLY B N 1
ATOM 2985 C CA . GLY B 1 131 ? 4.262 6.98 3.621 1 97.44 131 GLY B CA 1
ATOM 2986 C C . GLY B 1 131 ? 2.893 7.082 4.266 1 97.44 131 GLY B C 1
ATOM 2987 O O . GLY B 1 131 ? 2.168 6.09 4.355 1 97.44 131 GLY B O 1
ATOM 2988 N N . ASP B 1 132 ? 2.65 8.258 4.875 1 97.75 132 ASP B N 1
ATOM 2989 C CA . ASP B 1 132 ? 1.396 8.555 5.562 1 97.75 132 ASP B CA 1
ATOM 2990 C C . ASP B 1 132 ? 1.061 7.465 6.582 1 97.75 132 ASP B C 1
ATOM 2992 O O . ASP B 1 132 ? -0.064 6.961 6.613 1 97.75 132 ASP B O 1
ATOM 2996 N N . GLU B 1 133 ? 2.074 7.117 7.355 1 98.12 133 GLU B N 1
ATOM 2997 C CA . GLU B 1 133 ? 1.92 6.016 8.305 1 98.12 133 GLU B CA 1
ATOM 2998 C C . GLU B 1 133 ? 1.002 6.41 9.461 1 98.12 133 GLU B C 1
ATOM 3000 O O . GLU B 1 133 ? 1.227 7.43 10.117 1 98.12 133 GLU B O 1
ATOM 3005 N N . GLY B 1 134 ? -0.016 5.633 9.648 1 98.62 134 GLY B N 1
ATOM 3006 C CA . GLY B 1 134 ? -0.966 5.895 10.719 1 98.62 134 GLY B CA 1
ATOM 3007 C C . GLY B 1 134 ? -2.127 6.766 10.281 1 98.62 134 GLY B C 1
ATOM 3008 O O . GLY B 1 134 ? -3.002 7.09 11.086 1 98.62 134 GLY B O 1
ATOM 3009 N N . SER B 1 135 ? -2.203 7.184 9.031 1 98.56 135 SER B N 1
ATOM 3010 C CA . SER B 1 135 ? -3.289 7.996 8.492 1 98.56 135 SER B CA 1
ATOM 3011 C C . SER B 1 135 ? -4.578 7.188 8.375 1 98.56 135 SER B C 1
ATOM 3013 O O . SER B 1 135 ? -4.59 5.984 8.641 1 98.56 135 SER B O 1
ATOM 3015 N N . ALA B 1 136 ? -5.582 7.887 7.965 1 98.5 136 ALA B N 1
ATOM 3016 C CA . ALA B 1 136 ? -6.859 7.211 7.738 1 98.5 136 ALA B CA 1
ATOM 3017 C C . ALA B 1 136 ? -6.742 6.176 6.621 1 98.5 136 ALA B C 1
ATOM 3019 O O . ALA B 1 136 ? -7.297 5.082 6.723 1 98.5 136 ALA B O 1
ATOM 3020 N N . VAL B 1 137 ? -6.047 6.527 5.578 1 98.19 137 VAL B N 1
ATOM 3021 C CA . VAL B 1 137 ? -5.867 5.598 4.465 1 98.19 137 VAL B CA 1
ATOM 3022 C C . VAL B 1 137 ? -5.051 4.395 4.922 1 98.19 137 VAL B C 1
ATOM 3024 O O . VAL B 1 137 ? -5.371 3.252 4.59 1 98.19 137 VAL B O 1
ATOM 3027 N N . TRP B 1 138 ? -3.979 4.621 5.715 1 98.56 138 TRP B N 1
ATOM 3028 C CA . TRP B 1 138 ? -3.178 3.537 6.281 1 98.56 138 TRP B CA 1
ATOM 3029 C C . TRP B 1 138 ? -4.051 2.57 7.07 1 98.56 138 TRP B C 1
ATOM 3031 O O . TRP B 1 138 ? -3.986 1.355 6.867 1 98.56 138 TRP B O 1
ATOM 3041 N N . ILE B 1 139 ? -4.875 3.113 7.891 1 98.81 139 ILE B N 1
ATOM 3042 C CA . ILE B 1 139 ? -5.75 2.316 8.75 1 98.81 139 ILE B CA 1
ATOM 3043 C C . ILE B 1 139 ? -6.742 1.539 7.887 1 98.81 139 ILE B C 1
ATOM 3045 O O . ILE B 1 139 ? -6.934 0.336 8.078 1 98.81 139 ILE B O 1
ATOM 3049 N N . GLY B 1 140 ? -7.383 2.238 6.973 1 98.69 140 GLY B N 1
ATOM 3050 C CA . GLY B 1 140 ? -8.367 1.607 6.105 1 98.69 140 GLY B CA 1
ATOM 3051 C C . GLY B 1 140 ? -7.797 0.463 5.289 1 98.69 140 GLY B C 1
ATOM 3052 O O . GLY B 1 140 ? -8.391 -0.616 5.227 1 98.69 140 GLY B O 1
ATOM 3053 N N . VAL B 1 141 ? -6.648 0.671 4.703 1 98.38 141 VAL B N 1
ATOM 3054 C CA . VAL B 1 141 ? -6.004 -0.336 3.869 1 98.38 141 VAL B CA 1
ATOM 3055 C C . VAL B 1 141 ? -5.625 -1.547 4.719 1 98.38 141 VAL B C 1
ATOM 3057 O O . VAL B 1 141 ? -5.887 -2.689 4.336 1 98.38 141 VAL B O 1
ATOM 3060 N N . HIS B 1 142 ? -5.055 -1.298 5.875 1 98.62 142 HIS B N 1
ATOM 3061 C CA . HIS B 1 142 ? -4.645 -2.398 6.742 1 98.62 142 HIS B CA 1
ATOM 3062 C C . HIS B 1 142 ? -5.855 -3.172 7.254 1 98.62 142 HIS B C 1
ATOM 3064 O O . HIS B 1 142 ? -5.789 -4.391 7.43 1 98.62 142 HIS B O 1
ATOM 3070 N N . ALA B 1 143 ? -6.906 -2.475 7.465 1 98.88 143 ALA B N 1
ATOM 3071 C CA . ALA B 1 143 ? -8.125 -3.148 7.895 1 98.88 143 ALA B CA 1
ATOM 3072 C C . ALA B 1 143 ? -8.68 -4.039 6.785 1 98.88 143 ALA B C 1
ATOM 3074 O O . ALA B 1 143 ? -9.07 -5.184 7.035 1 98.88 143 ALA B O 1
ATOM 3075 N N . LEU B 1 144 ? -8.703 -3.541 5.602 1 98.69 144 LEU B N 1
ATOM 3076 C CA . LEU B 1 144 ? -9.234 -4.32 4.488 1 98.69 144 LEU B CA 1
ATOM 3077 C C . LEU B 1 144 ? -8.336 -5.52 4.188 1 98.69 144 LEU B C 1
ATOM 3079 O O . LEU B 1 144 ? -8.828 -6.59 3.824 1 98.69 144 LEU B O 1
ATOM 3083 N N . ARG B 1 145 ? -7.055 -5.32 4.305 1 98.62 145 ARG B N 1
ATOM 3084 C CA . ARG B 1 145 ? -6.141 -6.453 4.188 1 98.62 145 ARG B CA 1
ATOM 3085 C C . ARG B 1 145 ? -6.445 -7.516 5.234 1 98.62 145 ARG B C 1
ATOM 3087 O O . ARG B 1 145 ? -6.422 -8.711 4.938 1 98.62 145 ARG B O 1
ATOM 3094 N N . ALA B 1 146 ? -6.707 -7.066 6.457 1 98.75 146 ALA B N 1
ATOM 3095 C CA . ALA B 1 146 ? -7.051 -8 7.527 1 98.75 146 ALA B CA 1
ATOM 3096 C C . ALA B 1 146 ? -8.352 -8.734 7.223 1 98.75 146 ALA B C 1
ATOM 3098 O O . ALA B 1 146 ? -8.484 -9.922 7.516 1 98.75 146 ALA B O 1
ATOM 3099 N N . VAL B 1 147 ? -9.273 -8.055 6.637 1 98.69 147 VAL B N 1
ATOM 3100 C CA . VAL B 1 147 ? -10.555 -8.641 6.254 1 98.69 147 VAL B CA 1
ATOM 3101 C C . VAL B 1 147 ? -10.328 -9.742 5.223 1 98.69 147 VAL B C 1
ATOM 3103 O O . VAL B 1 147 ? -10.812 -10.867 5.387 1 98.69 147 VAL B O 1
ATOM 3106 N N . LEU B 1 148 ? -9.547 -9.461 4.242 1 98.56 148 LEU B N 1
ATOM 3107 C CA . LEU B 1 148 ? -9.289 -10.43 3.186 1 98.56 148 LEU B CA 1
ATOM 3108 C C . LEU B 1 148 ? -8.492 -11.617 3.723 1 98.56 148 LEU B C 1
ATOM 3110 O O . LEU B 1 148 ? -8.742 -12.766 3.336 1 98.56 148 LEU B O 1
ATOM 3114 N N . ALA B 1 149 ? -7.594 -11.289 4.633 1 98.5 149 ALA B N 1
ATOM 3115 C CA . ALA B 1 149 ? -6.828 -12.367 5.258 1 98.5 149 ALA B CA 1
ATOM 3116 C C . ALA B 1 149 ? -7.727 -13.258 6.105 1 98.5 149 ALA B C 1
ATOM 3118 O O . ALA B 1 149 ? -7.543 -14.477 6.141 1 98.5 149 ALA B O 1
ATOM 3119 N N . ALA B 1 150 ? -8.609 -12.672 6.75 1 97.88 150 ALA B N 1
ATOM 3120 C CA . ALA B 1 150 ? -9.562 -13.461 7.527 1 97.88 150 ALA B CA 1
ATOM 3121 C C . ALA B 1 150 ? -10.406 -14.352 6.617 1 97.88 150 ALA B C 1
ATOM 3123 O O . ALA B 1 150 ? -10.695 -15.5 6.957 1 97.88 150 ALA B O 1
ATOM 3124 N N . LEU B 1 151 ? -10.766 -13.875 5.496 1 97.62 151 LEU B N 1
ATOM 3125 C CA . LEU B 1 151 ? -11.648 -14.578 4.574 1 97.62 151 LEU B CA 1
ATOM 3126 C C . LEU B 1 151 ? -10.922 -15.727 3.889 1 97.62 151 LEU B C 1
ATOM 3128 O O . LEU B 1 151 ? -11.516 -16.781 3.641 1 97.62 151 LEU B O 1
ATOM 3132 N N . ASP B 1 152 ? -9.617 -15.539 3.623 1 96.81 152 ASP B N 1
ATOM 3133 C CA . ASP B 1 152 ? -8.953 -16.609 2.875 1 96.81 152 ASP B CA 1
ATOM 3134 C C . ASP B 1 152 ? -8.172 -17.531 3.807 1 96.81 152 ASP B C 1
ATOM 3136 O O . ASP B 1 152 ? -7.57 -18.5 3.359 1 96.81 152 ASP B O 1
ATOM 3140 N N . GLY B 1 153 ? -8.125 -17.172 5.133 1 96.56 153 GLY B N 1
ATOM 3141 C CA . GLY B 1 153 ? -7.559 -18.078 6.113 1 96.56 153 GLY B CA 1
ATOM 3142 C C . GLY B 1 153 ? -6.141 -17.719 6.516 1 96.56 153 GLY B C 1
ATOM 3143 O O . GLY B 1 153 ? -5.562 -18.344 7.402 1 96.56 153 GLY B O 1
ATOM 3144 N N . ARG B 1 154 ? -5.598 -16.688 5.977 1 97.31 154 ARG B N 1
ATOM 3145 C CA . ARG B 1 154 ? -4.238 -16.266 6.309 1 97.31 154 ARG B CA 1
ATOM 3146 C C . ARG B 1 154 ? -4.199 -15.539 7.652 1 97.31 154 ARG B C 1
ATOM 3148 O O . ARG B 1 154 ? -3.145 -15.445 8.281 1 97.31 154 ARG B O 1
ATOM 3155 N N . GLY B 1 155 ? -5.332 -14.953 7.965 1 96.94 155 GLY B N 1
ATOM 3156 C CA . GLY B 1 155 ? -5.395 -14.148 9.172 1 96.94 155 GLY B CA 1
ATOM 3157 C C . GLY B 1 155 ? -6.426 -14.641 10.172 1 96.94 155 GLY B C 1
ATOM 3158 O O . GLY B 1 155 ? -7.121 -15.625 9.914 1 96.94 155 GLY B O 1
ATOM 3159 N N . GLU B 1 156 ? -6.512 -13.938 11.266 1 96.62 156 GLU B N 1
ATOM 3160 C CA . GLU B 1 156 ? -7.445 -14.25 12.344 1 96.62 156 GLU B CA 1
ATOM 3161 C C . GLU B 1 156 ? -8.859 -13.781 12 1 96.62 156 GLU B C 1
ATOM 3163 O O . GLU B 1 156 ? -9.031 -12.82 11.25 1 96.62 156 GLU B O 1
ATOM 3168 N N . PRO B 1 157 ? -9.852 -14.57 12.523 1 96.12 157 PRO B N 1
ATOM 3169 C CA . PRO B 1 157 ? -11.195 -14.008 12.414 1 96.12 157 PRO B CA 1
ATOM 3170 C C . PRO B 1 157 ? -11.305 -12.617 13.039 1 96.12 157 PRO B C 1
ATOM 3172 O O . PRO B 1 157 ? -10.602 -12.305 14 1 96.12 157 PRO B O 1
ATOM 3175 N N . SER B 1 158 ? -12.172 -11.797 12.492 1 97.81 158 SER B N 1
ATOM 3176 C CA . SER B 1 158 ? -12.289 -10.422 12.961 1 97.81 158 SER B CA 1
ATOM 3177 C C . SER B 1 158 ? -13.703 -9.891 12.781 1 97.81 158 SER B C 1
ATOM 3179 O O . SER B 1 158 ? -14.367 -10.211 11.789 1 97.81 158 SER B O 1
ATOM 3181 N N . ALA B 1 159 ? -14.062 -9.055 13.664 1 98.25 159 ALA B N 1
ATOM 3182 C CA . ALA B 1 159 ? -15.352 -8.367 13.594 1 98.25 159 ALA B CA 1
ATOM 3183 C C . ALA B 1 159 ? -15.344 -7.32 12.484 1 98.25 159 ALA B C 1
ATOM 3185 O O . ALA B 1 159 ? -16.391 -6.73 12.172 1 98.25 159 ALA B O 1
ATOM 3186 N N . LEU B 1 160 ? -14.258 -7.168 11.789 1 98.69 160 LEU B N 1
ATOM 3187 C CA . LEU B 1 160 ? -14.117 -6.191 10.711 1 98.69 160 LEU B CA 1
ATOM 3188 C C . LEU B 1 160 ? -14.859 -6.648 9.461 1 98.69 160 LEU B C 1
ATOM 3190 O O . LEU B 1 160 ? -15.203 -5.832 8.609 1 98.69 160 LEU B O 1
ATOM 3194 N N . VAL B 1 161 ? -15.086 -7.941 9.305 1 98.44 161 VAL B N 1
ATOM 3195 C CA . VAL B 1 161 ? -15.523 -8.516 8.039 1 98.44 161 VAL B CA 1
ATOM 3196 C C . VAL B 1 161 ? -16.906 -7.977 7.676 1 98.44 161 VAL B C 1
ATOM 3198 O O . VAL B 1 161 ? -17.094 -7.395 6.605 1 98.44 161 VAL B O 1
ATOM 3201 N N . GLU B 1 162 ? -17.859 -8.039 8.516 1 97.88 162 GLU B N 1
ATOM 3202 C CA . GLU B 1 162 ? -19.234 -7.668 8.195 1 97.88 162 GLU B CA 1
ATOM 3203 C C . GLU B 1 162 ? -19.359 -6.168 7.945 1 97.88 162 GLU B C 1
ATOM 3205 O O . GLU B 1 162 ? -19.938 -5.746 6.941 1 97.88 162 GLU B O 1
ATOM 3210 N N . PRO B 1 163 ? -18.781 -5.312 8.797 1 98.44 163 PRO B N 1
ATOM 3211 C CA . PRO B 1 163 ? -18.859 -3.877 8.523 1 98.44 163 PRO B CA 1
ATOM 3212 C C . PRO B 1 163 ? -18.156 -3.482 7.227 1 98.44 163 PRO B C 1
ATOM 3214 O O . PRO B 1 163 ? -18.594 -2.559 6.539 1 98.44 163 PRO B O 1
ATOM 3217 N N . ALA B 1 164 ? -17.047 -4.152 6.941 1 98.62 164 ALA B N 1
ATOM 3218 C CA . ALA B 1 164 ? -16.375 -3.877 5.676 1 98.62 164 ALA B CA 1
ATOM 3219 C C . ALA B 1 164 ? -17.266 -4.211 4.488 1 98.62 164 ALA B C 1
ATOM 3221 O O . ALA B 1 164 ? -17.359 -3.438 3.533 1 98.62 164 ALA B O 1
ATOM 3222 N N . CYS B 1 165 ? -17.938 -5.383 4.586 1 98.44 165 CYS B N 1
ATOM 3223 C CA . CYS B 1 165 ? -18.875 -5.781 3.541 1 98.44 165 CYS B CA 1
ATOM 3224 C C . CYS B 1 165 ? -19.984 -4.754 3.391 1 98.44 165 CYS B C 1
ATOM 3226 O O . CYS B 1 165 ? -20.297 -4.328 2.277 1 98.44 165 CYS B O 1
ATOM 3228 N N . ALA B 1 166 ? -20.516 -4.336 4.473 1 98.19 166 ALA B N 1
ATOM 3229 C CA . ALA B 1 166 ? -21.594 -3.354 4.465 1 98.19 166 ALA B CA 1
ATOM 3230 C C . ALA B 1 166 ? -21.125 -2.033 3.859 1 98.19 166 ALA B C 1
ATOM 3232 O O . ALA B 1 166 ? -21.812 -1.449 3.02 1 98.19 166 ALA B O 1
ATOM 3233 N N . TRP B 1 167 ? -19.984 -1.614 4.27 1 97.75 167 TRP B N 1
ATOM 3234 C CA . TRP B 1 167 ? -19.422 -0.346 3.803 1 97.75 167 TRP B CA 1
ATOM 3235 C C . TRP B 1 167 ? -19.172 -0.383 2.299 1 97.75 167 TRP B C 1
ATOM 3237 O O . TRP B 1 167 ? -19.375 0.612 1.603 1 97.75 167 TRP B O 1
ATOM 3247 N N . LEU B 1 168 ? -18.797 -1.551 1.803 1 97.75 168 LEU B N 1
ATOM 3248 C CA . LEU B 1 168 ? -18.438 -1.703 0.394 1 97.75 168 LEU B CA 1
ATOM 3249 C C . LEU B 1 168 ? -19.672 -2.09 -0.429 1 97.75 168 LEU B C 1
ATOM 3251 O O . LEU B 1 168 ? -19.609 -2.148 -1.659 1 97.75 168 LEU B O 1
ATOM 3255 N N . GLY B 1 169 ? -20.719 -2.438 0.204 1 97.31 169 GLY B N 1
ATOM 3256 C CA . GLY B 1 169 ? -21.922 -2.887 -0.497 1 97.31 169 GLY B CA 1
ATOM 3257 C C . GLY B 1 169 ? -21.812 -4.312 -1.006 1 97.31 169 GLY B C 1
ATOM 3258 O O . GLY B 1 169 ? -22.281 -4.621 -2.105 1 97.31 169 GLY B O 1
ATOM 3259 N N . VAL B 1 170 ? -21.109 -5.145 -0.265 1 97.12 170 VAL B N 1
ATOM 3260 C CA . VAL B 1 170 ? -20.922 -6.555 -0.585 1 97.12 170 VAL B CA 1
ATOM 3261 C C . VAL B 1 170 ? -21.672 -7.422 0.421 1 97.12 170 VAL B C 1
ATOM 3263 O O . VAL B 1 170 ? -21.734 -7.098 1.609 1 97.12 170 VAL B O 1
ATOM 3266 N N . ALA B 1 171 ? -22.25 -8.484 -0.033 1 95.75 171 ALA B N 1
ATOM 3267 C CA . ALA B 1 171 ? -22.906 -9.422 0.88 1 95.75 171 ALA B CA 1
ATOM 3268 C C . ALA B 1 171 ? -21.875 -10.164 1.728 1 95.75 171 ALA B C 1
ATOM 3270 O O . ALA B 1 171 ? -20.875 -10.672 1.205 1 95.75 171 ALA B O 1
ATOM 3271 N N . PRO B 1 172 ? -22.109 -10.148 2.996 1 95.81 172 PRO B N 1
ATOM 3272 C CA . PRO B 1 172 ? -21.234 -11 3.811 1 95.81 172 PRO B CA 1
ATOM 3273 C C . PRO B 1 172 ? -21.359 -12.477 3.453 1 95.81 172 PRO B C 1
ATOM 3275 O O . PRO B 1 172 ? -22.297 -12.875 2.756 1 95.81 172 PRO B O 1
ATOM 3278 N N . PRO B 1 173 ? -20.359 -13.227 3.896 1 94.25 173 PRO B N 1
ATOM 3279 C CA . PRO B 1 173 ? -20.484 -14.648 3.582 1 94.25 173 PRO B CA 1
ATOM 3280 C C . PRO B 1 173 ? -21.703 -15.297 4.223 1 94.25 173 PRO B C 1
ATOM 3282 O O . PRO B 1 173 ? -21.984 -15.062 5.402 1 94.25 173 PRO B O 1
ATOM 3285 N N . ALA B 1 174 ? -22.422 -16.094 3.41 1 91.06 174 ALA B N 1
ATOM 3286 C CA . ALA B 1 174 ? -23.625 -16.766 3.887 1 91.06 174 ALA B CA 1
ATOM 3287 C C . ALA B 1 174 ? -23.312 -17.719 5.035 1 91.06 174 ALA B C 1
ATOM 3289 O O . ALA B 1 174 ? -24.109 -17.891 5.945 1 91.06 174 ALA B O 1
ATOM 3290 N N . ASP B 1 175 ? -22.203 -18.344 4.879 1 89.62 175 ASP B N 1
ATOM 3291 C CA . ASP B 1 175 ? -21.594 -19.188 5.906 1 89.62 175 ASP B CA 1
ATOM 3292 C C . ASP B 1 175 ? -20.078 -19.156 5.836 1 89.62 175 ASP B C 1
ATOM 3294 O O . ASP B 1 175 ? -19.5 -18.328 5.117 1 89.62 175 ASP B O 1
ATOM 3298 N N . TRP B 1 176 ? -19.422 -19.906 6.645 1 90 176 TRP B N 1
ATOM 3299 C CA . TRP B 1 176 ? -17.969 -19.797 6.684 1 90 176 TRP B CA 1
ATOM 3300 C C . TRP B 1 176 ? -17.312 -20.953 5.918 1 90 176 TRP B C 1
ATOM 3302 O O . TRP B 1 176 ? -16.219 -21.375 6.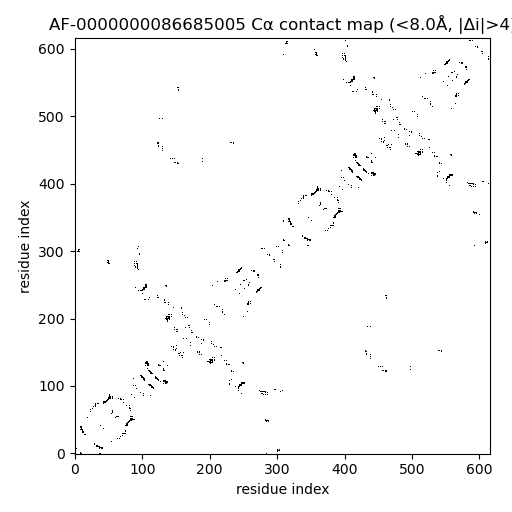246 1 90 176 TRP B O 1
ATOM 3312 N N . SER B 1 177 ? -18.203 -21.422 4.93 1 93.25 177 SER B N 1
ATOM 3313 C CA . SER B 1 177 ? -17.594 -22.359 3.988 1 93.25 177 SER B CA 1
ATOM 3314 C C . SER B 1 177 ? -16.547 -21.672 3.111 1 93.25 177 SER B C 1
ATOM 3316 O O . SER B 1 177 ? -16.594 -20.453 2.926 1 93.25 177 SER B O 1
ATOM 3318 N N . ARG B 1 178 ? -15.672 -22.422 2.643 1 91.5 178 ARG B N 1
ATOM 3319 C CA . ARG B 1 178 ? -14.609 -21.875 1.806 1 91.5 178 ARG B CA 1
ATOM 3320 C C . ARG B 1 178 ? -15.188 -21.156 0.592 1 91.5 178 ARG B C 1
ATOM 3322 O O . ARG B 1 178 ? -14.727 -20.078 0.227 1 91.5 178 ARG B O 1
ATOM 3329 N N . ALA B 1 179 ? -16.172 -21.75 0.013 1 91.19 179 ALA B N 1
ATOM 3330 C CA . ALA B 1 179 ? -16.781 -21.172 -1.184 1 91.19 179 ALA B CA 1
ATOM 3331 C C . ALA B 1 179 ? -17.438 -19.828 -0.877 1 91.19 179 ALA B C 1
ATOM 3333 O O . ALA B 1 179 ? -17.281 -18.875 -1.633 1 91.19 179 ALA B O 1
ATOM 3334 N N . ALA B 1 180 ? -18.141 -19.812 0.183 1 94.94 180 ALA B N 1
ATOM 3335 C CA . ALA B 1 180 ? -18.812 -18.578 0.574 1 94.94 180 ALA B CA 1
ATOM 3336 C C . ALA B 1 180 ? -17.812 -17.484 0.919 1 94.94 180 ALA B C 1
ATOM 3338 O O . ALA B 1 180 ? -18 -16.312 0.553 1 94.94 180 ALA B O 1
ATOM 3339 N N . ARG B 1 181 ? -16.75 -17.875 1.591 1 95.94 181 ARG B N 1
ATOM 3340 C CA . ARG B 1 181 ? -15.719 -16.922 1.968 1 95.94 181 ARG B CA 1
ATOM 3341 C C . ARG B 1 181 ? -15 -16.375 0.738 1 95.94 181 ARG B C 1
ATOM 3343 O O . ARG B 1 181 ? -14.711 -15.18 0.653 1 95.94 181 ARG B O 1
ATOM 3350 N N . GLU B 1 182 ? -14.758 -17.234 -0.159 1 93.56 182 GLU B N 1
ATOM 3351 C CA . GLU B 1 182 ? -14.078 -16.828 -1.389 1 93.56 182 GLU B CA 1
ATOM 3352 C C . GLU B 1 182 ? -14.938 -15.852 -2.193 1 93.56 182 GLU B C 1
ATOM 3354 O O . GLU B 1 182 ? -14.422 -14.859 -2.719 1 93.56 182 GLU B O 1
ATOM 3359 N N . GLU B 1 183 ? -16.172 -16.188 -2.281 1 93.06 183 GLU B N 1
ATOM 3360 C CA . GLU B 1 183 ? -17.078 -15.289 -2.99 1 93.06 183 GLU B CA 1
ATOM 3361 C C . GLU B 1 183 ? -17.109 -13.906 -2.348 1 93.06 183 GLU B C 1
ATOM 3363 O O . GLU B 1 183 ? -17.047 -12.891 -3.043 1 93.06 183 GLU B O 1
ATOM 3368 N N . CYS B 1 184 ? -17.156 -13.906 -1.103 1 96.5 184 CYS B N 1
ATOM 3369 C CA . CYS B 1 184 ? -17.141 -12.648 -0.365 1 96.5 184 CYS B CA 1
ATOM 3370 C C . CYS B 1 184 ? -15.844 -11.891 -0.599 1 96.5 184 CYS B C 1
ATOM 3372 O O . CYS B 1 184 ? -15.859 -10.688 -0.856 1 96.5 184 CYS B O 1
ATOM 3374 N N . ALA B 1 185 ? -14.75 -12.602 -0.548 1 97 185 ALA B N 1
ATOM 3375 C CA . ALA B 1 185 ? -13.438 -11.992 -0.75 1 97 185 ALA B CA 1
ATOM 3376 C C . ALA B 1 185 ? -13.344 -11.336 -2.125 1 97 185 ALA B C 1
ATOM 3378 O O . ALA B 1 185 ? -12.82 -10.227 -2.258 1 97 185 ALA B O 1
ATOM 3379 N N . GLN B 1 186 ? -13.906 -11.977 -3.09 1 93.44 186 GLN B N 1
ATOM 3380 C CA . GLN B 1 186 ? -13.875 -11.43 -4.441 1 93.44 186 GLN B CA 1
ATOM 3381 C C . GLN B 1 186 ? -14.719 -10.164 -4.539 1 93.44 186 GLN B C 1
ATOM 3383 O O . GLN B 1 186 ? -14.359 -9.227 -5.254 1 93.44 186 GLN B O 1
ATOM 3388 N N . GLY B 1 187 ? -15.805 -10.203 -3.832 1 95.19 187 GLY B N 1
ATOM 3389 C CA . GLY B 1 187 ? -16.625 -9 -3.775 1 95.19 187 GLY B CA 1
ATOM 3390 C C . GLY B 1 187 ? -15.914 -7.836 -3.115 1 95.19 187 GLY B C 1
ATOM 3391 O O . GLY B 1 187 ? -15.93 -6.719 -3.637 1 95.19 187 GLY B O 1
ATOM 3392 N N . VAL B 1 188 ? -15.266 -8.102 -1.998 1 97 188 VAL B N 1
ATOM 3393 C CA . VAL B 1 188 ? -14.516 -7.09 -1.262 1 97 188 VAL B CA 1
ATOM 3394 C C . VAL B 1 188 ? -13.391 -6.539 -2.137 1 97 188 VAL B C 1
ATOM 3396 O O . VAL B 1 188 ? -13.172 -5.328 -2.188 1 97 188 VAL B O 1
ATOM 3399 N N . LEU B 1 189 ? -12.781 -7.402 -2.834 1 95.44 189 LEU B N 1
ATOM 3400 C CA . LEU B 1 189 ? -11.672 -7.027 -3.705 1 95.44 189 LEU B CA 1
ATOM 3401 C C . LEU B 1 189 ? -12.148 -6.121 -4.836 1 95.44 189 LEU B C 1
ATOM 3403 O O . LEU B 1 189 ? -11.57 -5.062 -5.074 1 95.44 189 LEU B O 1
ATOM 3407 N N . ALA B 1 190 ? -13.219 -6.5 -5.461 1 93.12 190 ALA B N 1
ATOM 3408 C CA . ALA B 1 190 ? -13.75 -5.746 -6.594 1 93.12 190 ALA B CA 1
ATOM 3409 C C . ALA B 1 190 ? -14.156 -4.336 -6.168 1 93.12 190 ALA B C 1
ATOM 3411 O O . ALA B 1 190 ? -13.773 -3.354 -6.805 1 93.12 190 ALA B O 1
ATOM 3412 N N . GLU B 1 191 ? -14.836 -4.285 -5.074 1 95.44 191 GLU B N 1
ATOM 3413 C CA . GLU B 1 191 ? -15.32 -2.99 -4.605 1 95.44 191 GLU B CA 1
ATOM 3414 C C . GLU B 1 191 ? -14.188 -2.154 -4.023 1 95.44 191 GLU B C 1
ATOM 3416 O O . GLU B 1 191 ? -14.195 -0.926 -4.129 1 95.44 191 GLU B O 1
ATOM 3421 N N . GLY B 1 192 ? -13.227 -2.799 -3.371 1 95 192 GLY B N 1
ATOM 3422 C CA . GLY B 1 192 ? -12.062 -2.094 -2.875 1 95 192 GLY B CA 1
ATOM 3423 C C . GLY B 1 192 ? -11.258 -1.421 -3.973 1 95 192 GLY B C 1
ATOM 3424 O O . GLY B 1 192 ? -10.867 -0.258 -3.844 1 95 192 GLY B O 1
ATOM 3425 N N . PHE B 1 193 ? -11.086 -2.053 -5.055 1 91.31 193 PHE B N 1
ATOM 3426 C CA . PHE B 1 193 ? -10.273 -1.54 -6.152 1 91.31 193 PHE B CA 1
ATOM 3427 C C . PHE B 1 193 ? -11.07 -0.566 -7.012 1 91.31 193 PHE B C 1
ATOM 3429 O O . PHE B 1 193 ? -10.5 0.168 -7.82 1 91.31 193 PHE B O 1
ATOM 3436 N N . ALA B 1 194 ? -12.367 -0.605 -6.867 1 92.62 194 ALA B N 1
ATOM 3437 C CA . ALA B 1 194 ? -13.211 0.353 -7.574 1 92.62 194 ALA B CA 1
ATOM 3438 C C . ALA B 1 194 ? -13.094 1.745 -6.957 1 92.62 194 ALA B C 1
ATOM 3440 O O . ALA B 1 194 ? -13.492 2.738 -7.574 1 92.62 194 ALA B O 1
ATOM 3441 N N . ARG B 1 195 ? -12.523 1.827 -5.832 1 92.31 195 ARG B N 1
ATOM 3442 C CA . ARG B 1 195 ? -12.359 3.09 -5.117 1 92.31 195 ARG B CA 1
ATOM 3443 C C . ARG B 1 195 ? -10.93 3.605 -5.238 1 92.31 195 ARG B C 1
ATOM 3445 O O . ARG B 1 195 ? -9.992 2.82 -5.387 1 92.31 195 ARG B O 1
ATOM 3452 N N . GLN B 1 196 ? -10.867 4.906 -5.156 1 92.25 196 GLN B N 1
ATOM 3453 C CA . GLN B 1 196 ? -9.531 5.48 -5.043 1 92.25 196 GLN B CA 1
ATOM 3454 C C . GLN B 1 196 ? -8.922 5.199 -3.672 1 92.25 196 GLN B C 1
ATOM 3456 O O . GLN B 1 196 ? -9.633 5.18 -2.666 1 92.25 196 GLN B O 1
ATOM 3461 N N . PRO B 1 197 ? -7.664 5.07 -3.635 1 88.81 197 PRO B N 1
ATOM 3462 C CA . PRO B 1 197 ? -7.027 4.742 -2.357 1 88.81 197 PRO B CA 1
ATOM 3463 C C . PRO B 1 197 ? -7.383 5.734 -1.251 1 88.81 197 PRO B C 1
ATOM 3465 O O . PRO B 1 197 ? -7.648 5.332 -0.116 1 88.81 197 PRO B O 1
ATOM 3468 N N . ALA B 1 198 ? -7.523 6.988 -1.608 1 89.88 198 ALA B N 1
ATOM 3469 C CA . ALA B 1 198 ? -7.859 8.016 -0.625 1 89.88 198 ALA B CA 1
ATOM 3470 C C . ALA B 1 198 ? -9.227 7.754 -0.004 1 89.88 198 ALA B C 1
ATOM 3472 O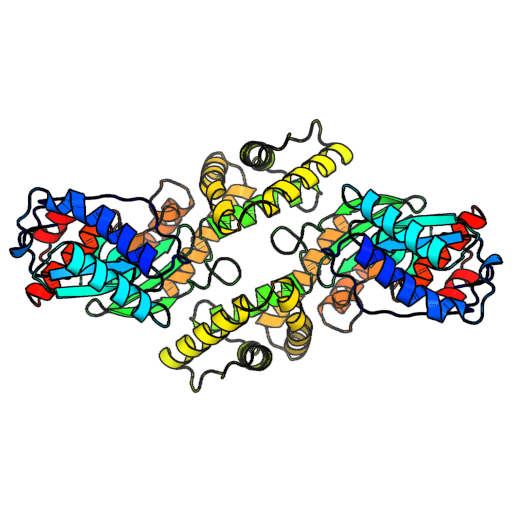 O . ALA B 1 198 ? -9.453 8.062 1.169 1 89.88 198 ALA B O 1
ATOM 3473 N N . GLU B 1 199 ? -10.078 7.094 -0.742 1 94.56 199 GLU B N 1
ATOM 3474 C CA . GLU B 1 199 ? -11.43 6.816 -0.278 1 94.56 199 GLU B CA 1
ATOM 3475 C C . GLU B 1 199 ? -11.445 5.664 0.721 1 94.56 199 GLU B C 1
ATOM 3477 O O . GLU B 1 199 ? -12.375 5.547 1.529 1 94.56 199 GLU B O 1
ATOM 3482 N N . LEU B 1 200 ? -10.43 4.887 0.722 1 97.12 200 LEU B N 1
ATOM 3483 C CA . LEU B 1 200 ? -10.391 3.746 1.63 1 97.12 200 LEU B CA 1
ATOM 3484 C C . LEU B 1 200 ? -10.211 4.203 3.074 1 97.12 200 LEU B C 1
ATOM 3486 O O . LEU B 1 200 ? -10.555 3.477 4.008 1 97.12 200 LEU B O 1
ATOM 3490 N N . GLY B 1 201 ? -9.742 5.402 3.178 1 97.62 201 GLY B N 1
ATOM 3491 C CA . GLY B 1 201 ? -9.562 5.973 4.504 1 97.62 201 GLY B CA 1
ATOM 3492 C C . GLY B 1 201 ? -10.867 6.211 5.234 1 97.62 201 GLY B C 1
ATOM 3493 O O . GLY B 1 201 ? -10.891 6.324 6.461 1 97.62 201 GLY B O 1
ATOM 3494 N N . GLN B 1 202 ? -11.922 6.305 4.453 1 96.88 202 GLN B N 1
ATOM 3495 C CA . GLN B 1 202 ? -13.234 6.551 5.043 1 96.88 202 GLN B CA 1
ATOM 3496 C C . GLN B 1 202 ? -13.648 5.402 5.957 1 96.88 202 GLN B C 1
ATOM 3498 O O . GLN B 1 202 ? -14.484 5.582 6.852 1 96.88 202 GLN B O 1
ATOM 3503 N N . PHE B 1 203 ? -13.047 4.246 5.797 1 98.31 203 PHE B N 1
ATOM 3504 C CA . PHE B 1 203 ? -13.391 3.086 6.609 1 98.31 203 PHE B CA 1
ATOM 3505 C C . PHE B 1 203 ? -12.703 3.146 7.965 1 98.31 203 PHE B C 1
ATOM 3507 O O . PHE B 1 203 ? -13.008 2.363 8.867 1 98.31 203 PHE B O 1
ATOM 3514 N N . ALA B 1 204 ? -11.781 4.066 8.172 1 98.44 204 ALA B N 1
ATOM 3515 C CA . ALA B 1 204 ? -10.969 4.16 9.383 1 98.44 204 ALA B CA 1
ATOM 3516 C C . ALA B 1 204 ? -11.844 4.418 10.609 1 98.44 204 ALA B C 1
ATOM 3518 O O . ALA B 1 204 ? -11.562 3.912 11.695 1 98.44 204 ALA B O 1
ATOM 3519 N N . ARG B 1 205 ? -12.867 5.172 10.422 1 97.31 205 ARG B N 1
ATOM 3520 C CA . ARG B 1 205 ? -13.75 5.473 11.539 1 97.31 205 ARG B CA 1
ATOM 3521 C C . ARG B 1 205 ? -14.406 4.203 12.078 1 97.31 205 ARG B C 1
ATOM 3523 O O . ARG B 1 205 ? -14.508 4.012 13.289 1 97.31 205 ARG B O 1
ATOM 3530 N N . GLU B 1 206 ? -14.812 3.367 11.148 1 98 206 GLU B N 1
ATOM 3531 C CA . GLU B 1 206 ? -15.406 2.094 11.539 1 98 206 GLU B CA 1
ATOM 3532 C C . GLU B 1 206 ? -14.383 1.194 12.227 1 98 206 GLU B C 1
ATOM 3534 O O . GLU B 1 206 ? -14.719 0.49 13.188 1 98 206 GLU B O 1
ATOM 3539 N N . VAL B 1 207 ? -13.18 1.229 11.797 1 98.75 207 VAL B N 1
ATOM 3540 C CA . VAL B 1 207 ? -12.125 0.431 12.406 1 98.75 207 VAL B CA 1
ATOM 3541 C C . VAL B 1 207 ? -11.938 0.842 13.867 1 98.75 207 VAL B C 1
ATOM 3543 O O . VAL B 1 207 ? -11.82 -0.012 14.75 1 98.75 207 VAL B O 1
ATOM 3546 N N . SER B 1 208 ? -11.945 2.133 14.078 1 98.5 208 SER B N 1
ATOM 3547 C CA . SER B 1 208 ? -11.805 2.658 15.43 1 98.5 208 SER B CA 1
ATOM 3548 C C . SER B 1 208 ? -12.953 2.207 16.328 1 98.5 208 SER B C 1
ATOM 3550 O O . SER B 1 208 ? -12.734 1.818 17.469 1 98.5 208 SER B O 1
ATOM 3552 N N . ALA B 1 209 ? -14.141 2.277 15.758 1 98.25 209 ALA B N 1
ATOM 3553 C CA . ALA B 1 209 ? -15.305 1.852 16.516 1 98.25 209 ALA B CA 1
ATOM 3554 C C . ALA B 1 209 ? -15.219 0.37 16.875 1 98.25 209 ALA B C 1
ATOM 3556 O O . ALA B 1 209 ? -15.531 -0.023 18 1 98.25 209 ALA B O 1
ATOM 3557 N N . ILE B 1 210 ? -14.75 -0.443 16 1 98.69 210 ILE B N 1
ATOM 3558 C CA . ILE B 1 210 ? -14.633 -1.885 16.188 1 98.69 210 ILE B CA 1
ATOM 3559 C C . ILE B 1 210 ? -13.531 -2.184 17.203 1 98.69 210 ILE B C 1
ATOM 3561 O O . ILE B 1 210 ? -13.664 -3.09 18.031 1 98.69 210 ILE B O 1
ATOM 3565 N N . ALA B 1 211 ? -12.484 -1.448 17.141 1 98.75 211 ALA B N 1
ATOM 3566 C CA . ALA B 1 211 ? -11.422 -1.573 18.125 1 98.75 211 ALA B CA 1
ATOM 3567 C C . ALA B 1 211 ? -11.945 -1.271 19.531 1 98.75 211 ALA B C 1
ATOM 3569 O O . ALA B 1 211 ? -11.68 -2.021 20.469 1 98.75 211 ALA B O 1
ATOM 3570 N N . ASP B 1 212 ? -12.688 -0.234 19.641 1 98.25 212 ASP B N 1
ATOM 3571 C CA . ASP B 1 212 ? -13.273 0.133 20.922 1 98.25 212 ASP B CA 1
ATOM 3572 C C . ASP B 1 212 ? -14.266 -0.921 21.406 1 98.25 212 ASP B C 1
ATOM 3574 O O . ASP B 1 212 ? -14.516 -1.051 22.609 1 98.25 212 ASP B O 1
ATOM 3578 N N . GLY B 1 213 ? -14.789 -1.625 20.438 1 98.12 213 GLY B N 1
ATOM 3579 C CA . GLY B 1 213 ? -15.711 -2.707 20.75 1 98.12 213 GLY B CA 1
ATOM 3580 C C . GLY B 1 213 ? -15.008 -3.979 21.188 1 98.12 213 GLY B C 1
ATOM 3581 O O . GLY B 1 213 ? -15.656 -4.957 21.562 1 98.12 213 GLY B O 1
ATOM 3582 N N . GLY B 1 214 ? -13.648 -4.074 20.984 1 98.19 214 GLY B N 1
ATOM 3583 C CA . GLY B 1 214 ? -12.906 -5.168 21.594 1 98.19 214 GLY B CA 1
ATOM 3584 C C . GLY B 1 214 ? -12.336 -6.137 20.578 1 98.19 214 GLY B C 1
ATOM 3585 O O . GLY B 1 214 ? -11.781 -7.176 20.938 1 98.19 214 GLY B O 1
ATOM 3586 N N . ASP B 1 215 ? -12.445 -5.863 19.328 1 98.62 215 ASP B N 1
ATOM 3587 C CA . ASP B 1 215 ? -11.828 -6.738 18.344 1 98.62 215 ASP B CA 1
ATOM 3588 C C . ASP B 1 215 ? -10.305 -6.621 18.359 1 98.62 215 ASP B C 1
ATOM 3590 O O . ASP B 1 215 ? -9.758 -5.539 18.141 1 98.62 215 ASP B O 1
ATOM 3594 N N . GLU B 1 216 ? -9.672 -7.668 18.531 1 98.69 216 GLU B N 1
ATOM 3595 C CA . GLU B 1 216 ? -8.227 -7.664 18.75 1 98.69 216 GLU B CA 1
ATOM 3596 C C . GLU B 1 216 ? -7.492 -7.23 17.484 1 98.69 216 GLU B C 1
ATOM 3598 O O . GLU B 1 216 ? -6.465 -6.551 17.547 1 98.69 216 GLU B O 1
ATOM 3603 N N . VAL B 1 217 ? -8 -7.641 16.312 1 98.75 217 VAL B N 1
ATOM 3604 C CA . VAL B 1 217 ? -7.363 -7.273 15.055 1 98.75 217 VAL B CA 1
ATOM 3605 C C . VAL B 1 217 ? -7.449 -5.766 14.852 1 98.75 217 VAL B C 1
ATOM 3607 O O . VAL B 1 217 ? -6.445 -5.113 14.555 1 98.75 217 VAL B O 1
ATOM 3610 N N . ALA B 1 218 ? -8.602 -5.207 15.062 1 98.88 218 ALA B N 1
ATOM 3611 C CA . ALA B 1 218 ? -8.797 -3.766 14.938 1 98.88 218 ALA B CA 1
ATOM 3612 C C . ALA B 1 218 ? -7.961 -3.006 15.961 1 98.88 218 ALA B C 1
ATOM 3614 O O . ALA B 1 218 ? -7.383 -1.962 15.648 1 98.88 218 ALA B O 1
ATOM 3615 N N . GLU B 1 219 ? -7.863 -3.566 17.141 1 98.88 219 GLU B N 1
ATOM 3616 C CA . GLU B 1 219 ? -7.055 -2.945 18.188 1 98.88 219 GLU B CA 1
ATOM 3617 C C . GLU B 1 219 ? -5.582 -2.889 17.781 1 98.88 219 GLU B C 1
ATOM 3619 O O . GLU B 1 219 ? -4.918 -1.867 17.984 1 98.88 219 GLU B O 1
ATOM 3624 N N . ARG B 1 220 ? -5.117 -3.938 17.25 1 98.81 220 ARG B N 1
ATOM 3625 C CA . ARG B 1 220 ? -3.721 -3.988 16.828 1 98.81 220 ARG B CA 1
ATOM 3626 C C . ARG B 1 220 ? -3.451 -2.986 15.711 1 98.81 220 ARG B C 1
ATOM 3628 O O . ARG B 1 220 ? -2.395 -2.354 15.68 1 98.81 220 ARG B O 1
ATOM 3635 N N . ILE B 1 221 ? -4.414 -2.846 14.812 1 98.88 221 ILE B N 1
ATOM 3636 C CA . ILE B 1 221 ? -4.262 -1.9 13.711 1 98.88 221 ILE B CA 1
ATOM 3637 C C . ILE B 1 221 ? -4.211 -0.476 14.25 1 98.88 221 ILE B C 1
ATOM 3639 O O . ILE B 1 221 ? -3.34 0.31 13.875 1 98.88 221 ILE B O 1
ATOM 3643 N N . CYS B 1 222 ? -5.078 -0.162 15.188 1 98.88 222 CYS B N 1
ATOM 3644 C CA . CYS B 1 222 ? -5.129 1.174 15.773 1 98.88 222 CYS B CA 1
ATOM 3645 C C . CYS B 1 222 ? -3.879 1.457 16.594 1 98.88 222 CYS B C 1
ATOM 3647 O O . CYS B 1 222 ? -3.32 2.553 16.531 1 98.88 222 CYS B O 1
ATOM 3649 N N . HIS B 1 223 ? -3.461 0.448 17.297 1 98.88 223 HIS B N 1
ATOM 3650 C CA . HIS B 1 223 ? -2.244 0.599 18.094 1 98.88 223 HIS B CA 1
ATOM 3651 C C . HIS B 1 223 ? -1.033 0.838 17.203 1 98.88 223 HIS B C 1
ATOM 3653 O O . HIS B 1 223 ? -0.2 1.7 17.484 1 98.88 223 HIS B O 1
ATOM 3659 N N . ALA B 1 224 ? -0.98 0.095 16.141 1 98.81 224 ALA B N 1
ATOM 3660 C CA . ALA B 1 224 ? 0.119 0.266 15.195 1 98.81 224 ALA B CA 1
ATOM 3661 C C . ALA B 1 224 ? 0.089 1.656 14.562 1 98.81 224 ALA B C 1
ATOM 3663 O O . ALA B 1 224 ? 1.137 2.271 14.352 1 98.81 224 ALA B O 1
ATOM 3664 N N . ALA B 1 225 ? -1.063 2.127 14.273 1 98.88 225 ALA B N 1
ATOM 3665 C CA . ALA B 1 225 ? -1.21 3.471 13.719 1 98.88 225 ALA B CA 1
ATOM 3666 C C . ALA B 1 225 ? -0.708 4.527 14.703 1 98.88 225 ALA B C 1
ATOM 3668 O O . ALA B 1 225 ? 0.07 5.41 14.328 1 98.88 225 ALA B O 1
ATOM 3669 N N . ALA B 1 226 ? -1.093 4.387 15.93 1 98.88 226 ALA B N 1
ATOM 3670 C CA . ALA B 1 226 ? -0.677 5.336 16.969 1 98.88 226 ALA B CA 1
ATOM 3671 C C . ALA B 1 226 ? 0.838 5.32 17.141 1 98.88 226 ALA B C 1
ATOM 3673 O O . ALA B 1 226 ? 1.469 6.375 17.25 1 98.88 226 ALA B O 1
ATOM 3674 N N . ASP B 1 227 ? 1.363 4.121 17.156 1 98.81 227 ASP B N 1
ATOM 3675 C CA . ASP B 1 227 ? 2.809 3.975 17.297 1 98.81 227 ASP B CA 1
ATOM 3676 C C . ASP B 1 227 ? 3.547 4.68 16.172 1 98.81 227 ASP B C 1
ATOM 3678 O O . ASP B 1 227 ? 4.566 5.332 16.391 1 98.81 227 ASP B O 1
ATOM 3682 N N . ARG B 1 228 ? 3.041 4.551 15 1 98.81 228 ARG B N 1
ATOM 3683 C CA . ARG B 1 228 ? 3.662 5.16 13.828 1 98.81 228 ARG B CA 1
ATOM 3684 C C . ARG B 1 228 ? 3.559 6.68 13.883 1 98.81 228 ARG B C 1
ATOM 3686 O O . ARG B 1 228 ? 4.512 7.387 13.547 1 98.81 228 ARG B O 1
ATOM 3693 N N . LEU B 1 229 ? 2.451 7.184 14.297 1 98.88 229 LEU B N 1
ATOM 3694 C CA . LEU B 1 229 ? 2.258 8.625 14.414 1 98.88 229 LEU B CA 1
ATOM 3695 C C . LEU B 1 229 ? 3.17 9.211 15.484 1 98.88 229 LEU B C 1
ATOM 3697 O O . LEU B 1 229 ? 3.756 10.281 15.289 1 98.88 229 LEU B O 1
ATOM 3701 N N . LEU B 1 230 ? 3.312 8.492 16.578 1 98.88 230 LEU B N 1
ATOM 3702 C CA . LEU B 1 230 ? 4.191 8.953 17.656 1 98.88 230 LEU B CA 1
ATOM 3703 C C . LEU B 1 230 ? 5.652 8.914 17.203 1 98.88 230 LEU B C 1
ATOM 3705 O O . LEU B 1 230 ? 6.434 9.797 17.562 1 98.88 230 LEU B O 1
ATOM 3709 N N . ASN B 1 231 ? 5.98 7.91 16.469 1 98.75 231 ASN B N 1
ATOM 3710 C CA . ASN B 1 231 ? 7.324 7.859 15.891 1 98.75 231 ASN B CA 1
ATOM 3711 C C . ASN B 1 231 ? 7.582 9.039 14.961 1 98.75 231 ASN B C 1
ATOM 3713 O O . ASN B 1 231 ? 8.648 9.656 15.016 1 98.75 231 ASN B O 1
ATOM 3717 N N . THR B 1 232 ? 6.613 9.359 14.156 1 98.75 232 THR B N 1
ATOM 3718 C CA . THR B 1 232 ? 6.715 10.492 13.234 1 98.75 232 THR B CA 1
ATOM 3719 C C . THR B 1 232 ? 6.875 11.797 14.008 1 98.75 232 THR B C 1
ATOM 3721 O O . THR B 1 232 ? 7.73 12.625 13.672 1 98.75 232 THR B O 1
ATOM 3724 N N . LEU B 1 233 ? 6.137 11.922 15.047 1 98.75 233 LEU B N 1
ATOM 3725 C CA . LEU B 1 233 ? 6.219 13.109 15.883 1 98.75 233 LEU B CA 1
ATOM 3726 C C . LEU B 1 233 ? 7.59 13.219 16.547 1 98.75 233 LEU B C 1
ATOM 3728 O O . LEU B 1 233 ? 8.219 14.273 16.5 1 98.75 233 LEU B O 1
ATOM 3732 N N . SER B 1 234 ? 8.039 12.148 17.094 1 98.38 234 SER B N 1
ATOM 3733 C CA . SER B 1 234 ? 9.32 12.148 17.797 1 98.38 234 SER B CA 1
ATOM 3734 C C . SER B 1 234 ? 10.469 12.484 16.859 1 98.38 234 SER B C 1
ATOM 3736 O O . SER B 1 234 ? 11.461 13.086 17.266 1 98.38 234 SER B O 1
ATOM 3738 N N . THR B 1 235 ? 10.305 12.133 15.648 1 97.88 235 THR B N 1
ATOM 3739 C CA . THR B 1 235 ? 11.344 12.297 14.633 1 97.88 235 THR B CA 1
ATOM 3740 C C . THR B 1 235 ? 11.641 13.773 14.391 1 97.88 235 THR B C 1
ATOM 3742 O O . THR B 1 235 ? 12.789 14.141 14.125 1 97.88 235 THR B O 1
ATOM 3745 N N . VAL B 1 236 ? 10.617 14.609 14.531 1 97.88 236 VAL B N 1
ATOM 3746 C CA . VAL B 1 236 ? 10.844 16.016 14.242 1 97.88 236 VAL B CA 1
ATOM 3747 C C . VAL B 1 236 ? 11.312 16.734 15.508 1 97.88 236 VAL B C 1
ATOM 3749 O O . VAL B 1 236 ? 11.445 17.969 15.523 1 97.88 236 VAL B O 1
ATOM 3752 N N . GLU B 1 237 ? 11.469 16.031 16.578 1 96.75 237 GLU B N 1
ATOM 3753 C CA . GLU B 1 237 ? 12.094 16.516 17.812 1 96.75 237 GLU B CA 1
ATOM 3754 C C . GLU B 1 237 ? 11.367 17.719 18.375 1 96.75 237 GLU B C 1
ATOM 3756 O O . GLU B 1 237 ? 11.93 18.812 18.438 1 96.75 237 GLU B O 1
ATOM 3761 N N . PRO B 1 238 ? 10.211 17.484 18.859 1 97.69 238 PRO B N 1
ATOM 3762 C CA . PRO B 1 238 ? 9.484 18.594 19.484 1 97.69 238 PRO B CA 1
ATOM 3763 C C . PRO B 1 238 ? 10.312 19.312 20.562 1 97.69 238 PRO B C 1
ATOM 3765 O O . PRO B 1 238 ? 10.914 18.656 21.422 1 97.69 238 PRO B O 1
ATOM 3768 N N . PRO B 1 239 ? 10.312 20.672 20.484 1 95.81 239 PRO B N 1
ATOM 3769 C CA . PRO B 1 239 ? 11.055 21.406 21.516 1 95.81 239 PRO B CA 1
ATOM 3770 C C . PRO B 1 239 ? 10.43 21.266 22.906 1 95.81 239 PRO B C 1
ATOM 3772 O O . PRO B 1 239 ? 9.203 21.281 23.031 1 95.81 239 PRO B O 1
ATOM 3775 N N . PRO B 1 240 ? 11.289 21.109 23.844 1 93.56 240 PRO B N 1
ATOM 3776 C CA . PRO B 1 240 ? 10.758 20.984 25.203 1 93.56 240 PRO B CA 1
ATOM 3777 C C . PRO B 1 240 ? 9.875 22.172 25.594 1 93.56 240 PRO B C 1
ATOM 3779 O O . PRO B 1 240 ? 10.25 23.328 25.406 1 93.56 240 PRO B O 1
ATOM 3782 N N . GLY B 1 241 ? 8.719 21.844 26.047 1 94.12 241 GLY B N 1
ATOM 3783 C CA . GLY B 1 241 ? 7.82 22.844 26.578 1 94.12 241 GLY B CA 1
ATOM 3784 C C . GLY B 1 241 ? 7.027 23.562 25.5 1 94.12 241 GLY B C 1
ATOM 3785 O O . GLY B 1 241 ? 6.098 24.312 25.797 1 94.12 241 GLY B O 1
ATOM 3786 N N . ALA B 1 242 ? 7.359 23.406 24.281 1 96.5 242 ALA B N 1
ATOM 3787 C CA . ALA B 1 242 ? 6.641 24.047 23.188 1 96.5 242 ALA B CA 1
ATOM 3788 C C . ALA B 1 242 ? 5.359 23.281 22.844 1 96.5 242 ALA B C 1
ATOM 3790 O O . ALA B 1 242 ? 5.25 22.078 23.141 1 96.5 242 ALA B O 1
ATOM 3791 N N . PRO B 1 243 ? 4.418 23.938 22.297 1 97.06 243 PRO B N 1
ATOM 3792 C CA . PRO B 1 243 ? 3.139 23.281 22.016 1 97.06 243 PRO B CA 1
ATOM 3793 C C . PRO B 1 243 ? 3.246 22.219 20.906 1 97.06 243 PRO B C 1
ATOM 3795 O O . PRO B 1 243 ? 4.062 22.359 20 1 97.06 243 PRO B O 1
ATOM 3798 N N . VAL B 1 244 ? 2.463 21.203 21.078 1 98.44 244 VAL B N 1
ATOM 3799 C CA . VAL B 1 244 ? 2.166 20.25 20.031 1 98.44 244 VAL B CA 1
ATOM 3800 C C . VAL B 1 244 ? 0.732 20.438 19.547 1 98.44 244 VAL B C 1
ATOM 3802 O O . VAL B 1 244 ? -0.209 20.422 20.344 1 98.44 244 VAL B O 1
ATOM 3805 N N . VAL B 1 245 ? 0.593 20.656 18.281 1 98.12 245 VAL B N 1
ATOM 3806 C CA . VAL B 1 245 ? -0.718 20.875 17.672 1 98.12 245 VAL B CA 1
ATOM 3807 C C . VAL B 1 245 ? -1.118 19.625 16.859 1 98.12 245 VAL B C 1
ATOM 3809 O O . VAL B 1 245 ? -0.336 19.125 16.062 1 98.12 245 VAL B O 1
ATOM 3812 N N . LEU B 1 246 ? -2.289 19.141 17.156 1 98.5 246 LEU B N 1
ATOM 3813 C CA . LEU B 1 246 ? -2.834 18 16.422 1 98.5 246 LEU B CA 1
ATOM 3814 C C . LEU B 1 246 ? -3.855 18.453 15.391 1 98.5 246 LEU B C 1
ATOM 3816 O O . LEU B 1 246 ? -4.648 19.359 15.648 1 98.5 246 LEU B O 1
ATOM 3820 N N . GLY B 1 247 ? -3.768 17.875 14.234 1 97.44 247 GLY B N 1
ATOM 3821 C CA . GLY B 1 247 ? -4.754 18.109 13.188 1 97.44 247 GLY B CA 1
ATOM 3822 C C . GLY B 1 247 ? -5.125 16.844 12.438 1 97.44 247 GLY B C 1
ATOM 3823 O O . GLY B 1 247 ? -4.414 15.836 12.516 1 97.44 247 GLY B O 1
ATOM 3824 N N . GLY B 1 248 ? -6.266 16.891 11.711 1 96 248 GLY B N 1
ATOM 3825 C CA . GLY B 1 248 ? -6.742 15.75 10.945 1 96 248 GLY B CA 1
ATOM 3826 C C . GLY B 1 248 ? -7.785 14.922 11.672 1 96 248 GLY B C 1
ATOM 3827 O O . GLY B 1 248 ? -7.73 14.789 12.898 1 96 248 GLY B O 1
ATOM 3828 N N . SER B 1 249 ? -8.578 14.289 10.938 1 95.75 249 SER B N 1
ATOM 3829 C CA . SER B 1 249 ? -9.758 13.633 11.492 1 95.75 249 SER B CA 1
ATOM 3830 C C . SER B 1 249 ? -9.367 12.461 12.383 1 95.75 249 SER B C 1
ATOM 3832 O O . SER B 1 249 ? -10.039 12.18 13.383 1 95.75 249 SER B O 1
ATOM 3834 N N . VAL B 1 250 ? -8.305 11.773 12.109 1 97.94 250 VAL B N 1
ATOM 3835 C CA . VAL B 1 250 ? -7.883 10.617 12.891 1 97.94 250 VAL B CA 1
ATOM 3836 C C . VAL B 1 250 ? -7.551 11.062 14.32 1 97.94 250 VAL B C 1
ATOM 3838 O O . VAL B 1 250 ? -7.871 10.359 15.281 1 97.94 250 VAL B O 1
ATOM 3841 N N . LEU B 1 251 ? -6.984 12.273 14.406 1 98.25 251 LEU B N 1
ATOM 3842 C CA . LEU B 1 251 ? -6.477 12.719 15.703 1 98.25 251 LEU B CA 1
ATOM 3843 C C . LEU B 1 251 ? -7.504 13.602 16.406 1 98.25 251 LEU B C 1
ATOM 3845 O O . LEU B 1 251 ? -7.461 13.742 17.641 1 98.25 251 LEU B O 1
ATOM 3849 N N . LEU B 1 252 ? -8.398 14.203 15.656 1 96.62 252 LEU B N 1
ATOM 3850 C CA . LEU B 1 252 ? -9.336 15.141 16.266 1 96.62 252 LEU B CA 1
ATOM 3851 C C . LEU B 1 252 ? -10.656 14.461 16.594 1 96.62 252 LEU B C 1
ATOM 3853 O O . LEU B 1 252 ? -11.445 14.969 17.391 1 96.62 252 LEU B O 1
ATOM 3857 N N . SER B 1 253 ? -10.906 13.352 15.992 1 95.44 253 SER B N 1
ATOM 3858 C CA . SER B 1 253 ? -12.094 12.57 16.328 1 95.44 253 SER B CA 1
ATOM 3859 C C . SER B 1 253 ? -11.805 11.594 17.469 1 95.44 253 SER B C 1
ATOM 3861 O O . SER B 1 253 ? -10.727 10.992 17.531 1 95.44 253 SER B O 1
ATOM 3863 N N . PRO B 1 254 ? -12.812 11.516 18.328 1 95.44 254 PRO B N 1
ATOM 3864 C CA . PRO B 1 254 ? -12.594 10.547 19.406 1 95.44 254 PRO B CA 1
ATOM 3865 C C . PRO B 1 254 ? -12.367 9.125 18.891 1 95.44 254 PRO B C 1
ATOM 3867 O O . PRO B 1 254 ? -13.031 8.695 17.938 1 95.44 254 PRO B O 1
ATOM 3870 N N . GLY B 1 255 ? -11.414 8.391 19.5 1 97.62 255 GLY B N 1
ATOM 3871 C CA . GLY B 1 255 ? -11.078 7.027 19.125 1 97.62 255 GLY B CA 1
ATOM 3872 C C . GLY B 1 255 ? -9.773 6.547 19.734 1 97.62 255 GLY B C 1
ATOM 3873 O O . GLY B 1 255 ? -9.086 7.309 20.422 1 97.62 255 GLY B O 1
ATOM 3874 N N . PRO B 1 256 ? -9.484 5.305 19.531 1 98.69 256 PRO B N 1
ATOM 3875 C CA . PRO B 1 256 ? -8.312 4.711 20.172 1 98.69 256 PRO B CA 1
ATOM 3876 C C . PRO B 1 256 ? -7 5.324 19.688 1 98.69 256 PRO B C 1
ATOM 3878 O O . PRO B 1 256 ? -6.07 5.5 20.484 1 98.69 256 PRO B O 1
ATOM 3881 N N . VAL B 1 257 ? -6.918 5.684 18.438 1 98.88 257 VAL B N 1
ATOM 3882 C CA . VAL B 1 257 ? -5.68 6.246 17.906 1 98.88 257 VAL B CA 1
ATOM 3883 C C . VAL B 1 257 ? -5.434 7.617 18.531 1 98.88 257 VAL B C 1
ATOM 3885 O O . VAL B 1 257 ? -4.34 7.891 19.047 1 98.88 257 VAL B O 1
ATOM 3888 N N . ALA B 1 258 ? -6.473 8.469 18.531 1 98.62 258 ALA B N 1
ATOM 3889 C CA . ALA B 1 258 ? -6.367 9.789 19.141 1 98.62 258 ALA B CA 1
ATOM 3890 C C . ALA B 1 258 ? -6.004 9.688 20.625 1 98.62 258 ALA B C 1
ATOM 3892 O O . ALA B 1 258 ? -5.133 10.414 21.109 1 98.62 258 ALA B O 1
ATOM 3893 N N . ARG B 1 259 ? -6.641 8.82 21.281 1 98.62 259 ARG B N 1
ATOM 3894 C CA . ARG B 1 259 ? -6.406 8.625 22.703 1 98.62 259 ARG B CA 1
ATOM 3895 C C . ARG B 1 259 ? -4.965 8.195 22.969 1 98.62 259 ARG B C 1
ATOM 3897 O O . ARG B 1 259 ? -4.285 8.766 23.828 1 98.62 259 ARG B O 1
ATOM 3904 N N . GLU B 1 260 ? -4.531 7.254 22.25 1 98.81 260 GLU B N 1
ATOM 3905 C CA . GLU B 1 260 ? -3.186 6.727 22.453 1 98.81 260 GLU B CA 1
ATOM 3906 C C . GLU B 1 260 ? -2.125 7.766 22.094 1 98.81 260 GLU B C 1
ATOM 3908 O O . GLU B 1 260 ? -1.098 7.867 22.781 1 98.81 260 GLU B O 1
ATOM 3913 N N . VAL B 1 261 ? -2.35 8.516 21.047 1 98.81 261 VAL B N 1
ATOM 3914 C CA . VAL B 1 261 ? -1.396 9.547 20.641 1 98.81 261 VAL B CA 1
ATOM 3915 C C . VAL B 1 261 ? -1.325 10.633 21.719 1 98.81 261 VAL B C 1
ATOM 3917 O O . VAL B 1 261 ? -0.235 11.055 22.109 1 98.81 261 VAL B O 1
ATOM 3920 N N . ARG B 1 262 ? -2.441 11.055 22.219 1 98.62 262 ARG B N 1
ATOM 3921 C CA . ARG B 1 262 ? -2.471 12.062 23.281 1 98.62 262 ARG B CA 1
ATOM 3922 C C . ARG B 1 262 ? -1.764 11.562 24.531 1 98.62 262 ARG B C 1
ATOM 3924 O O . ARG B 1 262 ? -0.996 12.305 25.156 1 98.62 262 ARG B O 1
ATOM 3931 N N . GLU B 1 263 ? -2.023 10.328 24.875 1 98.44 263 GLU B N 1
ATOM 3932 C CA . GLU B 1 263 ? -1.366 9.719 26.031 1 98.44 263 GLU B CA 1
ATOM 3933 C C . GLU B 1 263 ? 0.146 9.656 25.828 1 98.44 263 GLU B C 1
ATOM 3935 O O . GLU B 1 263 ? 0.91 9.922 26.766 1 98.44 263 GLU B O 1
ATOM 3940 N N . GLY B 1 264 ? 0.498 9.305 24.656 1 98.44 264 GLY B N 1
ATOM 3941 C CA . GLY B 1 264 ? 1.92 9.258 24.359 1 98.44 264 GLY B CA 1
ATOM 3942 C C . GLY B 1 264 ? 2.598 10.609 24.453 1 98.44 264 GLY B C 1
ATOM 3943 O O . GLY B 1 264 ? 3.715 10.719 24.969 1 98.44 264 GLY B O 1
ATOM 3944 N N . ILE B 1 265 ? 1.926 11.602 23.953 1 98.38 265 ILE B N 1
ATOM 3945 C CA . ILE B 1 265 ? 2.461 12.961 24.016 1 98.38 265 ILE B CA 1
ATOM 3946 C C . ILE B 1 265 ? 2.562 13.414 25.469 1 98.38 265 ILE B C 1
ATOM 3948 O O . ILE B 1 265 ? 3.59 13.961 25.891 1 98.38 265 ILE B O 1
ATOM 3952 N N . SER B 1 266 ? 1.556 13.203 26.234 1 97.38 266 SER B N 1
ATOM 3953 C CA . SER B 1 266 ? 1.544 13.586 27.641 1 97.38 266 SER B CA 1
ATOM 3954 C C . SER B 1 266 ? 2.646 12.867 28.422 1 97.38 266 SER B C 1
ATOM 3956 O O . SER B 1 266 ? 3.373 13.5 29.188 1 97.38 266 SER B O 1
ATOM 3958 N N . ALA B 1 267 ? 2.762 11.617 28.203 1 97.06 267 ALA B N 1
ATOM 3959 C CA . ALA B 1 267 ? 3.746 10.805 28.922 1 97.06 267 ALA B CA 1
ATOM 3960 C C . ALA B 1 267 ? 5.168 11.164 28.484 1 97.06 267 ALA B C 1
ATOM 3962 O O . ALA B 1 267 ? 6.078 11.211 29.312 1 97.06 267 ALA B O 1
ATOM 3963 N N . GLY B 1 268 ? 5.312 11.438 27.281 1 96.25 268 GLY B N 1
ATOM 3964 C CA . GLY B 1 268 ? 6.645 11.641 26.734 1 96.25 268 GLY B CA 1
ATOM 3965 C C . GLY B 1 268 ? 7.125 13.07 26.859 1 96.25 268 GLY B C 1
ATOM 3966 O O . GLY B 1 268 ? 8.305 13.312 27.109 1 96.25 268 GLY B O 1
ATOM 3967 N N . LEU B 1 269 ? 6.176 13.977 26.641 1 96.19 269 LEU B N 1
ATOM 3968 C CA . LEU B 1 269 ? 6.586 15.375 26.562 1 96.19 269 LEU B CA 1
ATOM 3969 C C . LEU B 1 269 ? 6.062 16.172 27.75 1 96.19 269 LEU B C 1
ATOM 3971 O O . LEU B 1 269 ? 6.488 17.312 27.969 1 96.19 269 LEU B O 1
ATOM 3975 N N . GLY B 1 270 ? 5.141 15.625 28.438 1 95.94 270 GLY B N 1
ATOM 3976 C CA . GLY B 1 270 ? 4.602 16.297 29.625 1 95.94 270 GLY B CA 1
ATOM 3977 C C . GLY B 1 270 ? 3.68 17.453 29.281 1 95.94 270 GLY B C 1
ATOM 3978 O O . GLY B 1 270 ? 3.578 18.406 30.047 1 95.94 270 GLY B O 1
ATOM 3979 N N . ILE B 1 271 ? 3.113 17.453 28.109 1 94.94 271 ILE B N 1
ATOM 3980 C CA . ILE B 1 271 ? 2.236 18.547 27.703 1 94.94 271 ILE B CA 1
ATOM 3981 C C . ILE B 1 271 ? 0.929 17.984 27.156 1 94.94 271 ILE B C 1
ATOM 3983 O O . ILE B 1 271 ? 0.877 16.828 26.734 1 94.94 271 ILE B O 1
ATOM 3987 N N . GLU B 1 272 ? -0.061 18.812 27.203 1 95.69 272 GLU B N 1
ATOM 3988 C CA . GLU B 1 272 ? -1.319 18.5 26.531 1 95.69 272 GLU B CA 1
ATOM 3989 C C . GLU B 1 272 ? -1.368 19.141 25.141 1 95.69 272 GLU B C 1
ATOM 3991 O O . GLU B 1 272 ? -1.18 20.359 25 1 95.69 272 GLU B O 1
ATOM 3996 N N . PRO B 1 273 ? -1.638 18.312 24.188 1 97.5 273 PRO B N 1
ATOM 3997 C CA . PRO B 1 273 ? -1.639 18.875 22.828 1 97.5 273 PRO B CA 1
ATOM 3998 C C . PRO B 1 273 ? -2.828 19.797 22.578 1 97.5 273 PRO B C 1
ATOM 4000 O O . PRO B 1 273 ? -3.861 19.672 23.25 1 97.5 273 PRO B O 1
ATOM 4003 N N . ARG B 1 274 ? -2.604 20.688 21.656 1 96.19 274 ARG B N 1
ATOM 4004 C CA . ARG B 1 274 ? -3.654 21.562 21.156 1 96.19 274 ARG B CA 1
ATOM 4005 C C . ARG B 1 274 ? -4.234 21.031 19.844 1 96.19 274 ARG B C 1
ATOM 4007 O O . ARG B 1 274 ? -3.664 20.125 19.234 1 96.19 274 ARG B O 1
ATOM 4014 N N . GLU B 1 275 ? -5.383 21.609 19.469 1 96.62 275 GLU B N 1
ATOM 4015 C CA . GLU B 1 275 ? -6.051 21.094 18.281 1 96.62 275 GLU B CA 1
ATOM 4016 C C . GLU B 1 275 ? -6.184 22.156 17.203 1 96.62 275 GLU B C 1
ATOM 4018 O O . GLU B 1 275 ? -6.543 23.297 17.5 1 96.62 275 GLU B O 1
ATOM 4023 N N . ALA B 1 276 ? -5.801 21.781 16.047 1 94.31 276 ALA B N 1
ATOM 4024 C CA . ALA B 1 276 ? -6.055 22.625 14.883 1 94.31 276 ALA B CA 1
ATOM 4025 C C . ALA B 1 276 ? -7.461 22.406 14.336 1 94.31 276 ALA B C 1
ATOM 4027 O O . ALA B 1 276 ? -7.66 21.641 13.391 1 94.31 276 ALA B O 1
ATOM 4028 N N . VAL B 1 277 ? -8.398 23.156 14.734 1 89.12 277 VAL B N 1
ATOM 4029 C CA . VAL B 1 277 ? -9.797 22.891 14.43 1 89.12 277 VAL B CA 1
ATOM 4030 C C . VAL B 1 277 ? -10.25 23.75 13.25 1 89.12 277 VAL B C 1
ATOM 4032 O O . VAL B 1 277 ? -11.008 23.281 12.398 1 89.12 277 VAL B O 1
ATOM 4035 N N . ASP B 1 278 ? -9.742 25.016 13.203 1 91.19 278 ASP B N 1
ATOM 4036 C CA . ASP B 1 278 ? -10.234 25.969 12.211 1 91.19 278 ASP B CA 1
ATOM 4037 C C . ASP B 1 278 ? -9.086 26.547 11.391 1 91.19 278 ASP B C 1
ATOM 4039 O O . ASP B 1 278 ? -8.461 27.531 11.789 1 91.19 278 ASP B O 1
ATOM 4043 N N . GLY B 1 279 ? -8.914 25.984 10.227 1 92 279 GLY B N 1
ATOM 4044 C CA . GLY B 1 279 ? -7.84 26.422 9.352 1 92 279 GLY B CA 1
ATOM 4045 C C . GLY B 1 279 ? -7.973 27.859 8.914 1 92 279 GLY B C 1
ATOM 4046 O O . GLY B 1 279 ? -6.977 28.578 8.812 1 92 279 GLY B O 1
ATOM 4047 N N . ALA B 1 280 ? -9.203 28.312 8.656 1 92.81 280 ALA B N 1
ATOM 4048 C CA . ALA B 1 280 ? -9.445 29.703 8.258 1 92.81 280 ALA B CA 1
ATOM 4049 C C . ALA B 1 280 ? -9.031 30.672 9.367 1 92.81 280 ALA B C 1
ATOM 4051 O O . ALA B 1 280 ? -8.438 31.719 9.102 1 92.81 280 ALA B O 1
ATOM 4052 N N . ALA B 1 281 ? -9.352 30.281 10.555 1 93.88 281 ALA B N 1
ATOM 4053 C CA . ALA B 1 281 ? -8.93 31.109 11.688 1 93.88 281 ALA B CA 1
ATOM 4054 C C . ALA B 1 281 ? -7.41 31.141 11.805 1 93.88 281 ALA B C 1
ATOM 4056 O O . ALA B 1 281 ? -6.832 32.156 12.164 1 93.88 281 ALA B O 1
ATOM 4057 N N . GLY B 1 282 ? -6.816 30.016 11.539 1 94.62 282 GLY B N 1
ATOM 4058 C CA . GLY B 1 282 ? -5.359 29.984 11.508 1 94.62 282 GLY B CA 1
ATOM 4059 C C . GLY B 1 282 ? -4.766 30.922 10.469 1 94.62 282 GLY B C 1
ATOM 4060 O O . GLY B 1 282 ? -3.797 31.625 10.75 1 94.62 282 GLY B O 1
ATOM 4061 N N . ALA B 1 283 ? -5.371 30.922 9.336 1 94.62 283 ALA B N 1
ATOM 4062 C CA . ALA B 1 283 ? -4.93 31.812 8.281 1 94.62 283 ALA B CA 1
ATOM 4063 C C . ALA B 1 283 ? -5.102 33.281 8.688 1 94.62 283 ALA B C 1
ATOM 4065 O O . ALA B 1 283 ? -4.227 34.094 8.438 1 94.62 283 ALA B O 1
ATOM 4066 N N . ALA B 1 284 ? -6.188 33.562 9.305 1 95.31 284 ALA B N 1
ATOM 4067 C CA . ALA B 1 284 ? -6.43 34.938 9.805 1 95.31 284 ALA B CA 1
ATOM 4068 C C . ALA B 1 284 ? -5.387 35.312 10.844 1 95.31 284 ALA B C 1
ATOM 4070 O O . ALA B 1 284 ? -4.918 36.469 10.867 1 95.31 284 ALA B O 1
ATOM 4071 N N . ALA B 1 285 ? -5.062 34.375 11.664 1 95.25 285 ALA B N 1
ATOM 4072 C CA . ALA B 1 285 ? -4.031 34.625 12.664 1 95.25 285 ALA B CA 1
ATOM 4073 C C . ALA B 1 285 ? -2.697 34.969 12.008 1 95.25 285 ALA B C 1
ATOM 4075 O O . ALA B 1 285 ? -2.002 35.906 12.438 1 95.25 285 ALA B O 1
ATOM 4076 N N . LEU B 1 286 ? -2.398 34.25 11.023 1 94.88 286 LEU B N 1
ATOM 4077 C CA . LEU B 1 286 ? -1.173 34.5 10.273 1 94.88 286 LEU B CA 1
ATOM 4078 C C . LEU B 1 286 ? -1.215 35.875 9.641 1 94.88 286 LEU B C 1
ATOM 4080 O O . LEU B 1 286 ? -0.205 36.594 9.617 1 94.88 286 LEU B O 1
ATOM 4084 N N . ALA B 1 287 ? -2.33 36.25 9.141 1 95.06 287 ALA B N 1
ATOM 4085 C CA . ALA B 1 287 ? -2.494 37.562 8.531 1 95.06 287 ALA B CA 1
ATOM 4086 C C . ALA B 1 287 ? -2.271 38.688 9.562 1 95.06 287 ALA B C 1
ATOM 4088 O O . ALA B 1 287 ? -1.552 39.625 9.297 1 95.06 287 ALA B O 1
ATOM 4089 N N . ILE B 1 288 ? -2.838 38.5 10.672 1 95.19 288 ILE B N 1
ATOM 4090 C CA . ILE B 1 288 ? -2.701 39.5 11.742 1 95.19 288 ILE B CA 1
ATOM 4091 C C . ILE B 1 288 ? -1.239 39.594 12.164 1 95.19 288 ILE B C 1
ATOM 4093 O O . ILE B 1 288 ? -0.704 40.688 12.312 1 95.19 288 ILE B O 1
ATOM 4097 N N . ALA B 1 289 ? -0.645 38.469 12.344 1 93.69 289 ALA B N 1
ATOM 4098 C CA . ALA B 1 289 ? 0.764 38.469 12.727 1 93.69 289 ALA B CA 1
ATOM 4099 C C . ALA B 1 289 ? 1.622 39.188 11.695 1 93.69 289 ALA B C 1
ATOM 4101 O O . ALA B 1 289 ? 2.518 39.969 12.055 1 93.69 289 ALA B O 1
ATOM 4102 N N . ARG B 1 290 ? 1.34 38.969 10.508 1 92.81 290 ARG B N 1
ATOM 4103 C CA . ARG B 1 290 ? 2.104 39.562 9.43 1 92.81 290 ARG B CA 1
ATOM 4104 C C . ARG B 1 290 ? 1.872 41.094 9.391 1 92.81 290 ARG B C 1
ATOM 4106 O O . ARG B 1 290 ? 2.807 41.844 9.156 1 92.81 290 ARG B O 1
ATOM 4113 N N . LEU B 1 291 ? 0.726 41.5 9.578 1 93.56 291 LEU B N 1
ATOM 4114 C CA . LEU B 1 291 ? 0.373 42.906 9.547 1 93.56 291 LEU B CA 1
ATOM 4115 C C . LEU B 1 291 ? 1.011 43.656 10.711 1 93.56 291 LEU B C 1
ATOM 4117 O O . LEU B 1 291 ? 1.464 44.781 10.547 1 93.56 291 LEU B O 1
ATOM 4121 N N . THR B 1 292 ? 1.036 42.938 11.812 1 92.94 292 THR B N 1
ATOM 4122 C CA . THR B 1 292 ? 1.505 43.594 13.016 1 92.94 292 THR B CA 1
ATOM 4123 C C . THR B 1 292 ? 3.01 43.406 13.188 1 92.94 292 THR B C 1
ATOM 4125 O O . THR B 1 292 ? 3.646 44.125 13.953 1 92.94 292 THR B O 1
ATOM 4128 N N . GLY B 1 293 ? 3.541 42.375 12.57 1 90.5 293 GLY B N 1
ATOM 4129 C CA . GLY B 1 293 ? 4.965 42.094 12.656 1 90.5 293 GLY B CA 1
ATOM 4130 C C . GLY B 1 293 ? 5.348 41.344 13.93 1 90.5 293 GLY B C 1
ATOM 4131 O O . GLY B 1 293 ? 6.531 41.25 14.258 1 90.5 293 GLY B O 1
ATOM 4132 N N . GLU B 1 294 ? 4.312 41 14.719 1 90 294 GLU B N 1
ATOM 4133 C CA . GLU B 1 294 ? 4.496 40.25 15.953 1 90 294 GLU B CA 1
ATOM 4134 C C . GLU B 1 294 ? 3.551 39.062 16.016 1 90 294 GLU B C 1
ATOM 4136 O O . GLU B 1 294 ? 2.512 39.062 15.359 1 90 294 GLU B O 1
ATOM 4141 N N . PRO B 1 295 ? 3.992 38.094 16.859 1 88.81 295 PRO B N 1
ATOM 4142 C CA . PRO B 1 295 ? 3.043 37 17.047 1 88.81 295 PRO B CA 1
ATOM 4143 C C . PRO B 1 295 ? 1.687 37.469 17.562 1 88.81 295 PRO B C 1
ATOM 4145 O O . PRO B 1 295 ? 1.617 38.438 18.328 1 88.81 295 PRO B O 1
ATOM 4148 N N . VAL B 1 296 ? 0.7 36.75 17.125 1 92.81 296 VAL B N 1
ATOM 4149 C CA . VAL B 1 296 ? -0.642 37.094 17.562 1 92.81 296 VAL B CA 1
ATOM 4150 C C . VAL B 1 296 ? -0.749 36.906 19.078 1 92.81 296 VAL B C 1
ATOM 4152 O O . VAL B 1 296 ? -0.32 35.875 19.609 1 92.81 296 VAL B O 1
ATOM 4155 N N . PRO B 1 297 ? -1.269 37.938 19.719 1 93.69 297 PRO B N 1
ATOM 4156 C CA . PRO B 1 297 ? -1.496 37.75 21.141 1 93.69 297 PRO B CA 1
ATOM 4157 C C . PRO B 1 297 ? -2.445 36.594 21.453 1 93.69 297 PRO B C 1
ATOM 4159 O O . PRO B 1 297 ? -3.359 36.344 20.672 1 93.69 297 PRO B O 1
ATOM 4162 N N . ALA B 1 298 ? -2.234 36 22.594 1 92.25 298 ALA B N 1
ATOM 4163 C CA . ALA B 1 298 ? -2.98 34.812 22.969 1 92.25 298 ALA B CA 1
ATOM 4164 C C . ALA B 1 298 ? -4.48 35.094 23.016 1 92.25 298 ALA B C 1
ATOM 4166 O O . ALA B 1 298 ? -5.289 34.25 22.625 1 92.25 298 ALA B O 1
ATOM 4167 N N . ASP B 1 299 ? -4.836 36.219 23.5 1 93.75 299 ASP B N 1
ATOM 4168 C CA . ASP B 1 299 ? -6.25 36.562 23.609 1 93.75 299 ASP B CA 1
ATOM 4169 C C . ASP B 1 299 ? -6.887 36.75 22.234 1 93.75 299 ASP B C 1
ATOM 4171 O O . ASP B 1 299 ? -8.039 36.406 22.031 1 93.75 299 ASP B O 1
ATOM 4175 N N . VAL B 1 300 ? -6.172 37.312 21.344 1 95.19 300 VAL B N 1
ATOM 4176 C CA . VAL B 1 300 ? -6.637 37.5 19.969 1 95.19 300 VAL B CA 1
ATOM 4177 C C . VAL B 1 300 ? -6.781 36.125 19.281 1 95.19 300 VAL B C 1
ATOM 4179 O O . VAL B 1 300 ? -7.785 35.875 18.609 1 95.19 300 VAL B O 1
ATOM 4182 N N . HIS B 1 301 ? -5.793 35.312 19.516 1 95.56 301 HIS B N 1
ATOM 4183 C CA . HIS B 1 301 ? -5.832 33.969 18.953 1 95.56 301 HIS B CA 1
ATOM 4184 C C . HIS B 1 301 ? -7.043 33.188 19.469 1 95.56 301 HIS B C 1
ATOM 4186 O O . HIS B 1 301 ? -7.723 32.531 18.688 1 95.56 301 HIS B O 1
ATOM 419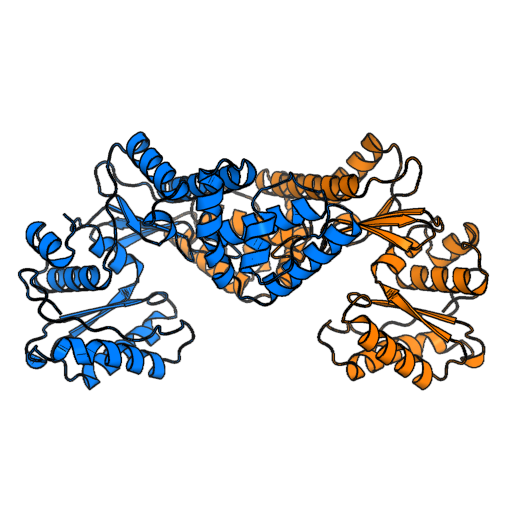2 N N . LYS B 1 302 ? -7.273 33.312 20.688 1 93.75 302 LYS B N 1
ATOM 4193 C CA . LYS B 1 302 ? -8.414 32.625 21.297 1 93.75 302 LYS B CA 1
ATOM 4194 C C . LYS B 1 302 ? -9.727 33.125 20.688 1 93.75 302 LYS B C 1
ATOM 4196 O O . LYS B 1 302 ? -10.641 32.312 20.453 1 93.75 302 LYS B O 1
ATOM 4201 N N . ARG B 1 303 ? -9.812 34.375 20.484 1 93.75 303 ARG B N 1
ATOM 4202 C CA . ARG B 1 303 ? -11.023 34.938 19.891 1 93.75 303 ARG B CA 1
ATOM 4203 C C . ARG B 1 303 ? -11.219 34.406 18.469 1 93.75 303 ARG B C 1
ATOM 4205 O O . ARG B 1 303 ? -12.344 34.156 18.062 1 93.75 303 ARG B O 1
ATOM 4212 N N . LEU B 1 304 ? -10.164 34.25 17.766 1 93.75 304 LEU B N 1
ATOM 4213 C CA . LEU B 1 304 ? -10.195 33.812 16.375 1 93.75 304 LEU B CA 1
ATOM 4214 C C . LEU B 1 304 ? -10.602 32.344 16.281 1 93.75 304 LEU B C 1
ATOM 4216 O O . LEU B 1 304 ? -11.438 31.969 15.453 1 93.75 304 LEU B O 1
ATOM 4220 N N . THR B 1 305 ? -9.977 31.516 17.125 1 90.56 305 THR B N 1
ATOM 4221 C CA . THR B 1 305 ? -10.016 30.078 16.906 1 90.56 305 THR B CA 1
ATOM 4222 C C . THR B 1 305 ? -10.984 29.406 17.875 1 90.56 305 THR B C 1
ATOM 4224 O O . THR B 1 305 ? -11.367 28.25 17.688 1 90.56 305 THR B O 1
ATOM 4227 N N . GLY B 1 306 ? -11.508 30.109 18.781 1 80.69 306 GLY B N 1
ATOM 4228 C CA . GLY B 1 306 ? -12.367 29.547 19.812 1 80.69 306 GLY B CA 1
ATOM 4229 C C . GLY B 1 306 ? -11.617 28.672 20.797 1 80.69 306 GLY B C 1
ATOM 4230 O O . GLY B 1 306 ? -12.227 28.047 21.672 1 80.69 306 GLY B O 1
ATOM 4231 N N . SER B 1 307 ? -10.445 28.375 20.422 1 65.12 307 SER B N 1
ATOM 4232 C CA . SER B 1 307 ? -9.672 27.469 21.266 1 65.12 307 SER B CA 1
ATOM 4233 C C . SER B 1 307 ? -8.469 28.172 21.891 1 65.12 307 SER B C 1
ATOM 4235 O O . SER B 1 307 ? -7.93 29.109 21.297 1 65.12 307 SER B O 1
ATOM 4237 N N . GLY B 1 308 ? -8.234 28.328 23.219 1 52.53 308 GLY B N 1
ATOM 4238 C CA . GLY B 1 308 ? -7.094 28.859 23.953 1 52.53 308 GLY B CA 1
ATOM 4239 C C . GLY B 1 308 ? -6.926 28.25 25.328 1 52.53 308 GLY B C 1
ATOM 4240 O O . GLY B 1 308 ? -7.848 27.609 25.844 1 52.53 308 GLY B O 1
#

InterPro domains:
  IPR002731 ATPase, BadF/BadG/BcrA/BcrD type [PF01869] (5-287)
  IPR043129 ATPase, nucleotide binding domain [SSF53067] (100-291)
  IPR052519 Eukaryotic-type N-acetylglucosamine Kinase [PTHR43190] (5-292)

Nearest PDB structures (foldseek):
  1zc6-assembly1_A  TM=7.047E-01  e=3.236E-10  Chromobacterium violaceum ATCC 12472
  1zbs-assembly1_A-2  TM=7.941E-01  e=2.202E-08  Porphyromonas gingivalis W83
  8oqx-assembly1_B  TM=7.697E-01  e=1.093E-07  Tannerella forsythia
  8ow9-assembly1_B  TM=7.025E-01  e=6.041E-07  Tannerella forsythia
  1zxo-assembly2_B  TM=6.831E-01  e=1.855E-06  Bacteroides thetaiotaomicron

pLDDT: mean 92.78, std 8.8, range [50.59, 98.88]

Organism: NCBI:txid175570

Foldseek 3Di:
DADLLQAQPFWFDFDDDPPPHFLQVLLVRLLRRVVRRCPRPDLAPAAEFEAAEAPCDDPCVVSNLSSQVNSSVVNVHNHYYDYDYLQLLLVLLFDLDQWWKEWEAELATKIFTGDRSDTDDIFFPPHDVPGRFLHLLQLLVLLLVQLLCCLQVNHPDWPSNCVLCVVLVHDQQPDSDNVSSVRRSVSSVVSVVVDDSSVSSVCSVVLQVRVVVPIPSSVVSLVRSLVRSLVNHVVNPTDAPHAYEYYYCSQPPDGDSVVSNQVSCCVPRVDGHTYRDDSSLSRVQVGSCVVVVHRRDPSSSCSSNVTD/DADLLQAQPFWFDFDDDPPPHFLQVLLVRLLRRVVRRCPRPDLAPAAEFEAAEAPCPDPCVVSNLSSQVNSNVVNVHNHYYDYDYLQLLLVLLFDLDQWWKEWEAELATKIFTGDRSDTDDIFFPPHDVPGRFLHLLQLLVLLLVQLLCCLQVNHPDWPSNCVLCVVLVHDQQPDSDNVSSVRRSVSSVVSVVVDDSSVSSVCSVVLQVRVVVPIPSSVVSLVRSLVRSLVNHVVNPTDAPHAYEYYYCSQPPDGDSVVSNQVSCCVPRVDGHTYRDDSSLSRVQVGSCVVVVHRRDPSSSCSSNVTD

Radius of gyration: 29.0 Å; Cα contacts (8 Å, |Δi|>4): 1285; chains: 2; bounding box: 49×88×70 Å

Sequence (616 aa):
MAALDGTVVGRGRAGGANKNSSGGRLAETLGAALGPALSTVDADAVALGVLGAAGAAGRGGPVFRAAATEAWARAGLGGEVVTVTDLEVAFAAGTAAPAGTLLIAGTGAVAVRFAGGVPVHRADGYGWLLGDEGSAVWIGVHALRAVLAALDGRGEPSALVEPACAWLGVAPPADWSRAAREECAQGVLAEGFARQPAELGQFAREVSAIADGGDEVAERICHAAADRLLNTLSTVEPPPGAPVVLGGSVLLSPGPVAREVREGISAGLGIEPREAVDGAAGAAALAIARLTGEPVPADVHKRLTGSGMAALDGTVVGRGRAGGANKNSSGGRLAETLGAALGPALSTVDADAVALGVLGAAGAAGRGGPVFRAAATEAWARAGLGGEVVTVTDLEVAFAAGTAAPAGTLLIAGTGAVAVRFAGGVPVHRADGYGWLLGDEGSAVWIGVHALRAVLAALDGRGEPSALVEPACAWLGVAPPADWSRAAREECAQGVLAEGFARQPAELGQFAREVSAIADGGDEVAERICHAAADRLLNTLSTVEPPPGAPVVLGGSVLLSPGPVAREVREGISAGLGIEPREAVDGAAGAAALAIARLTGEPVPADVHKRLTGSG

Secondary structure (DSSP, 8-state):
-B-TTS-B----------TT--HHHHHHHHHHHHHHHTTTS-GGG--EEEEEETT-SGGGHHHHHHHHHHHHHHTT--SEEEEEEHHHHHHHHH-S-SSEEEEEESSSEEEEEEETTEEEEEEE--HHHH--TTSHHHHHHHHHHHHHHHHHTSS---TTHHHHHHHHT-PPPSSSSHHHHHHHHHHHHHHHHTS-HHHHGGGHHHHHHHHHTT-HHHHHHHHHHHHHHHHHHHHT-PPTT--EEEESHHHHSSSHHHHHHHHHHHHHHS-PPEE---HHHHHHHHHHHHHHTSPPPHHHHHHHHS--/-B-TTS-B----------TT--HHHHHHHHHHHHHHHTTTS-GGG--EEEEEETT-SGGGHHHHHHHHHHHHHHTT--SEEEEEEHHHHHHHHH-S-SSEEEEEESSSEEEEEEETTEEEEEEE--HHHH--TTSHHHHHHHHHHHHHHHHHTSS---TTHHHHHHHHT-PPPSSSSHHHHHHHHHHHHHHHHTS-HHHHGGGHHHHHHHHHTT-HHHHHHHHHHHHHHHHHHHHT-PPTT--EEEESHHHHSSSHHHHHHHHHHHHHHS-PPEE---HHHHHHHHHHHHHHTSPPPHHHHHHHHS--

Solvent-accessible surface area (backbone atoms only — not comparable to full-atom values): 30581 Å² total; per-residue (Å²): 82,61,48,91,73,17,50,71,66,26,67,49,74,56,74,87,74,59,91,82,48,52,49,68,56,42,15,50,41,51,33,51,18,46,51,58,19,40,72,75,43,63,40,70,70,42,62,59,42,47,47,59,33,82,54,35,53,79,86,40,18,64,48,47,46,51,16,49,51,49,23,40,52,74,66,51,43,61,37,53,74,45,73,42,34,40,65,55,18,35,39,38,22,31,40,49,63,44,44,23,26,30,39,36,18,20,72,43,16,35,15,34,19,30,53,82,66,34,81,76,35,65,20,71,56,52,41,76,84,49,32,6,55,42,4,20,23,43,43,18,43,54,48,52,28,46,34,46,24,30,45,44,53,68,38,63,84,56,78,56,41,56,58,49,21,57,74,59,73,31,69,60,49,89,46,89,45,69,67,36,20,48,54,29,40,52,43,51,50,54,48,54,68,72,43,56,68,70,59,41,15,68,47,26,63,56,41,36,53,43,23,75,70,62,32,64,63,39,37,51,51,37,50,51,22,23,52,41,41,47,45,32,41,56,49,37,54,62,51,86,86,42,54,38,22,36,24,39,60,51,50,71,35,92,44,60,35,22,51,48,38,52,51,48,41,31,73,72,64,70,45,78,69,34,56,30,80,36,50,68,34,5,19,49,43,51,29,45,15,62,74,69,74,41,72,43,51,64,69,29,42,22,56,43,45,73,54,125,81,61,47,90,71,18,50,71,66,27,67,48,74,56,73,86,75,58,91,80,48,51,49,67,57,42,14,51,39,52,32,51,17,45,49,57,18,39,71,76,42,65,39,72,68,40,63,60,43,48,47,58,32,82,53,34,53,77,86,39,20,62,50,46,45,49,16,50,51,49,22,40,53,74,65,52,44,60,36,53,77,45,72,41,34,40,63,54,18,34,40,38,22,28,39,52,63,42,44,26,26,29,37,36,21,20,71,43,14,36,16,35,20,30,53,81,65,35,80,75,36,62,20,71,55,52,40,76,84,49,32,7,54,42,5,20,23,43,43,17,42,53,49,51,27,45,35,45,24,30,46,46,53,69,39,63,83,57,77,56,42,56,58,50,20,58,75,60,72,32,68,60,50,89,46,89,45,69,67,35,19,47,53,28,40,52,42,51,50,53,46,55,68,73,42,55,69,70,59,41,16,67,48,27,62,57,40,36,53,42,22,76,70,63,32,65,65,39,37,50,50,36,49,52,22,24,52,40,41,49,45,32,41,57,49,38,54,64,52,86,87,42,54,39,22,36,23,39,58,50,52,70,38,92,43,62,37,21,51,49,38,51,51,47,40,31,74,73,65,69,46,79,71,34,56,30,80,38,49,69,35,5,20,48,42,50,29,46,17,62,75,69,73,42,72,42,50,64,70,29,42,21,55,43,46,74,54,124